Protein AF-A0AAC8UXH9-F1 (afdb_monomer)

Mean predicted aligned error: 5.91 Å

Organism: NCBI:txid637971

Secondary structure (DSSP, 8-state):
-HHHHHHHHHHHHHHHHHHHHHHHHHHTS-EEEEEEEEE-TT--B-S--EEEEEETTPBPPGGGG--TTEEESS----B--SS-EEEEEEEEESS-HHHHHHHHTT-SEEEEEEEE--TT--SS-EEGGG-SS--EEEEEEEESSSSB-EEP-----SS---S-EEEEETTEEEEEETTEEEEESSSSS-EE-TT-SSSTTS--SEEEEEEEEE-TTS-EEEEEEEESSSS--EEEEEEEETTTTEE---EE-EE-SS---EEEEEEEEETTEEEEEEEETTTTEEEEEEESSSSEEEEEEE------TTEEEEEEEEEEETTEEEEEEEEEETT-EE---EEEEEETTEE-S--EE-B-SS--EEEEEEE--

Nearest PDB structures (foldseek):
  5msx-assembly1_A  TM=6.923E-01  e=1.376E-06  Bacteroides thetaiotaomicron VPI-5482
  2oxb-assembly1_A  TM=6.989E-01  e=2.269E-04  Arabidopsis thaliana
  8beu-assembly2_D  TM=4.521E-01  e=3.456E-04  Rhodotorula dairenensis
  7yl6-assembly1_A  TM=2.211E-01  e=1.590E-03  Lactococcus lactis subsp. lactis
  7yl4-assembly2_B  TM=3.158E-01  e=5.128E-02  Lactococcus lactis subsp. lactis

InterPro domains:
  IPR023296 Glycosyl hydrolase, five-bladed beta-propeller domain superfamily [G3DSA:2.115.10.20] (152-347)
  IPR023296 Glycosyl hydrolase, five-bladed beta-propeller domain superfamily [SSF75005] (158-340)

Radius of gyration: 26.36 Å; Cα contacts (8 Å, |Δi|>4): 908; chains: 1; bounding box: 85×60×68 Å

Sequence (373 aa):
MKDDLKFRRKMMLVVGVLILMGAGTWLLWPQSTISLTQVDQLGTQIQPVKTVEGRVGSRLERQQLTEAGYQLTAAPNLKFRTAPQAIVVRYRPTLTSQQLQHKLKNYRYIGASFQVLNTGLGRHEQNYNRLANEMDRMRLLLSNDGIHWDRLAVNYPNIAVRDPNIIKIGDRWWIIYTAGLMWTTDFQKWHQVINAGLNPNGQFQKVWAPEIYRAADGTYHVVSANSTDGMTFQLYSYGFSPQTGVITDPQPVNVAGDFPNLIDPHIVYRQGIYELWAKDEQRHQLVRAVSADGMTFTGTQPVALPIRSGEVPEGPTELDHGKQHLLYFDLYDQHETFYGVQAVVLKDDQASSKRVSLQADFLVRHFSVFAMR

pLDDT: mean 92.98, std 7.61, range [54.38, 98.75]

Structure (mmCIF, N/CA/C/O backbone):
data_AF-A0AAC8UXH9-F1
#
_entry.id   AF-A0AAC8UXH9-F1
#
loop_
_atom_site.group_PDB
_atom_site.id
_atom_site.type_symbol
_atom_site.label_atom_id
_atom_site.label_alt_id
_atom_site.label_comp_id
_atom_site.label_asym_id
_atom_site.label_entity_id
_atom_site.label_seq_id
_atom_site.pdbx_PDB_ins_code
_atom_site.Cartn_x
_atom_site.Cartn_y
_atom_site.Cartn_z
_atom_site.occupancy
_atom_site.B_iso_or_equiv
_atom_site.auth_seq_id
_atom_site.auth_comp_id
_atom_site.auth_asym_id
_atom_site.auth_atom_id
_atom_site.pdbx_PDB_model_num
ATOM 1 N N . MET A 1 1 ? 58.579 -37.121 -41.281 1.00 56.28 1 MET A N 1
ATOM 2 C CA . MET A 1 1 ? 58.040 -37.082 -39.896 1.00 56.28 1 MET A CA 1
ATOM 3 C C . MET A 1 1 ? 58.460 -35.830 -39.106 1.00 56.28 1 MET A C 1
ATOM 5 O O . MET A 1 1 ? 57.600 -35.226 -38.482 1.00 56.28 1 MET A O 1
ATOM 9 N N . LYS A 1 2 ? 59.732 -35.383 -39.140 1.00 54.38 2 LYS A N 1
ATOM 10 C CA . LYS A 1 2 ? 60.183 -34.152 -38.439 1.00 54.38 2 LYS A CA 1
ATOM 11 C C . LYS A 1 2 ? 59.584 -32.841 -38.984 1.00 54.38 2 LYS A C 1
ATOM 13 O O . LYS A 1 2 ? 59.325 -31.935 -38.194 1.00 54.38 2 LYS A O 1
ATOM 18 N N . ASP A 1 3 ? 59.334 -32.746 -40.289 1.00 61.28 3 ASP A N 1
ATOM 19 C CA . ASP A 1 3 ? 58.815 -31.511 -40.901 1.00 61.28 3 ASP A CA 1
ATOM 20 C C . ASP A 1 3 ? 57.310 -31.299 -40.675 1.00 61.28 3 ASP A C 1
ATOM 22 O O . ASP A 1 3 ? 56.884 -30.170 -40.437 1.00 61.28 3 ASP A O 1
ATOM 26 N N . ASP A 1 4 ? 56.527 -32.381 -40.596 1.00 66.81 4 ASP A N 1
ATOM 27 C CA . ASP A 1 4 ? 55.106 -32.338 -40.205 1.00 66.81 4 ASP A CA 1
ATOM 28 C C . ASP A 1 4 ? 54.946 -31.848 -38.749 1.00 66.81 4 ASP A C 1
ATOM 30 O O . ASP A 1 4 ? 54.118 -30.990 -38.440 1.00 66.81 4 ASP A O 1
ATOM 34 N N . LEU A 1 5 ? 55.837 -32.277 -37.844 1.00 67.44 5 LEU A N 1
ATOM 35 C CA . LEU A 1 5 ? 55.835 -31.825 -36.448 1.00 67.44 5 LEU A CA 1
ATOM 36 C C . LEU A 1 5 ? 56.174 -30.325 -36.307 1.00 67.44 5 LEU A C 1
ATOM 38 O O . LEU A 1 5 ? 55.600 -29.632 -35.463 1.00 67.44 5 LEU A O 1
ATOM 42 N N . LYS A 1 6 ? 57.085 -29.801 -37.140 1.00 72.38 6 LYS A N 1
ATOM 43 C CA . LYS A 1 6 ? 57.423 -28.365 -37.183 1.00 72.38 6 LYS A CA 1
ATOM 44 C C . LYS A 1 6 ? 56.276 -27.526 -37.747 1.00 72.38 6 LYS A C 1
ATOM 46 O O . LYS A 1 6 ? 56.009 -26.449 -37.215 1.00 72.38 6 LYS A O 1
ATOM 51 N N . PHE A 1 7 ? 55.598 -28.014 -38.785 1.00 77.38 7 PHE A N 1
ATOM 52 C CA . PHE A 1 7 ? 54.439 -27.344 -39.372 1.00 77.38 7 PHE A CA 1
ATOM 53 C C . PHE A 1 7 ? 53.274 -27.259 -38.375 1.00 77.38 7 PHE A C 1
ATOM 55 O O . PHE A 1 7 ? 52.771 -26.167 -38.113 1.00 77.38 7 PHE A O 1
ATOM 62 N N . ARG A 1 8 ? 52.930 -28.369 -37.707 1.00 74.88 8 ARG A N 1
ATOM 63 C CA . ARG A 1 8 ? 51.886 -28.398 -36.666 1.00 74.88 8 ARG A CA 1
ATOM 64 C C . ARG A 1 8 ? 52.204 -27.493 -35.474 1.00 74.88 8 ARG A C 1
ATOM 66 O O . ARG A 1 8 ? 51.310 -26.809 -34.986 1.00 74.88 8 ARG A O 1
ATOM 73 N N . ARG A 1 9 ? 53.468 -27.422 -35.030 1.00 76.19 9 ARG A N 1
ATOM 74 C CA . ARG A 1 9 ? 53.891 -26.486 -33.968 1.00 76.19 9 ARG A CA 1
ATOM 75 C C . ARG A 1 9 ? 53.730 -25.024 -34.382 1.00 76.19 9 ARG A C 1
ATOM 77 O O . ARG A 1 9 ? 53.206 -24.247 -33.594 1.00 76.19 9 ARG A O 1
ATOM 84 N N . LYS A 1 10 ? 54.133 -24.656 -35.604 1.00 78.81 10 LYS A N 1
ATOM 85 C CA . LYS A 1 10 ? 53.927 -23.296 -36.133 1.00 78.81 10 LYS A CA 1
ATOM 86 C C . LYS A 1 10 ? 52.440 -22.960 -36.244 1.00 78.81 10 LYS A C 1
ATOM 88 O O . LYS A 1 10 ? 52.039 -21.880 -35.831 1.00 78.81 10 LYS A O 1
ATOM 93 N N . MET A 1 11 ? 51.624 -23.897 -36.726 1.00 83.38 11 MET A N 1
ATOM 94 C CA . MET A 1 11 ? 50.178 -23.716 -36.859 1.00 83.38 11 MET A CA 1
ATOM 95 C C . MET A 1 11 ? 49.482 -23.559 -35.500 1.00 83.38 11 MET A C 1
ATOM 97 O O . MET A 1 11 ? 48.672 -22.653 -35.346 1.00 83.38 11 MET A O 1
ATOM 101 N N . MET A 1 12 ? 49.847 -24.353 -34.486 1.00 80.38 12 MET A N 1
ATOM 102 C CA . MET A 1 12 ? 49.334 -24.169 -33.119 1.00 80.38 12 MET A CA 1
ATOM 103 C C . MET A 1 12 ? 49.744 -22.823 -32.513 1.00 80.38 12 MET A C 1
ATOM 105 O O . MET A 1 12 ? 48.948 -22.211 -31.811 1.00 80.38 12 MET A O 1
ATOM 109 N N . LEU A 1 13 ? 50.952 -22.336 -32.809 1.00 81.81 13 LEU A N 1
ATOM 110 C CA . LEU A 1 13 ? 51.409 -21.014 -32.372 1.00 81.81 13 LEU A CA 1
ATOM 111 C C . LEU A 1 13 ? 50.599 -19.892 -33.035 1.00 81.81 13 LEU A C 1
ATOM 113 O O . LEU A 1 13 ? 50.159 -18.977 -32.349 1.00 81.81 13 LEU A O 1
ATOM 117 N N . VAL A 1 14 ? 50.337 -19.991 -34.342 1.00 83.69 14 VAL A N 1
ATOM 118 C CA . VAL A 1 14 ? 49.492 -19.029 -35.070 1.00 83.69 14 VAL A CA 1
ATOM 119 C C . VAL A 1 14 ? 48.057 -19.042 -34.544 1.00 83.69 14 VAL A C 1
ATOM 121 O O . VAL A 1 14 ? 47.504 -17.984 -34.262 1.00 83.69 14 VAL A O 1
ATOM 124 N N . VAL A 1 15 ? 47.464 -20.223 -34.354 1.00 84.19 15 VAL A N 1
ATOM 125 C CA . VAL A 1 15 ? 46.116 -20.358 -33.782 1.00 84.19 15 VAL A CA 1
ATOM 126 C C . VAL A 1 15 ? 46.076 -19.807 -32.356 1.00 84.19 15 VAL A C 1
ATOM 128 O O . VAL A 1 15 ? 45.166 -19.054 -32.026 1.00 84.19 15 VAL A O 1
ATOM 131 N N . GLY A 1 16 ? 47.083 -20.100 -31.531 1.00 81.00 16 GLY A N 1
ATOM 132 C CA . GLY A 1 16 ? 47.202 -19.558 -30.178 1.00 81.00 16 GLY A CA 1
ATOM 133 C C . GLY A 1 16 ? 47.288 -18.031 -30.160 1.00 81.00 16 GLY A C 1
ATOM 134 O O . GLY A 1 16 ? 46.574 -17.389 -29.397 1.00 81.00 16 GLY A O 1
ATOM 135 N N . VAL A 1 17 ? 48.091 -17.434 -31.046 1.00 82.81 17 VAL A N 1
ATOM 136 C CA . VAL A 1 17 ? 48.203 -15.972 -31.187 1.00 82.81 17 VAL A CA 1
ATOM 137 C C . VAL A 1 17 ? 46.895 -15.355 -31.689 1.00 82.81 17 VAL A C 1
ATOM 139 O O . VAL A 1 17 ? 46.478 -14.328 -31.164 1.00 82.81 17 VAL A O 1
ATOM 142 N N . LEU A 1 18 ? 46.197 -15.981 -32.640 1.00 82.94 18 LEU A N 1
ATOM 143 C CA . LEU A 1 18 ? 44.887 -15.514 -33.112 1.00 82.94 18 LEU A CA 1
ATOM 144 C C . LEU A 1 18 ? 43.811 -15.597 -32.023 1.00 82.94 18 LEU A C 1
ATOM 146 O O . LEU A 1 18 ? 43.014 -14.672 -31.894 1.00 82.94 18 LEU A O 1
ATOM 150 N N . ILE A 1 19 ? 43.811 -16.657 -31.209 1.00 82.00 19 ILE A N 1
ATOM 151 C CA . ILE A 1 19 ? 42.913 -16.786 -30.053 1.00 82.00 19 ILE A CA 1
ATOM 152 C C . ILE A 1 19 ? 43.235 -15.711 -29.013 1.00 82.00 19 ILE A C 1
ATOM 154 O O . ILE A 1 19 ? 42.317 -15.068 -28.515 1.00 82.00 19 ILE A O 1
ATOM 158 N N . LEU A 1 20 ? 44.514 -15.464 -28.716 1.00 78.06 20 LEU A N 1
ATOM 159 C CA . LEU A 1 20 ? 44.932 -14.423 -27.772 1.00 78.06 20 LEU A CA 1
ATOM 160 C C . LEU A 1 20 ? 44.608 -13.013 -28.280 1.00 78.06 20 LEU A C 1
ATOM 162 O O . LEU A 1 20 ? 44.141 -12.188 -27.502 1.00 78.06 20 LEU A O 1
ATOM 166 N N . MET A 1 21 ? 44.783 -12.736 -29.575 1.00 74.06 21 MET A N 1
ATOM 167 C CA . MET A 1 21 ? 44.368 -11.466 -30.180 1.00 74.06 21 MET A CA 1
ATOM 168 C C . MET A 1 21 ? 42.844 -11.325 -30.197 1.00 74.06 21 MET A C 1
ATOM 170 O O . MET A 1 21 ? 42.332 -10.258 -29.876 1.00 74.06 21 MET A O 1
ATOM 174 N N . GLY A 1 22 ? 42.101 -12.389 -30.505 1.00 74.31 22 GLY A N 1
ATOM 175 C CA . GLY A 1 22 ? 40.639 -12.405 -30.433 1.00 74.31 22 GLY A CA 1
ATOM 176 C C . GLY A 1 22 ? 40.121 -12.181 -29.009 1.00 74.31 22 GLY A C 1
ATOM 177 O O . GLY A 1 22 ? 39.242 -11.353 -28.793 1.00 74.31 22 GLY A O 1
ATOM 178 N N . ALA A 1 23 ? 40.711 -12.849 -28.017 1.00 72.06 23 ALA A N 1
ATOM 179 C CA . ALA A 1 23 ? 40.370 -12.680 -26.608 1.00 72.06 23 ALA A CA 1
ATOM 180 C C . ALA A 1 23 ? 40.770 -11.293 -26.083 1.00 72.06 23 ALA A C 1
ATOM 182 O O . ALA A 1 23 ? 39.993 -10.663 -25.371 1.00 72.06 23 ALA A O 1
ATOM 183 N N . GLY A 1 24 ? 41.946 -10.788 -26.468 1.00 72.19 24 GLY A N 1
ATOM 184 C CA . GLY A 1 24 ? 42.434 -9.462 -26.088 1.00 72.19 24 GLY A CA 1
ATOM 185 C C . GLY A 1 24 ? 41.603 -8.330 -26.694 1.00 72.19 24 GLY A C 1
ATOM 186 O O . GLY A 1 24 ? 41.193 -7.420 -25.979 1.00 72.19 24 GLY A O 1
ATOM 187 N N . THR A 1 25 ? 41.279 -8.411 -27.987 1.00 73.19 25 THR A N 1
ATOM 188 C CA . THR A 1 25 ? 40.386 -7.446 -28.656 1.00 73.19 25 THR A CA 1
ATOM 189 C C . THR A 1 25 ? 38.970 -7.512 -28.107 1.00 73.19 25 THR A C 1
ATOM 191 O O . THR A 1 25 ? 38.347 -6.471 -27.918 1.00 73.19 25 THR A O 1
ATOM 194 N N . TRP A 1 26 ? 38.473 -8.709 -27.782 1.00 74.81 26 TRP A N 1
ATOM 195 C CA . TRP A 1 26 ? 37.195 -8.857 -27.102 1.00 74.81 26 TRP A CA 1
ATOM 196 C C . TRP A 1 26 ? 37.236 -8.221 -25.715 1.00 74.81 26 TRP A C 1
ATOM 198 O O . TRP A 1 26 ? 36.352 -7.436 -25.423 1.00 74.81 26 TRP A O 1
ATOM 208 N N . LEU A 1 27 ? 38.254 -8.468 -24.883 1.00 76.25 27 LEU A N 1
ATOM 209 C CA . LEU A 1 27 ? 38.375 -7.878 -23.542 1.00 76.25 27 LEU A CA 1
ATOM 210 C C . LEU A 1 27 ? 38.422 -6.344 -23.572 1.00 76.25 27 LEU A C 1
ATOM 212 O O . LEU A 1 27 ? 37.709 -5.718 -22.793 1.00 76.25 27 LEU A O 1
ATOM 216 N N . LEU A 1 28 ? 39.175 -5.763 -24.509 1.00 84.31 28 LEU A N 1
ATOM 217 C CA . LEU A 1 28 ? 39.327 -4.313 -24.689 1.00 84.31 28 LEU A CA 1
ATOM 218 C C . LEU A 1 28 ? 38.168 -3.653 -25.460 1.00 84.31 28 LEU A C 1
ATOM 220 O O . LEU A 1 28 ? 38.192 -2.444 -25.693 1.00 84.31 28 LEU A O 1
ATOM 224 N N . TRP A 1 29 ? 37.160 -4.424 -25.880 1.00 86.00 29 TRP A N 1
ATOM 225 C CA . TRP A 1 29 ? 36.043 -3.897 -26.659 1.00 86.00 29 TRP A CA 1
ATOM 226 C C . TRP A 1 29 ? 35.205 -2.912 -25.831 1.00 86.00 29 TRP A C 1
ATOM 228 O O . TRP A 1 29 ? 34.812 -3.274 -24.716 1.00 86.00 29 TRP A O 1
ATOM 238 N N . PRO A 1 30 ? 34.855 -1.727 -26.371 1.00 91.81 30 PRO A N 1
ATOM 239 C CA . PRO A 1 30 ? 34.103 -0.715 -25.638 1.00 91.81 30 PRO A CA 1
ATOM 240 C C . PRO A 1 30 ? 32.812 -1.259 -25.022 1.00 91.81 30 PRO A C 1
ATOM 242 O O . PRO A 1 30 ? 32.065 -2.009 -25.664 1.00 91.81 30 PRO A O 1
ATOM 245 N N . GLN A 1 31 ? 32.537 -0.845 -23.788 1.00 94.38 31 GLN A N 1
ATOM 246 C CA . GLN A 1 31 ? 31.297 -1.130 -23.074 1.00 94.38 31 GLN A CA 1
ATOM 247 C C . GLN A 1 31 ? 30.421 0.120 -23.001 1.00 94.38 31 GLN A C 1
ATOM 249 O O . GLN A 1 31 ? 30.899 1.247 -23.102 1.00 94.38 31 GLN A O 1
ATOM 254 N N . SER A 1 32 ? 29.122 -0.102 -22.860 1.00 96.56 32 SER A N 1
ATOM 255 C CA . SER A 1 32 ? 28.110 0.933 -22.694 1.00 96.56 32 SER A CA 1
ATOM 256 C C . SER A 1 32 ? 26.926 0.357 -21.921 1.00 96.56 32 SER A C 1
ATOM 258 O O . SER A 1 32 ? 26.865 -0.849 -21.659 1.00 96.56 32 SER A O 1
ATOM 260 N N . THR A 1 33 ? 25.977 1.212 -21.560 1.00 97.00 33 THR A N 1
ATOM 261 C CA . THR A 1 33 ? 24.824 0.844 -20.744 1.00 97.00 33 THR A CA 1
ATOM 262 C C . THR A 1 33 ? 23.504 1.131 -21.449 1.00 97.00 33 THR A C 1
ATOM 264 O O . THR A 1 33 ? 23.375 2.047 -22.267 1.00 97.00 33 THR A O 1
ATOM 267 N N . ILE A 1 34 ? 22.502 0.318 -21.125 1.00 97.06 34 ILE A N 1
ATOM 268 C CA . ILE A 1 34 ? 21.104 0.555 -21.468 1.00 97.06 34 ILE A CA 1
ATOM 269 C C . ILE A 1 34 ? 20.315 0.595 -20.160 1.00 97.06 34 ILE A C 1
ATOM 271 O O . ILE A 1 34 ? 20.194 -0.421 -19.477 1.00 97.06 34 ILE A O 1
ATOM 275 N N . SER A 1 35 ? 19.754 1.755 -19.836 1.00 95.50 35 SER A N 1
ATOM 276 C CA . SER A 1 35 ? 18.794 1.934 -18.749 1.00 95.50 35 SER A CA 1
ATOM 277 C C . SER A 1 35 ? 17.389 1.637 -19.262 1.00 95.50 35 SER A C 1
ATOM 279 O O . SER A 1 35 ? 16.898 2.291 -20.184 1.00 95.50 35 SER A O 1
ATOM 281 N N . LEU A 1 36 ? 16.747 0.627 -18.685 1.00 94.81 36 LEU A N 1
ATOM 282 C CA . LEU A 1 36 ? 15.432 0.134 -19.073 1.00 94.81 36 LEU A CA 1
ATOM 283 C C . LEU A 1 36 ? 14.380 0.622 -18.077 1.00 94.81 36 LEU A C 1
ATOM 285 O O . LEU A 1 36 ? 14.369 0.205 -16.917 1.00 94.81 36 LEU A O 1
ATOM 289 N N . THR A 1 37 ? 13.452 1.445 -18.555 1.00 94.56 37 THR A N 1
ATOM 290 C CA . THR A 1 37 ? 12.233 1.805 -17.825 1.00 94.56 37 THR A CA 1
ATOM 291 C C . THR A 1 37 ? 11.105 0.900 -18.303 1.00 94.56 37 THR A C 1
ATOM 293 O O . THR A 1 37 ? 10.643 1.005 -19.441 1.00 94.56 37 THR A O 1
ATOM 296 N N . GLN A 1 38 ? 10.681 -0.029 -17.451 1.00 95.00 38 GLN A N 1
ATOM 297 C CA . GLN A 1 38 ? 9.615 -0.978 -17.762 1.00 95.00 38 GLN A CA 1
ATOM 298 C C . GLN A 1 38 ? 8.268 -0.397 -17.334 1.00 95.00 38 GLN A C 1
ATOM 300 O O . GLN A 1 38 ? 8.081 -0.080 -16.158 1.00 95.00 38 GLN A O 1
ATOM 305 N N . VAL A 1 39 ? 7.341 -0.261 -18.281 1.00 97.06 39 VAL A N 1
ATOM 306 C CA . VAL A 1 39 ? 6.008 0.302 -18.034 1.00 97.06 39 VAL A CA 1
ATOM 307 C C . VAL A 1 39 ? 4.906 -0.613 -18.549 1.00 97.06 39 VAL A C 1
ATOM 309 O O . VAL A 1 39 ? 5.092 -1.306 -19.550 1.00 97.06 39 VAL A O 1
ATOM 312 N N . ASP A 1 40 ? 3.750 -0.599 -17.898 1.00 97.00 40 ASP A N 1
ATOM 313 C CA . ASP A 1 40 ? 2.548 -1.283 -18.379 1.00 97.00 40 ASP A CA 1
ATOM 314 C C . ASP A 1 40 ? 1.835 -0.505 -19.513 1.00 97.00 40 ASP A C 1
ATOM 316 O O . ASP A 1 40 ? 2.385 0.437 -20.102 1.00 97.00 40 ASP A O 1
ATOM 320 N N . GLN A 1 41 ? 0.603 -0.900 -19.858 1.00 95.44 41 GLN A N 1
ATOM 321 C CA . GLN A 1 41 ? -0.150 -0.263 -20.944 1.00 95.44 41 GLN A CA 1
ATOM 322 C C . GLN A 1 41 ? -0.659 1.136 -20.584 1.00 95.44 41 GLN A C 1
ATOM 324 O O . GLN A 1 41 ? -0.889 1.934 -21.492 1.00 95.44 41 GLN A O 1
ATOM 329 N N . LEU A 1 42 ? -0.804 1.445 -19.293 1.00 96.25 42 LEU A N 1
ATOM 330 C CA . LEU A 1 42 ? -1.183 2.769 -18.793 1.00 96.25 42 LEU A CA 1
ATOM 331 C C . LEU A 1 42 ? 0.041 3.679 -18.593 1.00 96.25 42 LEU A C 1
ATOM 333 O O . LEU A 1 42 ? -0.100 4.854 -18.256 1.00 96.25 42 LEU A O 1
ATOM 337 N N . GLY A 1 43 ? 1.244 3.165 -18.867 1.00 96.12 43 GLY A N 1
ATOM 338 C CA . GLY A 1 43 ? 2.499 3.895 -18.718 1.00 96.12 43 GLY A CA 1
ATOM 339 C C . GLY A 1 43 ? 3.034 3.893 -17.289 1.00 96.12 43 GLY A C 1
ATOM 340 O O . GLY A 1 43 ? 3.997 4.607 -17.013 1.00 96.12 43 GLY A O 1
ATOM 341 N N . THR A 1 44 ? 2.453 3.090 -16.399 1.00 96.75 44 THR A N 1
ATOM 342 C CA . THR A 1 44 ? 2.893 2.983 -15.011 1.00 96.75 44 THR A CA 1
ATOM 343 C C . THR A 1 44 ? 4.155 2.151 -14.933 1.00 96.75 44 THR A C 1
ATOM 345 O O . THR A 1 44 ? 4.227 1.056 -15.491 1.00 96.75 44 THR A O 1
ATOM 348 N N . GLN A 1 45 ? 5.160 2.655 -14.223 1.00 95.50 45 GLN A N 1
ATOM 349 C CA . GLN A 1 45 ? 6.397 1.922 -14.002 1.00 95.50 45 GLN A CA 1
ATOM 350 C C . GLN A 1 45 ? 6.156 0.715 -13.077 1.00 95.50 45 GLN A C 1
ATOM 352 O O . GLN A 1 45 ? 5.633 0.847 -11.965 1.00 95.50 45 GLN A O 1
ATOM 357 N N . ILE A 1 46 ? 6.543 -0.474 -13.541 1.00 94.44 46 ILE A N 1
ATOM 358 C CA . ILE A 1 46 ? 6.264 -1.748 -12.850 1.00 94.44 46 ILE A CA 1
ATOM 359 C C . ILE A 1 46 ? 7.457 -2.279 -12.046 1.00 94.44 46 ILE A C 1
ATOM 361 O O . ILE A 1 46 ? 7.262 -3.082 -11.136 1.00 94.44 46 ILE A O 1
ATOM 365 N N . GLN A 1 47 ? 8.668 -1.793 -12.329 1.00 91.62 47 GLN A N 1
ATOM 366 C CA . GLN A 1 47 ? 9.911 -2.139 -11.632 1.00 91.62 47 GLN A CA 1
ATOM 367 C C . GLN A 1 47 ? 10.851 -0.933 -11.531 1.00 91.62 47 GLN A C 1
ATOM 369 O O . GLN A 1 47 ? 10.726 -0.013 -12.344 1.00 91.62 47 GLN A O 1
ATOM 374 N N . PRO A 1 48 ? 11.814 -0.913 -10.589 1.00 90.06 48 PRO A N 1
ATOM 375 C CA . PRO A 1 48 ? 12.896 0.067 -10.604 1.00 90.06 48 PRO A CA 1
ATOM 376 C C . PRO A 1 48 ? 13.641 0.054 -11.945 1.00 90.06 48 PRO A C 1
ATOM 378 O O . PRO A 1 48 ? 13.691 -0.970 -12.633 1.00 90.06 48 PRO A O 1
ATOM 381 N N . VAL A 1 49 ? 14.221 1.195 -12.327 1.00 91.12 49 VAL A N 1
ATOM 382 C CA . VAL A 1 49 ? 14.986 1.298 -13.578 1.00 91.12 49 VAL A CA 1
ATOM 383 C C . VAL A 1 49 ? 16.126 0.284 -13.561 1.00 91.12 49 VAL A C 1
ATOM 385 O O . VAL A 1 49 ? 16.954 0.271 -12.652 1.00 91.12 49 VAL A O 1
ATOM 388 N N . LYS A 1 50 ? 16.171 -0.564 -14.589 1.00 90.94 50 LYS A N 1
ATOM 389 C CA . LYS A 1 50 ? 17.181 -1.612 -14.721 1.00 90.94 50 LYS A CA 1
ATOM 390 C C . LYS A 1 50 ? 18.288 -1.149 -15.656 1.00 90.94 50 LYS A C 1
ATOM 392 O O . LYS A 1 50 ? 18.054 -1.008 -16.853 1.00 90.94 50 LYS A O 1
ATOM 397 N N . THR A 1 51 ? 19.494 -0.968 -15.135 1.00 93.44 51 THR A N 1
ATOM 398 C CA . THR A 1 51 ? 20.680 -0.682 -15.953 1.00 93.44 51 THR A CA 1
ATOM 399 C C . THR A 1 51 ? 21.354 -1.988 -16.344 1.00 93.44 51 THR A C 1
ATOM 401 O O . THR A 1 51 ? 21.719 -2.786 -15.484 1.00 93.44 51 THR A O 1
ATOM 404 N N . VAL A 1 52 ? 21.504 -2.220 -17.645 1.00 95.12 52 VAL A N 1
ATOM 405 C CA . VAL A 1 52 ? 22.225 -3.374 -18.189 1.00 95.12 52 VAL A CA 1
ATOM 406 C C . VAL A 1 52 ? 23.492 -2.876 -18.860 1.00 95.12 52 VAL A C 1
ATOM 408 O O . VAL A 1 52 ? 23.438 -1.938 -19.654 1.00 95.12 52 VAL A O 1
ATOM 411 N N . GLU A 1 53 ? 24.618 -3.512 -18.567 1.00 95.56 53 GLU A N 1
ATOM 412 C CA . GLU A 1 53 ? 25.900 -3.232 -19.211 1.00 95.56 53 GLU A CA 1
ATOM 413 C C . GLU A 1 53 ? 26.170 -4.243 -20.325 1.00 95.56 53 GLU A C 1
ATOM 415 O O . GLU A 1 53 ? 25.812 -5.419 -20.230 1.00 95.56 53 GLU A O 1
ATOM 420 N N . GLY A 1 54 ? 26.808 -3.793 -21.401 1.00 94.62 54 GLY A N 1
ATOM 421 C CA . GLY A 1 54 ? 27.129 -4.658 -22.525 1.00 94.62 54 GLY A CA 1
ATOM 422 C C . GLY A 1 54 ? 28.138 -4.043 -23.479 1.00 94.62 54 GLY A C 1
ATOM 423 O O . GLY A 1 54 ? 28.446 -2.853 -23.434 1.00 94.62 54 GLY A O 1
ATOM 424 N N . ARG A 1 55 ? 28.690 -4.883 -24.356 1.00 94.44 55 ARG A N 1
ATOM 425 C CA . ARG A 1 55 ? 29.686 -4.463 -25.347 1.00 94.44 55 ARG A CA 1
ATOM 426 C C . ARG A 1 55 ? 29.016 -3.758 -26.517 1.00 94.44 55 ARG A C 1
ATOM 428 O O . ARG A 1 55 ? 28.037 -4.258 -27.066 1.00 94.44 55 ARG A O 1
ATOM 435 N N . VAL A 1 56 ? 29.586 -2.644 -26.961 1.00 95.00 56 VAL A N 1
ATOM 436 C CA . VAL A 1 56 ? 29.080 -1.883 -28.109 1.00 95.00 56 VAL A CA 1
ATOM 437 C C . VAL A 1 56 ? 28.928 -2.791 -29.337 1.00 95.00 56 VAL A C 1
ATOM 439 O O . VAL A 1 56 ? 29.861 -3.486 -29.738 1.00 95.00 56 VAL A O 1
ATOM 442 N N . GLY A 1 57 ? 27.737 -2.777 -29.937 1.00 93.31 57 GLY A N 1
ATOM 443 C CA . GLY A 1 57 ? 27.350 -3.595 -31.086 1.00 93.31 57 GLY A CA 1
ATOM 444 C C . GLY A 1 57 ? 26.653 -4.915 -30.733 1.00 93.31 57 GLY A C 1
ATOM 445 O O . GLY A 1 57 ? 25.946 -5.457 -31.592 1.00 93.31 57 GLY A O 1
ATOM 446 N N . SER A 1 58 ? 26.781 -5.415 -29.495 1.00 94.56 58 SER A N 1
ATOM 447 C CA . SER A 1 58 ? 26.065 -6.618 -29.057 1.00 94.56 58 SER A CA 1
ATOM 448 C C . SER A 1 58 ? 24.569 -6.337 -28.879 1.00 94.56 58 SER A C 1
ATOM 450 O O . SER A 1 58 ? 24.143 -5.193 -28.702 1.00 94.56 58 SER A O 1
ATOM 452 N N . ARG A 1 59 ? 23.743 -7.385 -28.986 1.00 95.75 59 ARG A N 1
ATOM 453 C CA . ARG A 1 59 ? 22.296 -7.295 -28.748 1.00 95.75 59 ARG A CA 1
ATOM 454 C C . ARG A 1 59 ? 22.006 -7.447 -27.260 1.00 95.75 59 ARG A C 1
ATOM 456 O O . ARG A 1 59 ? 22.656 -8.246 -26.593 1.00 95.75 59 ARG A O 1
ATOM 463 N N . LEU A 1 60 ? 20.996 -6.733 -26.775 1.00 95.25 60 LEU A N 1
ATOM 464 C CA . LEU A 1 60 ? 20.439 -6.991 -25.454 1.00 95.25 60 LEU A CA 1
ATOM 465 C C . LEU A 1 60 ? 19.751 -8.362 -25.458 1.00 95.25 60 LEU A C 1
ATOM 467 O O . LEU A 1 60 ? 18.928 -8.653 -26.329 1.00 95.25 60 LEU A O 1
ATOM 471 N N . GLU A 1 61 ? 20.082 -9.204 -24.485 1.00 92.94 61 GLU A N 1
ATOM 472 C CA . GLU A 1 61 ? 19.471 -10.523 -24.350 1.00 92.94 61 GLU A CA 1
ATOM 473 C C . GLU A 1 61 ? 17.990 -10.413 -23.981 1.00 92.94 61 GLU A C 1
ATOM 475 O O . GLU A 1 61 ? 17.595 -9.622 -23.124 1.00 92.94 61 GLU A O 1
ATOM 480 N N . ARG A 1 62 ? 17.149 -11.262 -24.583 1.00 90.25 62 ARG A N 1
ATOM 481 C CA . ARG A 1 62 ? 15.696 -11.239 -24.349 1.00 90.25 62 ARG A CA 1
ATOM 482 C C . ARG A 1 62 ? 15.322 -11.519 -22.890 1.00 90.25 62 ARG A C 1
ATOM 484 O O . ARG A 1 62 ? 14.323 -10.991 -22.417 1.00 90.25 62 ARG A O 1
ATOM 491 N N . GLN A 1 63 ? 16.131 -12.301 -22.177 1.00 91.31 63 GLN A N 1
ATOM 492 C CA . GLN A 1 63 ? 15.970 -12.572 -20.743 1.00 91.31 63 GLN A CA 1
ATOM 493 C C . GLN A 1 63 ? 16.075 -11.294 -19.898 1.00 91.31 63 GLN A C 1
ATOM 495 O O . GLN A 1 63 ? 15.458 -11.189 -18.847 1.00 91.31 63 GLN A O 1
ATOM 500 N N . GLN A 1 64 ? 16.783 -10.264 -20.374 1.00 92.25 64 GLN A N 1
ATOM 501 C CA . GLN A 1 64 ? 16.850 -8.981 -19.673 1.00 92.25 64 GLN A CA 1
ATOM 502 C C . GLN A 1 64 ? 15.529 -8.195 -19.739 1.00 92.25 64 GLN A C 1
ATOM 504 O O . GLN A 1 64 ? 15.356 -7.256 -18.961 1.00 92.25 64 GLN A O 1
ATOM 509 N N . LEU A 1 65 ? 14.619 -8.597 -20.636 1.00 93.25 65 LEU A N 1
ATOM 510 C CA . LEU A 1 65 ? 13.308 -8.000 -20.900 1.00 93.25 65 LEU A CA 1
ATOM 511 C C . LEU A 1 65 ? 12.140 -8.862 -20.387 1.00 93.25 65 LEU A C 1
ATOM 513 O O . LEU A 1 65 ? 10.993 -8.611 -20.752 1.00 93.25 65 LEU A O 1
ATOM 517 N N . THR A 1 66 ? 12.399 -9.920 -19.616 1.00 93.00 66 THR A N 1
ATOM 518 C CA . THR A 1 66 ? 11.325 -10.715 -19.005 1.00 93.00 66 THR A CA 1
ATOM 519 C C . THR A 1 66 ? 10.878 -10.083 -17.699 1.00 93.00 66 THR A C 1
ATOM 521 O O . THR A 1 66 ? 11.722 -9.715 -16.886 1.00 93.00 66 THR A O 1
ATOM 524 N N . GLU A 1 67 ? 9.566 -10.026 -17.487 1.00 94.00 67 GLU A N 1
ATOM 525 C CA . GLU A 1 67 ? 8.951 -9.540 -16.255 1.00 94.00 67 GLU A CA 1
ATOM 526 C C . GLU A 1 67 ? 7.784 -10.463 -15.876 1.00 94.00 67 GLU A C 1
ATOM 528 O O . GLU A 1 67 ? 6.965 -10.827 -16.726 1.00 94.00 67 GLU A O 1
ATOM 533 N N . ALA A 1 68 ? 7.733 -10.897 -14.615 1.00 94.38 68 ALA A N 1
ATOM 534 C CA . ALA A 1 68 ? 6.796 -11.924 -14.165 1.00 94.38 68 ALA A CA 1
ATOM 535 C C . ALA A 1 68 ? 5.335 -11.463 -14.301 1.00 94.38 68 ALA A C 1
ATOM 537 O O . ALA A 1 68 ? 4.959 -10.395 -13.832 1.00 94.38 68 ALA A O 1
ATOM 538 N N . GLY A 1 69 ? 4.493 -12.276 -14.949 1.00 95.75 69 GLY A N 1
ATOM 539 C CA . GLY A 1 69 ? 3.078 -11.947 -15.174 1.00 95.75 69 GLY A CA 1
ATOM 540 C C . GLY A 1 69 ? 2.822 -10.907 -16.275 1.00 95.75 69 GLY A C 1
ATOM 541 O O . GLY A 1 69 ? 1.666 -10.571 -16.537 1.00 95.75 69 GLY A O 1
ATOM 542 N N . TYR A 1 70 ? 3.867 -10.454 -16.972 1.00 97.19 70 TYR A N 1
ATOM 543 C CA . TYR A 1 70 ? 3.769 -9.523 -18.089 1.00 97.19 70 TYR A CA 1
ATOM 544 C C . TYR A 1 70 ? 4.327 -10.118 -19.383 1.00 97.19 70 TYR A C 1
ATOM 546 O O . TYR A 1 70 ? 5.176 -11.007 -19.397 1.00 97.19 70 TYR A O 1
ATOM 554 N N . GLN A 1 71 ? 3.849 -9.593 -20.506 1.00 96.25 71 GLN A N 1
ATOM 555 C CA . GLN A 1 71 ? 4.365 -9.880 -21.840 1.00 96.25 71 GLN A CA 1
ATOM 556 C C . GLN A 1 71 ? 4.675 -8.568 -22.563 1.00 96.25 71 GLN A C 1
ATOM 558 O O . GLN A 1 71 ? 3.962 -7.577 -22.406 1.00 96.25 71 GLN A O 1
ATOM 563 N N . LEU A 1 72 ? 5.735 -8.565 -23.370 1.00 95.69 72 LEU A N 1
ATOM 564 C CA . LEU A 1 72 ? 6.113 -7.412 -24.185 1.00 95.69 72 LEU A CA 1
ATOM 565 C C . LEU A 1 72 ? 5.011 -7.088 -25.199 1.00 95.69 72 LEU A C 1
ATOM 567 O O . LEU A 1 72 ? 4.537 -7.977 -25.906 1.00 95.69 72 LEU A O 1
ATOM 571 N N . THR A 1 73 ? 4.650 -5.811 -25.314 1.00 91.81 73 THR A N 1
ATOM 572 C CA . THR A 1 73 ? 3.705 -5.347 -26.344 1.00 91.81 73 THR A CA 1
ATOM 573 C C . THR A 1 73 ? 4.344 -5.382 -27.735 1.00 91.81 73 THR A C 1
ATOM 575 O O . THR A 1 73 ? 3.686 -5.707 -28.719 1.00 91.81 73 THR A O 1
ATOM 578 N N . ALA A 1 74 ? 5.645 -5.103 -27.812 1.00 87.69 74 ALA A N 1
ATOM 579 C CA . ALA A 1 74 ? 6.479 -5.300 -28.992 1.00 87.69 74 ALA A CA 1
ATOM 580 C C . ALA A 1 74 ? 7.873 -5.738 -28.532 1.00 87.69 74 ALA A C 1
ATOM 582 O O . ALA A 1 74 ? 8.351 -5.250 -27.511 1.00 87.69 74 ALA A O 1
ATOM 583 N N . ALA A 1 75 ? 8.525 -6.652 -29.254 1.00 80.38 75 ALA A N 1
ATOM 584 C CA . ALA A 1 75 ? 9.879 -7.097 -28.925 1.00 80.38 75 ALA A CA 1
ATOM 585 C C . ALA A 1 75 ? 10.911 -6.130 -29.537 1.00 80.38 75 ALA A C 1
ATOM 587 O O . ALA A 1 75 ? 11.109 -6.162 -30.756 1.00 80.38 75 ALA A O 1
ATOM 588 N N . PRO A 1 76 ? 11.567 -5.259 -28.746 1.00 86.19 76 PRO A N 1
ATOM 589 C CA . PRO A 1 76 ? 12.501 -4.300 -29.307 1.00 86.19 76 PRO A CA 1
ATOM 590 C C . PRO A 1 76 ? 13.820 -4.999 -29.666 1.00 86.19 76 PRO A C 1
ATOM 592 O O . PRO A 1 76 ? 14.370 -5.774 -28.884 1.00 86.19 76 PRO A O 1
ATOM 595 N N . ASN A 1 77 ? 14.358 -4.712 -30.852 1.00 89.00 77 ASN A N 1
ATOM 596 C CA . ASN A 1 77 ? 15.687 -5.176 -31.252 1.00 89.00 77 ASN A CA 1
ATOM 597 C C . ASN A 1 77 ? 16.746 -4.177 -30.764 1.00 89.00 77 ASN A C 1
ATOM 599 O O . ASN A 1 77 ? 17.164 -3.284 -31.505 1.00 89.00 77 ASN A O 1
ATOM 603 N N . LEU A 1 78 ? 17.126 -4.290 -29.490 1.00 94.25 78 LEU A N 1
ATOM 604 C CA . LEU A 1 78 ? 18.051 -3.365 -28.832 1.00 94.25 78 LEU A CA 1
ATOM 605 C C . LEU A 1 78 ? 19.502 -3.837 -28.974 1.00 94.25 78 LEU A C 1
ATOM 607 O O . LEU A 1 78 ? 19.810 -5.015 -28.791 1.00 94.25 78 LEU A O 1
ATOM 611 N N . LYS A 1 79 ? 20.399 -2.895 -29.275 1.00 96.06 79 LYS A N 1
ATOM 612 C CA . LYS A 1 79 ? 21.851 -3.099 -29.319 1.00 96.06 79 LYS A CA 1
ATOM 613 C C . LYS A 1 79 ? 22.548 -2.012 -28.524 1.00 96.06 79 LYS A C 1
ATOM 615 O O . LYS A 1 79 ? 22.125 -0.864 -28.624 1.00 96.06 79 LYS A O 1
ATOM 620 N N . PHE A 1 80 ? 23.634 -2.365 -27.846 1.00 96.56 80 PHE A N 1
ATOM 621 C CA . PHE A 1 80 ? 24.478 -1.404 -27.141 1.00 96.56 80 PHE A CA 1
ATOM 622 C C . PHE A 1 80 ? 25.164 -0.472 -28.141 1.00 96.56 80 PHE A C 1
ATOM 624 O O . PHE A 1 80 ? 25.800 -0.926 -29.097 1.00 96.56 80 PHE A O 1
ATOM 631 N N . ARG A 1 81 ? 25.023 0.836 -27.936 1.00 95.31 81 ARG A N 1
ATOM 632 C CA . ARG A 1 81 ? 25.684 1.882 -28.731 1.00 95.31 81 ARG A CA 1
ATOM 633 C C . ARG A 1 81 ? 26.863 2.469 -27.968 1.00 95.31 81 ARG A C 1
ATOM 635 O O . ARG A 1 81 ? 26.993 2.244 -26.775 1.00 95.31 81 ARG A O 1
ATOM 642 N N . THR A 1 82 ? 27.712 3.230 -28.654 1.00 93.94 82 THR A N 1
ATOM 643 C CA . THR A 1 82 ? 28.855 3.921 -28.033 1.00 93.94 82 THR A CA 1
ATOM 644 C C . THR A 1 82 ? 28.434 4.873 -26.914 1.00 93.94 82 THR A C 1
ATOM 646 O O . THR A 1 82 ? 29.125 4.959 -25.908 1.00 93.94 82 THR A O 1
ATOM 649 N N . ALA A 1 83 ? 27.293 5.549 -27.064 1.00 95.56 83 ALA A N 1
ATOM 650 C CA . ALA A 1 83 ? 26.687 6.349 -26.006 1.00 95.56 83 ALA A CA 1
ATOM 651 C C . ALA A 1 83 ? 25.709 5.505 -25.162 1.00 95.56 83 ALA A C 1
ATOM 653 O O . ALA A 1 83 ? 24.996 4.674 -25.745 1.00 95.56 83 ALA A O 1
ATOM 654 N N . PRO A 1 84 ? 25.623 5.743 -23.837 1.00 96.75 84 PRO A N 1
ATOM 655 C CA . PRO A 1 84 ? 24.574 5.188 -22.987 1.00 96.75 84 PRO A CA 1
ATOM 656 C C . PRO A 1 84 ? 23.174 5.496 -23.520 1.00 96.75 84 PRO A C 1
ATOM 658 O O . PRO A 1 84 ? 22.938 6.541 -24.132 1.00 96.75 84 PRO A O 1
ATOM 661 N N . GLN A 1 85 ? 22.232 4.588 -23.285 1.00 96.88 85 GLN A N 1
ATOM 662 C CA . GLN A 1 85 ? 20.867 4.703 -23.797 1.00 96.88 85 GLN A CA 1
ATOM 663 C C . GLN A 1 85 ? 19.843 4.591 -22.672 1.00 96.88 85 GLN A C 1
ATOM 665 O O . GLN A 1 85 ? 19.960 3.724 -21.815 1.00 96.88 85 GLN A O 1
ATOM 670 N N . ALA A 1 86 ? 18.788 5.403 -22.729 1.00 96.38 86 ALA A N 1
ATOM 671 C CA . ALA A 1 86 ? 17.590 5.238 -21.912 1.00 96.38 86 ALA A CA 1
ATOM 672 C C . ALA A 1 86 ? 16.442 4.753 -22.803 1.00 96.38 86 ALA A C 1
ATOM 674 O O . ALA A 1 86 ? 16.132 5.382 -23.816 1.00 96.38 86 ALA A O 1
ATOM 675 N N . ILE A 1 87 ? 15.839 3.615 -22.462 1.00 95.75 87 ILE A N 1
ATOM 676 C CA . ILE A 1 87 ? 14.818 2.951 -23.274 1.00 95.75 87 ILE A CA 1
ATOM 677 C C . ILE A 1 87 ? 13.598 2.638 -22.414 1.00 95.75 87 ILE A C 1
ATOM 679 O O . ILE A 1 87 ? 13.699 1.973 -21.384 1.00 95.75 87 ILE A O 1
ATOM 683 N N . VAL A 1 88 ? 12.424 3.055 -22.887 1.00 95.75 88 VAL A N 1
ATOM 684 C CA . VAL A 1 88 ? 11.139 2.662 -22.302 1.00 95.75 88 VAL A CA 1
ATOM 685 C C . VAL A 1 88 ? 10.639 1.401 -22.997 1.00 95.75 88 VAL A C 1
ATOM 687 O O . 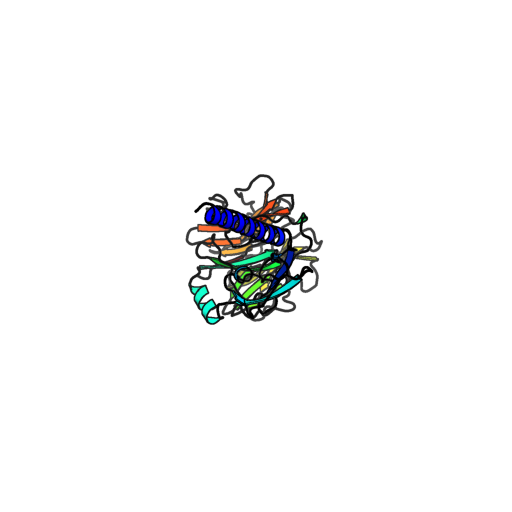VAL A 1 88 ? 10.488 1.372 -24.219 1.00 95.75 88 VAL A O 1
ATOM 690 N N . VAL A 1 89 ? 10.361 0.358 -22.219 1.00 96.19 89 VAL A N 1
ATOM 691 C CA . VAL A 1 89 ? 9.833 -0.917 -22.712 1.00 96.19 89 VAL A CA 1
ATOM 692 C C . VAL A 1 89 ? 8.415 -1.094 -22.192 1.00 96.19 89 VAL A C 1
ATOM 694 O O . VAL A 1 89 ? 8.175 -0.999 -20.990 1.00 96.19 89 VAL A O 1
ATOM 697 N N . ARG A 1 90 ? 7.476 -1.344 -23.108 1.00 96.88 90 ARG A N 1
ATOM 698 C CA . ARG A 1 90 ? 6.047 -1.455 -22.799 1.00 96.88 90 ARG A CA 1
ATOM 699 C C . ARG A 1 90 ? 5.612 -2.907 -22.676 1.00 96.88 90 ARG A C 1
ATOM 701 O O . ARG A 1 90 ? 5.888 -3.728 -23.557 1.00 96.88 90 ARG A O 1
ATOM 708 N N . TYR A 1 91 ? 4.862 -3.173 -21.621 1.00 97.31 91 TYR A N 1
ATOM 709 C CA . TYR A 1 91 ? 4.322 -4.472 -21.274 1.00 97.31 91 TYR A CA 1
ATOM 710 C C . TYR A 1 91 ? 2.799 -4.424 -21.214 1.00 97.31 91 TYR A C 1
ATOM 712 O O . TYR A 1 91 ? 2.191 -3.368 -21.053 1.00 97.31 91 TYR A O 1
ATOM 720 N N . ARG A 1 92 ? 2.186 -5.598 -21.313 1.00 96.25 92 ARG A N 1
ATOM 721 C CA . ARG A 1 92 ? 0.788 -5.834 -20.960 1.00 96.25 92 ARG A CA 1
ATOM 722 C C . ARG A 1 92 ? 0.703 -7.020 -20.000 1.00 96.25 92 ARG A C 1
ATOM 724 O O . ARG A 1 92 ? 1.511 -7.945 -20.146 1.00 96.25 92 ARG A O 1
ATOM 731 N N . PRO A 1 93 ? -0.246 -7.033 -19.053 1.00 97.12 93 PRO A N 1
ATOM 732 C CA . PRO A 1 93 ? -0.516 -8.218 -18.249 1.00 97.12 93 PRO A CA 1
ATOM 733 C C . PRO A 1 93 ? -0.774 -9.445 -19.134 1.00 97.12 93 PRO A C 1
ATOM 735 O O . PRO A 1 93 ? -1.310 -9.341 -20.244 1.00 97.12 93 PRO A O 1
ATOM 738 N N . THR A 1 94 ? -0.364 -10.624 -18.673 1.00 96.88 94 THR A N 1
ATOM 739 C CA . THR A 1 94 ? -0.627 -11.879 -19.397 1.00 96.88 94 THR A CA 1
ATOM 740 C C . THR A 1 94 ? -2.076 -12.333 -19.261 1.00 96.88 94 THR A C 1
ATOM 742 O O . THR A 1 94 ? -2.609 -12.941 -20.188 1.00 96.88 94 THR A O 1
ATOM 745 N N . LEU A 1 95 ? -2.715 -12.028 -18.129 1.00 96.06 95 LEU A N 1
ATOM 746 C CA . LEU A 1 95 ? -4.097 -12.400 -17.846 1.00 96.06 95 LEU A CA 1
ATOM 747 C C . LEU A 1 95 ? -5.073 -11.346 -18.372 1.00 96.06 95 LEU A C 1
ATOM 749 O O . LEU A 1 95 ? -4.922 -10.151 -18.124 1.00 96.06 95 LEU A O 1
ATOM 753 N N . THR A 1 96 ? -6.120 -11.813 -19.046 1.00 94.38 96 THR A N 1
ATOM 754 C CA . THR A 1 96 ? -7.320 -11.012 -19.325 1.00 94.38 96 THR A CA 1
ATOM 755 C C . THR A 1 96 ? -8.117 -10.760 -18.043 1.00 94.38 96 THR A C 1
ATOM 757 O O . THR A 1 96 ? -7.983 -11.503 -17.069 1.00 94.38 96 THR A O 1
ATOM 760 N N . SER A 1 97 ? -9.017 -9.771 -18.050 1.00 93.25 97 SER A N 1
ATOM 761 C CA . SER A 1 97 ? -9.914 -9.489 -16.918 1.00 93.25 97 SER A CA 1
ATOM 762 C C . SER A 1 97 ? -10.686 -10.728 -16.452 1.00 93.25 97 SER A C 1
ATOM 764 O O . SER A 1 97 ? -10.760 -10.996 -15.258 1.00 93.25 97 SER A O 1
ATOM 766 N N . GLN A 1 98 ? -11.206 -11.543 -17.377 1.00 94.25 98 GLN A N 1
ATOM 767 C CA . GLN A 1 98 ? -11.943 -12.765 -17.031 1.00 94.25 98 GLN A CA 1
ATOM 768 C C . GLN A 1 98 ? -11.046 -13.818 -16.363 1.00 94.25 98 GLN A C 1
ATOM 770 O O . GLN A 1 98 ? -11.429 -14.412 -15.354 1.00 94.25 98 GLN A O 1
ATOM 775 N N . GLN A 1 99 ? -9.843 -14.040 -16.901 1.00 96.56 99 GLN A N 1
ATOM 776 C CA . GLN A 1 99 ? -8.873 -14.967 -16.312 1.00 96.56 99 GLN A CA 1
ATOM 777 C C . GLN A 1 99 ? -8.393 -14.482 -14.946 1.00 96.56 99 GLN A C 1
ATOM 779 O O . GLN A 1 99 ? -8.211 -15.294 -14.043 1.00 96.56 99 GLN A O 1
ATOM 784 N N . LEU A 1 100 ? -8.229 -13.170 -14.772 1.00 95.56 100 LEU A N 1
ATOM 785 C CA . LEU A 1 100 ? -7.885 -12.575 -13.492 1.00 95.56 100 LEU A CA 1
ATOM 786 C C . LEU A 1 100 ? -8.992 -12.803 -12.457 1.00 95.56 100 LEU A C 1
ATOM 788 O O . LEU A 1 100 ? -8.706 -13.308 -11.377 1.00 95.56 100 LEU A O 1
ATOM 792 N N . GLN A 1 101 ? -10.255 -12.530 -12.795 1.00 93.31 101 GLN A N 1
ATOM 793 C CA . GLN A 1 101 ? -11.381 -12.807 -11.893 1.00 93.31 101 GLN A CA 1
ATOM 794 C C . GLN A 1 101 ? -11.464 -14.293 -11.516 1.00 93.31 101 GLN A C 1
ATOM 796 O O . GLN A 1 101 ? -11.801 -14.630 -10.383 1.00 93.31 101 GLN A O 1
ATOM 801 N N . HIS A 1 102 ? -11.123 -15.200 -12.437 1.00 95.00 102 HIS A N 1
ATOM 802 C CA . HIS A 1 102 ? -10.994 -16.620 -12.115 1.00 95.00 102 HIS A CA 1
ATOM 803 C C . HIS A 1 102 ? -9.791 -16.901 -11.200 1.00 95.00 102 HIS A C 1
ATOM 805 O O . HIS A 1 102 ? -9.934 -17.644 -10.237 1.00 95.00 102 HIS A O 1
ATOM 811 N N . LYS A 1 103 ? -8.629 -16.278 -11.435 1.00 94.94 103 LYS A N 1
ATOM 812 C CA . LYS A 1 103 ? -7.444 -16.420 -10.576 1.00 94.94 103 LYS A CA 1
ATOM 813 C C . LYS A 1 103 ? -7.721 -15.967 -9.142 1.00 94.94 103 LYS A C 1
ATOM 815 O O . LYS A 1 103 ? -7.335 -16.674 -8.219 1.00 94.94 103 LYS A O 1
ATOM 820 N N . LEU A 1 104 ? -8.415 -14.844 -8.943 1.00 95.62 104 LEU A N 1
ATOM 821 C CA . LEU A 1 104 ? -8.748 -14.325 -7.607 1.00 95.62 104 LEU A CA 1
ATOM 822 C C . LEU A 1 104 ? -9.572 -15.321 -6.779 1.00 95.62 104 LEU A C 1
ATOM 824 O O . LEU A 1 104 ? -9.440 -15.367 -5.562 1.00 95.62 104 LEU A O 1
ATOM 828 N N . LYS A 1 105 ? -10.347 -16.198 -7.432 1.00 94.44 105 LYS A N 1
ATOM 829 C CA . LYS A 1 105 ? -11.072 -17.296 -6.775 1.00 94.44 105 LYS A CA 1
ATOM 830 C C . LYS A 1 105 ? -10.156 -18.383 -6.195 1.00 94.44 105 LYS A C 1
ATOM 832 O O . LYS A 1 105 ? -10.666 -19.283 -5.542 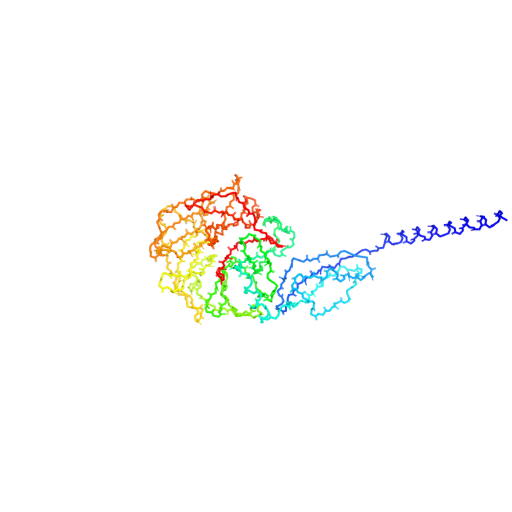1.00 94.44 105 LYS A O 1
ATOM 837 N N . ASN A 1 106 ? -8.850 -18.353 -6.419 1.00 96.00 106 ASN A N 1
ATOM 838 C CA . ASN A 1 106 ? -7.916 -19.331 -5.850 1.00 96.00 106 ASN A CA 1
ATOM 839 C C . ASN A 1 106 ? -7.096 -18.758 -4.688 1.00 96.00 106 ASN A C 1
ATOM 841 O O . ASN A 1 106 ? -6.208 -19.436 -4.175 1.00 96.00 106 ASN A O 1
ATOM 845 N N . TYR A 1 107 ? -7.388 -17.519 -4.291 1.00 96.94 107 TYR A N 1
ATOM 846 C CA . TYR A 1 107 ? -6.721 -16.833 -3.197 1.00 96.94 107 TYR A CA 1
ATOM 847 C C . TYR A 1 107 ? -7.723 -16.488 -2.096 1.00 96.94 107 TYR A C 1
ATOM 849 O O . TYR A 1 107 ? -8.909 -16.271 -2.361 1.00 96.94 107 TYR A O 1
ATOM 857 N N . ARG A 1 108 ? -7.247 -16.458 -0.852 1.00 96.81 108 ARG A N 1
ATOM 858 C CA . ARG A 1 108 ? -8.046 -16.058 0.316 1.00 96.81 108 ARG A CA 1
ATOM 859 C C . ARG A 1 108 ? -7.956 -14.564 0.573 1.00 96.81 108 ARG A C 1
ATOM 861 O O . ARG A 1 108 ? -8.939 -13.967 0.995 1.00 96.81 108 ARG A O 1
ATOM 868 N N . TYR A 1 109 ? -6.811 -13.964 0.267 1.00 97.94 109 TYR A N 1
ATOM 869 C CA . TYR A 1 109 ? -6.513 -12.579 0.599 1.00 97.94 109 TYR A CA 1
ATOM 870 C C . TYR A 1 109 ? -6.000 -11.816 -0.612 1.00 97.94 109 TYR A C 1
ATOM 872 O O . TYR A 1 109 ? -5.257 -12.353 -1.441 1.00 97.94 109 TYR A O 1
ATOM 880 N N . ILE A 1 110 ? -6.392 -10.551 -0.687 1.00 98.50 110 ILE A N 1
ATOM 881 C CA . ILE A 1 110 ? -5.770 -9.551 -1.545 1.00 98.50 110 ILE A CA 1
ATOM 882 C C . ILE A 1 110 ? -5.301 -8.406 -0.661 1.00 98.50 110 ILE A C 1
ATOM 884 O O . ILE A 1 110 ? -6.036 -7.969 0.217 1.00 98.50 110 ILE A O 1
ATOM 888 N N . GLY A 1 111 ? -4.079 -7.946 -0.880 1.00 98.38 111 GLY A N 1
ATOM 889 C CA . GLY A 1 111 ? -3.519 -6.804 -0.183 1.00 98.38 111 GLY A CA 1
ATOM 890 C C . GLY A 1 111 ? -3.188 -5.665 -1.131 1.00 98.38 111 GLY A C 1
ATOM 891 O O . GLY A 1 111 ? -2.957 -5.887 -2.325 1.00 98.38 111 GLY A O 1
ATOM 892 N N . ALA A 1 112 ? -3.155 -4.456 -0.586 1.00 98.50 112 ALA A N 1
ATOM 893 C CA . ALA A 1 112 ? -2.670 -3.261 -1.249 1.00 98.50 112 ALA A CA 1
ATOM 894 C C . ALA A 1 112 ? -1.509 -2.669 -0.451 1.00 98.50 112 ALA A C 1
ATOM 896 O O . ALA A 1 112 ? -1.508 -2.653 0.773 1.00 98.50 112 ALA A O 1
ATOM 897 N N . SER A 1 113 ? -0.497 -2.224 -1.178 1.00 97.94 113 SER A N 1
ATOM 898 C CA . SER A 1 113 ? 0.693 -1.557 -0.657 1.00 97.94 113 SER A CA 1
ATOM 899 C C . SER A 1 113 ? 1.240 -0.650 -1.754 1.00 97.94 113 SER A C 1
ATOM 901 O O . SER A 1 113 ? 0.697 -0.599 -2.865 1.00 97.94 113 SER A O 1
ATOM 903 N N . PHE A 1 114 ? 2.318 0.067 -1.483 1.00 95.31 114 PHE A N 1
ATOM 904 C CA . PHE A 1 114 ? 3.093 0.741 -2.506 1.00 95.31 114 PHE A CA 1
ATOM 905 C C . PHE A 1 114 ? 4.527 0.218 -2.539 1.00 95.31 114 PHE A C 1
ATOM 907 O O . PHE A 1 114 ? 5.086 -0.258 -1.555 1.00 95.31 114 PHE A O 1
ATOM 914 N N . GLN A 1 115 ? 5.126 0.302 -3.719 1.00 93.31 115 GLN A N 1
ATOM 915 C CA . GLN A 1 115 ? 6.540 0.066 -3.935 1.00 93.31 115 GLN A CA 1
ATOM 916 C C . GLN A 1 115 ? 7.201 1.394 -4.275 1.00 93.31 115 GLN A C 1
ATOM 918 O O . GLN A 1 115 ? 6.777 2.082 -5.206 1.00 93.31 115 GLN A O 1
ATOM 923 N N . VAL A 1 116 ? 8.279 1.703 -3.566 1.00 90.50 116 VAL A N 1
ATOM 924 C CA . VAL A 1 116 ? 9.152 2.834 -3.872 1.00 90.50 116 VAL A CA 1
ATOM 925 C C . VAL A 1 116 ? 10.091 2.421 -5.011 1.00 90.50 116 VAL A C 1
ATOM 927 O O . VAL A 1 116 ? 10.907 1.514 -4.845 1.00 90.50 116 VAL A O 1
ATOM 930 N N . LEU A 1 117 ? 9.968 3.034 -6.193 1.00 88.31 117 LEU A N 1
ATOM 931 C CA . LEU A 1 117 ? 10.707 2.622 -7.407 1.00 88.31 117 LEU A CA 1
ATOM 932 C C . LEU A 1 117 ? 12.003 3.396 -7.684 1.00 88.31 117 LEU A C 1
ATOM 934 O O . LEU A 1 117 ? 12.521 3.374 -8.806 1.00 88.31 117 LEU A O 1
ATOM 938 N N . ASN A 1 118 ? 12.527 4.077 -6.676 1.00 80.00 118 ASN A N 1
ATOM 939 C CA . ASN A 1 118 ? 13.626 5.018 -6.837 1.00 80.00 118 ASN A CA 1
ATOM 940 C C . ASN A 1 118 ? 14.978 4.330 -7.032 1.00 80.00 118 ASN A C 1
ATOM 942 O O . ASN A 1 118 ? 15.224 3.216 -6.567 1.00 80.00 118 ASN A O 1
ATOM 946 N N . THR A 1 119 ? 15.893 5.030 -7.697 1.00 63.56 119 THR A N 1
ATOM 947 C CA . THR A 1 119 ? 17.290 4.604 -7.813 1.00 63.56 119 THR A CA 1
ATOM 948 C C . THR A 1 119 ? 17.974 4.580 -6.449 1.00 63.56 119 THR A C 1
ATOM 950 O O . THR A 1 119 ? 17.872 5.542 -5.695 1.00 63.56 119 THR A O 1
ATOM 953 N N . GLY A 1 120 ? 18.726 3.512 -6.166 1.00 59.50 120 GLY A N 1
ATOM 954 C CA . GLY A 1 120 ? 19.583 3.412 -4.976 1.00 59.50 120 GLY A CA 1
ATOM 955 C C . GLY A 1 120 ? 18.940 2.753 -3.754 1.00 59.50 120 GLY A C 1
ATOM 956 O O . GLY A 1 120 ? 19.617 2.578 -2.744 1.00 59.50 120 GLY A O 1
ATOM 957 N N . LEU A 1 121 ? 17.674 2.344 -3.848 1.00 70.06 121 LEU A N 1
ATOM 958 C CA . LEU A 1 121 ? 16.994 1.607 -2.789 1.00 70.06 121 LEU A CA 1
ATOM 959 C C . LEU A 1 121 ? 17.087 0.091 -2.985 1.00 70.06 121 LEU A C 1
ATOM 961 O O . LEU A 1 121 ? 16.937 -0.428 -4.093 1.00 70.06 121 LEU A O 1
ATOM 965 N N . GLY A 1 122 ? 17.343 -0.621 -1.887 1.00 68.88 122 GLY A N 1
ATOM 966 C CA . GLY A 1 122 ? 17.355 -2.076 -1.858 1.00 68.88 122 GLY A CA 1
ATOM 967 C C . GLY A 1 122 ? 15.943 -2.663 -1.870 1.00 68.88 122 GLY A C 1
ATOM 968 O O . G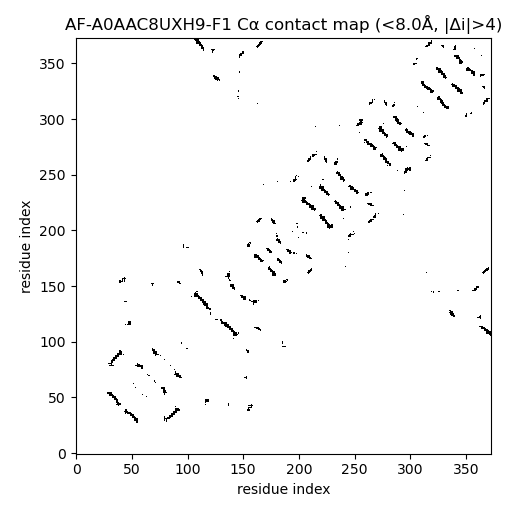LY A 1 122 ? 14.946 -1.994 -1.601 1.00 68.88 122 GLY A O 1
ATOM 969 N N . ARG A 1 123 ? 15.860 -3.963 -2.165 1.00 76.94 123 ARG A N 1
ATOM 970 C CA . ARG A 1 123 ? 14.610 -4.741 -2.075 1.00 76.94 123 ARG A CA 1
ATOM 971 C C . ARG A 1 123 ? 14.335 -5.315 -0.676 1.00 76.94 123 ARG A C 1
ATOM 973 O O . ARG A 1 123 ? 13.304 -5.941 -0.482 1.00 76.94 123 ARG A O 1
ATOM 980 N N . HIS A 1 124 ? 15.285 -5.166 0.247 1.00 83.62 124 HIS A N 1
ATOM 981 C CA . HIS A 1 124 ? 15.236 -5.726 1.605 1.00 83.62 124 HIS A CA 1
ATOM 982 C C . HIS A 1 124 ? 15.292 -4.647 2.689 1.00 83.62 124 HIS A C 1
ATOM 984 O O . HIS A 1 124 ? 14.743 -4.838 3.764 1.00 83.62 124 HIS A O 1
ATOM 990 N N . GLU A 1 125 ? 15.937 -3.521 2.390 1.00 87.69 125 GLU A N 1
ATOM 991 C CA . GLU A 1 125 ? 15.987 -2.348 3.251 1.00 87.69 125 GLU A CA 1
ATOM 992 C C . GLU A 1 125 ? 16.008 -1.087 2.385 1.00 87.69 125 GLU A C 1
ATOM 994 O O . GLU A 1 125 ? 16.566 -1.083 1.277 1.00 87.69 125 GLU A O 1
ATOM 999 N N . GLN A 1 126 ? 15.377 -0.025 2.876 1.00 88.19 126 GLN A N 1
ATOM 1000 C CA . GLN A 1 126 ? 15.265 1.247 2.172 1.00 88.19 126 GLN A CA 1
ATOM 1001 C C . GLN A 1 126 ? 15.531 2.398 3.128 1.00 88.19 126 GLN A C 1
ATOM 1003 O O . GLN A 1 126 ? 14.708 2.684 3.986 1.00 88.19 126 GLN A O 1
ATOM 1008 N N . ASN A 1 127 ? 16.669 3.073 2.965 1.00 88.69 127 ASN A N 1
ATOM 1009 C CA . ASN A 1 127 ? 16.979 4.261 3.749 1.00 88.69 127 ASN A CA 1
ATOM 1010 C C . ASN A 1 127 ? 16.491 5.518 3.020 1.00 88.69 127 ASN A C 1
ATOM 1012 O O . ASN A 1 127 ? 17.014 5.866 1.957 1.00 88.69 127 ASN A O 1
ATOM 1016 N N . TYR A 1 128 ? 15.498 6.191 3.597 1.00 84.56 128 TYR A N 1
ATOM 1017 C CA . TYR A 1 128 ? 14.851 7.350 2.985 1.00 84.56 128 TYR A CA 1
ATOM 1018 C C . TYR A 1 128 ? 15.768 8.575 2.895 1.00 84.56 128 TYR A C 1
ATOM 1020 O O . TYR A 1 128 ? 15.658 9.344 1.947 1.00 84.56 128 TYR A O 1
ATOM 1028 N N . ASN A 1 129 ? 16.780 8.699 3.759 1.00 84.94 129 ASN A N 1
ATOM 1029 C CA . ASN A 1 129 ? 17.790 9.760 3.637 1.00 84.94 129 ASN A CA 1
ATOM 1030 C C . ASN A 1 129 ? 18.675 9.614 2.382 1.00 84.94 129 ASN A C 1
ATOM 1032 O O . ASN A 1 129 ? 19.427 10.525 2.040 1.00 84.94 129 ASN A O 1
ATOM 1036 N N . ARG A 1 130 ? 18.605 8.474 1.681 1.00 82.56 130 ARG A N 1
ATOM 1037 C CA . ARG A 1 130 ? 19.291 8.235 0.398 1.00 82.56 130 ARG A CA 1
ATOM 1038 C C . ARG A 1 130 ? 18.381 8.439 -0.815 1.00 82.56 130 ARG A C 1
ATOM 1040 O O . ARG A 1 130 ? 18.806 8.181 -1.942 1.00 82.56 130 ARG A O 1
ATOM 1047 N N . LEU A 1 131 ? 17.138 8.867 -0.604 1.00 77.50 131 LEU A N 1
ATOM 1048 C CA . LEU A 1 131 ? 16.190 9.126 -1.678 1.00 77.50 131 LEU A CA 1
ATOM 1049 C C . LEU A 1 131 ? 16.497 10.438 -2.391 1.00 77.50 131 LEU A C 1
ATOM 1051 O O . LEU A 1 131 ? 16.613 11.490 -1.773 1.00 77.50 131 LEU A O 1
ATOM 1055 N N . ALA A 1 132 ? 16.568 10.379 -3.719 1.00 71.81 132 ALA A N 1
ATOM 1056 C CA . ALA A 1 132 ? 16.655 11.576 -4.555 1.00 71.81 132 ALA A CA 1
ATOM 1057 C C . ALA A 1 132 ? 15.272 12.180 -4.878 1.00 71.81 132 ALA A C 1
ATOM 1059 O O . ALA A 1 132 ? 15.154 13.373 -5.135 1.00 71.81 132 ALA A O 1
ATOM 1060 N N . ASN A 1 133 ? 14.234 11.347 -4.922 1.00 74.94 133 ASN A N 1
ATOM 1061 C CA . ASN A 1 133 ? 12.830 11.695 -5.157 1.00 74.94 133 ASN A CA 1
ATOM 1062 C C . ASN A 1 133 ? 11.949 10.558 -4.615 1.00 74.94 133 ASN A C 1
ATOM 1064 O O . ASN A 1 133 ? 12.499 9.552 -4.190 1.00 74.94 133 ASN A O 1
ATOM 1068 N N . GLU A 1 134 ? 10.620 10.689 -4.631 1.00 74.31 134 GLU A N 1
ATOM 1069 C CA . GLU A 1 134 ? 9.670 9.634 -4.238 1.00 74.31 134 GLU A CA 1
ATOM 1070 C C . GLU A 1 134 ? 8.831 9.184 -5.443 1.00 74.31 134 GLU A C 1
ATOM 1072 O O . GLU A 1 134 ? 8.141 9.983 -6.081 1.00 74.31 134 GLU A O 1
ATOM 1077 N N . MET A 1 135 ? 8.900 7.894 -5.783 1.00 87.94 135 MET A N 1
ATOM 1078 C CA . MET A 1 135 ? 8.072 7.266 -6.815 1.00 87.94 135 MET A CA 1
ATOM 1079 C C . MET A 1 135 ? 7.292 6.097 -6.229 1.00 87.94 135 MET A C 1
ATOM 1081 O O . MET A 1 135 ? 7.563 4.932 -6.531 1.00 87.94 135 MET A O 1
ATOM 1085 N N . ASP A 1 136 ? 6.287 6.431 -5.429 1.00 93.00 136 ASP A N 1
ATOM 1086 C CA . ASP A 1 136 ? 5.393 5.444 -4.838 1.00 93.00 136 ASP A CA 1
ATOM 1087 C C . ASP A 1 136 ? 4.432 4.922 -5.899 1.00 93.00 136 ASP A C 1
ATOM 1089 O O . ASP A 1 136 ? 3.719 5.681 -6.569 1.00 93.00 136 ASP A O 1
ATOM 1093 N N . ARG A 1 137 ? 4.452 3.611 -6.122 1.00 95.19 137 ARG A N 1
ATOM 1094 C CA . ARG A 1 137 ? 3.556 2.951 -7.068 1.00 95.19 137 ARG A CA 1
ATOM 1095 C C . ARG A 1 137 ? 2.791 1.854 -6.374 1.00 95.19 137 ARG A C 1
ATOM 1097 O O . ARG A 1 137 ? 3.395 0.937 -5.828 1.00 95.19 137 ARG A O 1
ATOM 1104 N N . MET A 1 138 ? 1.467 1.922 -6.474 1.00 97.50 138 MET A N 1
ATOM 1105 C CA . MET A 1 138 ? 0.581 0.898 -5.936 1.00 97.50 138 MET A CA 1
ATOM 1106 C C . MET A 1 138 ? 1.008 -0.491 -6.404 1.00 97.50 138 MET A C 1
ATOM 1108 O O . MET A 1 138 ? 1.358 -0.694 -7.572 1.00 97.50 138 MET A O 1
ATOM 1112 N N . ARG A 1 139 ? 0.931 -1.451 -5.493 1.00 97.62 139 ARG A N 1
ATOM 1113 C CA . ARG A 1 139 ? 1.062 -2.876 -5.746 1.00 97.62 139 ARG A CA 1
ATOM 1114 C C . ARG A 1 139 ? -0.103 -3.593 -5.100 1.00 97.62 139 ARG A C 1
ATOM 1116 O O . ARG A 1 139 ? -0.467 -3.315 -3.964 1.00 97.62 139 ARG A O 1
ATOM 1123 N N . LEU A 1 140 ? -0.671 -4.517 -5.860 1.00 98.44 140 LEU A N 1
ATOM 1124 C CA . LEU A 1 140 ? -1.639 -5.472 -5.361 1.00 98.44 140 LEU A CA 1
ATOM 1125 C C . LEU A 1 140 ? -0.934 -6.804 -5.158 1.00 98.44 140 LEU A C 1
ATOM 1127 O O . LEU A 1 140 ? -0.087 -7.202 -5.962 1.00 98.44 140 LEU A O 1
ATOM 1131 N N . LEU A 1 141 ? -1.284 -7.477 -4.077 1.00 98.38 141 LEU A N 1
ATOM 1132 C CA . LEU A 1 141 ? -0.631 -8.682 -3.591 1.00 98.38 141 LEU A CA 1
ATOM 1133 C C . LEU A 1 141 ? -1.702 -9.748 -3.349 1.00 98.38 141 LEU A C 1
ATOM 1135 O O . LEU A 1 141 ? -2.790 -9.423 -2.888 1.00 98.38 141 LEU A O 1
ATOM 1139 N N . LEU A 1 142 ? -1.426 -11.012 -3.659 1.00 98.25 142 LEU A N 1
ATOM 1140 C CA . LEU A 1 142 ? -2.346 -12.129 -3.423 1.00 98.25 142 LEU A CA 1
ATOM 1141 C C . LEU A 1 142 ? -1.724 -13.148 -2.472 1.00 98.25 142 LEU A C 1
ATOM 1143 O O . LEU A 1 142 ? -0.556 -13.494 -2.629 1.00 98.25 142 LEU A O 1
ATOM 1147 N N . SER A 1 143 ? -2.510 -13.663 -1.525 1.00 97.75 143 SER A N 1
ATOM 1148 C CA . SER A 1 143 ? -2.044 -14.680 -0.576 1.00 97.75 143 SER A CA 1
ATOM 1149 C C . SER A 1 143 ? -3.137 -15.672 -0.170 1.00 97.75 143 SER A C 1
ATOM 1151 O O . SER A 1 143 ? -4.338 -15.409 -0.281 1.00 97.75 143 SER A O 1
ATOM 1153 N N . ASN A 1 144 ? -2.700 -16.844 0.289 1.00 96.31 144 ASN A N 1
ATOM 1154 C CA . ASN A 1 144 ? -3.536 -17.867 0.919 1.00 96.31 144 ASN A CA 1
ATOM 1155 C C . ASN A 1 144 ? -3.232 -18.058 2.413 1.00 96.31 144 ASN A C 1
ATOM 1157 O O . ASN A 1 144 ? -4.075 -18.597 3.131 1.00 96.31 144 ASN A O 1
ATOM 1161 N N . ASP A 1 145 ? -2.065 -17.615 2.883 1.00 95.38 145 ASP A N 1
ATOM 1162 C CA . ASP A 1 145 ? -1.594 -17.803 4.261 1.00 95.38 145 ASP A CA 1
ATOM 1163 C C . ASP A 1 145 ? -1.374 -16.487 5.024 1.00 95.38 145 ASP A C 1
ATOM 1165 O O . ASP A 1 145 ? -1.135 -16.513 6.225 1.00 95.38 145 ASP A O 1
ATOM 1169 N N . GLY A 1 146 ? -1.470 -15.342 4.344 1.00 95.50 146 GLY A N 1
ATOM 1170 C CA . GLY A 1 146 ? -1.255 -14.025 4.936 1.00 95.50 146 GLY A CA 1
ATOM 1171 C C . GLY A 1 146 ? 0.219 -13.650 5.137 1.00 95.50 146 GLY A C 1
ATOM 1172 O O . GLY A 1 146 ? 0.486 -12.556 5.629 1.00 95.50 146 GLY A O 1
ATOM 1173 N N . ILE A 1 147 ? 1.184 -14.492 4.751 1.00 96.00 147 ILE A N 1
ATOM 1174 C CA . ILE A 1 147 ? 2.628 -14.257 4.956 1.00 96.00 147 ILE A CA 1
ATOM 1175 C C . ILE A 1 147 ? 3.397 -14.242 3.631 1.00 96.00 147 ILE A C 1
ATOM 1177 O O . ILE A 1 147 ? 4.254 -13.377 3.431 1.00 96.00 147 ILE A O 1
ATOM 1181 N N . HIS A 1 148 ? 3.089 -15.167 2.721 1.00 97.44 148 HIS A N 1
ATOM 1182 C CA . HIS A 1 148 ? 3.666 -15.213 1.380 1.00 97.44 148 HIS A CA 1
ATOM 1183 C C . HIS A 1 148 ? 2.714 -14.536 0.400 1.00 97.44 148 HIS A C 1
ATOM 1185 O O . HIS A 1 148 ? 1.541 -14.906 0.299 1.00 97.44 148 HIS A O 1
ATOM 1191 N N . TRP A 1 149 ? 3.223 -13.543 -0.321 1.00 97.75 149 TRP A N 1
ATOM 1192 C CA . TRP A 1 149 ? 2.429 -12.661 -1.158 1.00 97.75 149 TRP A CA 1
ATOM 1193 C C . TRP A 1 149 ? 2.975 -12.603 -2.583 1.00 97.75 149 TRP A C 1
ATOM 1195 O O . TRP A 1 149 ? 4.088 -12.146 -2.840 1.00 97.75 149 TRP A O 1
ATOM 1205 N N . ASP A 1 150 ? 2.141 -13.014 -3.534 1.00 97.31 150 ASP A N 1
ATOM 1206 C CA . ASP A 1 150 ? 2.431 -12.890 -4.956 1.00 97.31 150 ASP A CA 1
ATOM 1207 C C . ASP A 1 150 ? 2.012 -11.505 -5.446 1.00 97.31 150 ASP A C 1
ATOM 1209 O O . ASP A 1 150 ? 0.832 -11.144 -5.372 1.00 97.31 150 ASP A O 1
ATOM 1213 N N . ARG A 1 151 ? 2.938 -10.741 -6.031 1.00 96.88 151 ARG A N 1
ATOM 1214 C CA . ARG A 1 151 ? 2.577 -9.496 -6.715 1.00 96.88 151 ARG A CA 1
ATOM 1215 C C . ARG A 1 151 ? 1.659 -9.790 -7.899 1.00 96.88 151 ARG A C 1
ATOM 1217 O O . ARG A 1 151 ? 1.945 -10.610 -8.775 1.00 96.88 151 ARG A O 1
ATOM 1224 N N . LEU A 1 152 ? 0.542 -9.077 -7.947 1.00 97.25 152 LEU A N 1
ATOM 1225 C CA . LEU A 1 152 ? -0.434 -9.188 -9.011 1.00 97.25 152 LEU A CA 1
ATOM 1226 C C . LEU A 1 152 ? 0.000 -8.345 -10.216 1.00 97.25 152 LEU A C 1
ATOM 1228 O O . LEU A 1 152 ? 0.123 -7.125 -10.131 1.00 97.25 152 LEU A O 1
ATOM 1232 N N . ALA A 1 153 ? 0.228 -8.991 -11.358 1.00 97.00 153 ALA A N 1
ATOM 1233 C CA . ALA A 1 153 ? 0.521 -8.305 -12.614 1.00 97.00 153 ALA A CA 1
ATOM 1234 C C . ALA A 1 153 ? -0.775 -7.798 -13.265 1.00 97.00 153 ALA A C 1
ATOM 1236 O O . ALA A 1 153 ? -1.578 -8.589 -13.764 1.00 97.00 153 ALA A O 1
ATOM 1237 N N . VAL A 1 154 ? -0.969 -6.481 -13.249 1.00 97.38 154 VAL A N 1
ATOM 1238 C CA . VAL A 1 154 ? -2.145 -5.762 -13.758 1.00 97.38 154 VAL A CA 1
ATOM 1239 C C . VAL A 1 154 ? -1.703 -4.451 -14.400 1.00 97.38 154 VAL A C 1
ATOM 1241 O O . VAL A 1 154 ? -0.564 -4.030 -14.230 1.00 97.38 154 VAL A O 1
ATOM 1244 N N . ASN A 1 155 ? -2.586 -3.796 -15.147 1.00 97.31 155 ASN A N 1
ATOM 1245 C CA . ASN A 1 155 ? -2.334 -2.413 -15.526 1.00 97.31 155 ASN A CA 1
ATOM 1246 C C . ASN A 1 155 ? -2.601 -1.546 -14.293 1.00 97.31 155 ASN A C 1
ATOM 1248 O O . ASN A 1 155 ? -3.740 -1.455 -13.848 1.00 97.31 155 ASN A O 1
ATOM 1252 N N . TYR A 1 156 ? -1.562 -0.957 -13.717 1.00 97.69 156 TYR A N 1
ATOM 1253 C CA . TYR A 1 156 ? -1.642 -0.099 -12.542 1.00 97.69 156 TYR A CA 1
ATOM 1254 C C . TYR A 1 156 ? -2.000 1.340 -12.942 1.00 97.69 156 TYR A C 1
ATOM 1256 O O . TYR A 1 156 ? -1.656 1.776 -14.042 1.00 97.69 156 TYR A O 1
ATOM 1264 N N . PRO A 1 157 ? -2.663 2.115 -12.070 1.00 96.81 157 PRO A N 1
ATOM 1265 C CA . PRO A 1 157 ? -2.920 3.527 -12.319 1.00 96.81 157 PRO A CA 1
ATOM 1266 C C . PRO A 1 157 ? -1.593 4.303 -12.314 1.00 96.81 157 PRO A C 1
ATOM 1268 O O . PRO A 1 157 ? -0.768 4.130 -11.415 1.00 96.81 157 PRO A O 1
ATOM 1271 N N . ASN A 1 158 ? -1.382 5.174 -13.306 1.00 95.94 158 ASN A N 1
ATOM 1272 C CA . ASN A 1 158 ? -0.128 5.923 -13.447 1.00 95.94 158 ASN A CA 1
ATOM 1273 C C . ASN A 1 158 ? -0.120 7.197 -12.595 1.00 95.94 158 ASN A C 1
ATOM 1275 O O . ASN A 1 158 ? -0.029 8.312 -13.106 1.00 95.94 158 ASN A O 1
ATOM 1279 N N . ILE A 1 159 ? -0.261 7.014 -11.288 1.00 94.50 159 ILE A N 1
ATOM 1280 C CA . ILE A 1 159 ? -0.216 8.070 -10.279 1.00 94.50 159 ILE A CA 1
ATOM 1281 C C . ILE A 1 159 ? 0.585 7.604 -9.067 1.00 94.50 159 ILE A C 1
ATOM 1283 O O . ILE A 1 159 ? 0.818 6.407 -8.883 1.00 94.50 159 ILE A O 1
ATOM 1287 N N . ALA A 1 160 ? 1.014 8.562 -8.248 1.00 94.31 160 ALA A N 1
ATOM 1288 C CA . ALA A 1 160 ? 1.544 8.250 -6.933 1.00 94.31 160 ALA A CA 1
ATOM 1289 C C . ALA A 1 160 ? 0.414 7.718 -6.042 1.00 94.31 160 ALA A C 1
ATOM 1291 O O . ALA A 1 160 ? -0.664 8.311 -5.981 1.00 94.31 160 ALA A O 1
ATOM 1292 N N . VAL A 1 161 ? 0.663 6.591 -5.383 1.00 96.00 161 VAL A N 1
ATOM 1293 C CA . VAL A 1 161 ? -0.263 5.976 -4.429 1.00 96.00 161 VAL A CA 1
ATOM 1294 C C . VAL A 1 161 ? 0.547 5.622 -3.198 1.00 96.00 161 VAL A C 1
ATOM 1296 O O . VAL A 1 161 ? 1.463 4.811 -3.293 1.00 96.00 161 VAL A O 1
ATOM 1299 N N . ARG A 1 162 ? 0.199 6.251 -2.080 1.00 95.69 162 ARG A N 1
ATOM 1300 C CA . ARG A 1 162 ? 0.865 6.170 -0.781 1.00 95.69 162 ARG A CA 1
ATOM 1301 C C . ARG A 1 162 ? -0.183 5.761 0.253 1.00 95.69 162 ARG A C 1
ATOM 1303 O O . ARG A 1 162 ? -1.301 6.268 0.186 1.00 95.69 162 ARG A O 1
ATOM 1310 N N . ASP A 1 163 ? 0.180 4.848 1.145 1.00 97.38 163 ASP A N 1
ATOM 1311 C CA . ASP A 1 163 ? -0.681 4.319 2.214 1.00 97.38 163 ASP A CA 1
ATOM 1312 C C . ASP A 1 163 ? -2.049 3.806 1.702 1.00 97.38 163 ASP A C 1
ATOM 1314 O O . ASP A 1 163 ? -3.096 4.337 2.074 1.00 97.38 163 ASP A O 1
ATOM 1318 N N . PRO A 1 164 ? -2.081 2.852 0.746 1.00 98.25 164 PRO A N 1
ATOM 1319 C CA . PRO A 1 164 ? -3.338 2.418 0.156 1.00 98.25 164 PRO A CA 1
ATOM 1320 C C . PRO A 1 164 ? -4.100 1.435 1.047 1.00 98.25 164 PRO A C 1
ATOM 1322 O O . PRO A 1 164 ? -3.565 0.400 1.442 1.00 98.25 164 PRO A O 1
ATOM 1325 N N . ASN A 1 165 ? -5.398 1.677 1.200 1.00 98.56 165 ASN A N 1
ATOM 1326 C CA . ASN A 1 165 ? -6.364 0.727 1.734 1.00 98.56 165 ASN A CA 1
ATOM 1327 C C . ASN A 1 165 ? -7.210 0.104 0.615 1.00 98.56 165 ASN A C 1
ATOM 1329 O O . ASN A 1 165 ? -7.606 0.797 -0.326 1.00 98.56 165 ASN A O 1
ATOM 1333 N N . ILE A 1 166 ? -7.471 -1.208 0.696 1.00 98.62 166 ILE A N 1
ATOM 1334 C CA . ILE A 1 166 ? -8.281 -1.951 -0.282 1.00 98.62 166 ILE A CA 1
ATOM 1335 C C . ILE A 1 166 ? -9.519 -2.574 0.353 1.00 98.62 166 ILE A C 1
ATOM 1337 O O . ILE A 1 166 ? -9.440 -3.307 1.334 1.00 98.62 166 ILE A O 1
ATOM 1341 N N . ILE A 1 167 ? -10.671 -2.384 -0.291 1.00 98.12 167 ILE A N 1
ATOM 1342 C CA . ILE A 1 167 ? -11.918 -3.048 0.093 1.00 98.12 167 ILE A CA 1
ATOM 1343 C C . ILE A 1 167 ? -12.749 -3.413 -1.137 1.00 98.12 167 ILE A C 1
ATOM 1345 O O . ILE A 1 167 ? -12.778 -2.690 -2.137 1.00 98.12 167 ILE A O 1
ATOM 1349 N N . LYS A 1 168 ? -13.460 -4.544 -1.080 1.00 97.56 168 LYS A N 1
ATOM 1350 C CA . LYS A 1 168 ? -14.468 -4.894 -2.087 1.00 97.56 168 LYS A CA 1
ATOM 1351 C C . LYS A 1 168 ? -15.863 -4.518 -1.598 1.00 97.56 168 LYS A C 1
ATOM 1353 O O . LYS A 1 168 ? -16.303 -5.004 -0.559 1.00 97.56 168 LYS A O 1
ATOM 1358 N N . ILE A 1 169 ? -16.585 -3.714 -2.378 1.00 97.56 169 ILE A N 1
ATOM 1359 C CA . ILE A 1 169 ? -17.975 -3.332 -2.097 1.00 97.56 169 ILE A CA 1
ATOM 1360 C C . ILE A 1 169 ? -18.801 -3.557 -3.362 1.00 97.56 169 ILE A C 1
ATOM 1362 O O . ILE A 1 169 ? -18.610 -2.882 -4.374 1.00 97.56 169 ILE A O 1
ATOM 1366 N N . GLY A 1 170 ? -19.710 -4.534 -3.315 1.00 95.31 170 GLY A N 1
ATOM 1367 C CA . GLY A 1 170 ? -20.436 -4.984 -4.501 1.00 95.31 170 GLY A CA 1
ATOM 1368 C C . GLY A 1 170 ? -19.487 -5.546 -5.566 1.00 95.31 170 GLY A C 1
ATOM 1369 O O . GLY A 1 170 ? -18.682 -6.442 -5.298 1.00 95.31 170 GLY A O 1
ATOM 1370 N N . ASP A 1 171 ? -19.580 -5.025 -6.787 1.00 94.94 171 ASP A N 1
ATOM 1371 C CA . ASP A 1 171 ? -18.727 -5.393 -7.921 1.00 94.94 171 ASP A CA 1
ATOM 1372 C C . ASP A 1 171 ? -17.412 -4.593 -7.989 1.00 94.94 171 ASP A C 1
ATOM 1374 O O . ASP A 1 171 ? -16.507 -4.973 -8.738 1.00 94.94 171 ASP A O 1
ATOM 1378 N N . ARG A 1 172 ? -17.272 -3.531 -7.184 1.00 97.69 172 ARG A N 1
ATOM 1379 C CA . ARG A 1 172 ? -16.119 -2.625 -7.196 1.00 97.69 172 ARG A CA 1
ATOM 1380 C C . ARG A 1 172 ? -15.074 -3.004 -6.156 1.00 97.69 172 ARG A C 1
ATOM 1382 O O . ARG A 1 172 ? -15.379 -3.292 -4.999 1.00 97.69 172 ARG A O 1
ATOM 1389 N N . TRP A 1 173 ? -13.822 -2.933 -6.581 1.00 98.44 173 TRP A N 1
ATOM 1390 C CA . TRP A 1 173 ? -12.656 -2.832 -5.719 1.00 98.44 173 TRP A CA 1
ATOM 1391 C C . TRP A 1 173 ? -12.331 -1.361 -5.534 1.00 98.44 173 TRP A C 1
ATOM 1393 O O . TRP A 1 173 ? -12.013 -0.682 -6.510 1.00 98.44 173 TRP A O 1
ATOM 1403 N N . TRP A 1 174 ? -12.440 -0.883 -4.305 1.00 98.69 174 TRP A N 1
ATOM 1404 C CA . TRP A 1 174 ? -12.091 0.473 -3.917 1.00 98.69 174 TRP A CA 1
ATOM 1405 C C . TRP A 1 174 ? -10.664 0.502 -3.393 1.00 98.69 174 TRP A C 1
ATOM 1407 O O . TRP A 1 174 ? -10.268 -0.387 -2.641 1.00 98.69 174 TRP A O 1
ATOM 1417 N N . ILE A 1 175 ? -9.921 1.524 -3.810 1.00 98.69 175 ILE A N 1
ATOM 1418 C CA . ILE A 1 175 ? -8.615 1.877 -3.267 1.00 98.69 175 ILE A CA 1
ATOM 1419 C C . ILE A 1 175 ? -8.693 3.321 -2.797 1.00 98.69 175 ILE A C 1
ATOM 1421 O O . ILE A 1 175 ? -8.847 4.229 -3.620 1.00 98.69 175 ILE A O 1
ATOM 1425 N N . ILE A 1 176 ? -8.574 3.529 -1.495 1.00 98.69 176 ILE A N 1
ATOM 1426 C CA . ILE A 1 176 ? -8.367 4.851 -0.907 1.00 98.69 176 ILE A CA 1
ATOM 1427 C C . ILE A 1 176 ? -6.895 4.972 -0.506 1.00 98.69 176 ILE A C 1
ATOM 1429 O O . ILE A 1 176 ? -6.252 3.966 -0.223 1.00 98.69 176 ILE A O 1
ATOM 1433 N N . TYR A 1 177 ? -6.321 6.163 -0.601 1.00 98.06 177 TYR A N 1
ATOM 1434 C CA . TYR A 1 177 ? -4.899 6.410 -0.365 1.00 98.06 177 TYR A CA 1
ATOM 1435 C C . TYR A 1 177 ? -4.696 7.874 0.030 1.00 98.06 177 TYR A C 1
ATOM 1437 O O . TYR A 1 177 ? -5.573 8.703 -0.212 1.00 98.06 177 TYR A O 1
ATOM 1445 N N . THR A 1 178 ? -3.533 8.223 0.584 1.00 95.94 178 THR A N 1
ATOM 1446 C CA . THR A 1 178 ? -3.244 9.551 1.169 1.00 95.94 178 THR A CA 1
ATOM 1447 C C . THR A 1 178 ? -3.642 10.746 0.282 1.00 95.94 178 THR A C 1
ATOM 1449 O O . THR A 1 178 ? -4.062 11.786 0.782 1.00 95.94 178 THR A O 1
ATOM 1452 N N . ALA A 1 179 ? -3.581 10.605 -1.044 1.00 92.88 179 ALA A N 1
ATOM 1453 C CA . ALA A 1 179 ? -3.908 11.677 -1.986 1.00 92.88 179 ALA A CA 1
ATOM 1454 C C . ALA A 1 179 ? -5.248 11.506 -2.732 1.00 92.88 179 ALA A C 1
ATOM 1456 O O . ALA A 1 179 ? -5.563 12.337 -3.587 1.00 92.88 179 ALA A O 1
ATOM 1457 N N . GLY A 1 180 ? -6.036 10.454 -2.482 1.00 95.50 180 GLY A N 1
ATOM 1458 C CA . GLY A 1 180 ? -7.294 10.286 -3.206 1.00 95.50 180 GLY A CA 1
ATOM 1459 C C . GLY A 1 180 ? -8.012 8.951 -3.051 1.00 95.50 180 GLY A C 1
ATOM 1460 O O . GLY A 1 180 ? -7.774 8.162 -2.144 1.00 95.50 180 GLY A O 1
ATOM 1461 N N . LEU A 1 181 ? -8.939 8.725 -3.978 1.00 98.06 181 LEU A N 1
ATOM 1462 C CA . LEU A 1 181 ? -9.824 7.569 -4.021 1.00 98.06 181 LEU A CA 1
ATOM 1463 C C . LEU A 1 181 ? -9.989 7.123 -5.473 1.00 98.06 181 LEU A C 1
ATOM 1465 O O . LEU A 1 181 ? -10.166 7.939 -6.380 1.00 98.06 181 LEU A O 1
ATOM 1469 N N . MET A 1 182 ? -9.963 5.817 -5.702 1.00 98.25 182 MET A N 1
ATOM 1470 C CA . MET A 1 182 ? -10.253 5.232 -7.003 1.00 98.25 182 MET A CA 1
ATOM 1471 C C . MET A 1 182 ? -10.947 3.884 -6.864 1.00 98.25 182 MET A C 1
ATOM 1473 O O . MET A 1 182 ? -10.963 3.275 -5.796 1.00 98.25 182 MET A O 1
ATOM 1477 N N . TRP A 1 183 ? -11.487 3.387 -7.971 1.00 98.56 183 TRP A N 1
ATOM 1478 C CA . TRP A 1 183 ? -12.027 2.038 -8.027 1.00 98.56 183 TRP A CA 1
ATOM 1479 C C . TRP A 1 183 ? -11.774 1.350 -9.364 1.00 98.56 183 TRP A C 1
ATOM 1481 O O . TRP A 1 183 ? -11.469 1.977 -10.382 1.00 98.56 183 TRP A O 1
ATOM 1491 N N . THR A 1 184 ? -11.926 0.031 -9.352 1.00 98.12 184 THR A N 1
ATOM 1492 C CA . THR A 1 184 ? -11.905 -0.820 -10.542 1.00 98.12 184 THR A CA 1
ATOM 1493 C C . THR A 1 184 ? -12.875 -1.990 -10.388 1.00 98.12 184 THR A C 1
ATOM 1495 O O . THR A 1 184 ? -13.176 -2.424 -9.278 1.00 98.12 184 THR A O 1
ATOM 1498 N N . THR A 1 185 ? -13.364 -2.529 -11.501 1.00 97.00 185 THR A N 1
ATOM 1499 C CA . THR A 1 185 ? -14.106 -3.804 -11.542 1.00 97.00 185 THR A CA 1
ATOM 1500 C C . THR A 1 185 ? -13.280 -4.925 -12.177 1.00 97.00 185 THR A C 1
ATOM 1502 O O . THR A 1 185 ? -13.650 -6.097 -12.096 1.00 97.00 185 THR A O 1
ATOM 1505 N N . ASP A 1 186 ? -12.142 -4.596 -12.796 1.00 95.50 186 ASP A N 1
ATOM 1506 C CA . ASP A 1 186 ? -11.402 -5.513 -13.664 1.00 95.50 186 ASP A CA 1
ATOM 1507 C C . ASP A 1 186 ? -9.878 -5.496 -13.479 1.00 95.50 186 ASP A C 1
ATOM 1509 O O . ASP A 1 186 ? -9.199 -6.338 -14.068 1.00 95.50 186 ASP A O 1
ATOM 1513 N N . PHE A 1 187 ? -9.352 -4.580 -12.658 1.00 96.06 187 PHE A N 1
ATOM 1514 C CA . PHE A 1 187 ? -7.924 -4.300 -12.469 1.00 96.06 187 PHE A CA 1
ATOM 1515 C C . PHE A 1 187 ? -7.164 -3.996 -13.770 1.00 96.06 187 PHE A C 1
ATOM 1517 O O . PHE A 1 187 ? -5.947 -4.130 -13.839 1.00 96.06 187 PHE A O 1
ATOM 1524 N N . GLN A 1 188 ? -7.863 -3.604 -14.828 1.00 92.31 188 GLN A N 1
ATOM 1525 C CA . GLN A 1 188 ? -7.264 -3.152 -16.083 1.00 92.31 188 GLN A CA 1
ATOM 1526 C C . GLN A 1 188 ? -7.530 -1.666 -16.304 1.00 92.31 188 GLN A C 1
ATOM 1528 O O . GLN A 1 188 ? -6.699 -0.964 -16.879 1.00 92.31 188 GLN A O 1
ATOM 1533 N N . LYS A 1 189 ? -8.690 -1.191 -15.845 1.00 95.31 189 LYS A N 1
ATOM 1534 C CA . LYS A 1 189 ? -9.118 0.202 -15.905 1.00 95.31 189 LYS A CA 1
ATOM 1535 C C . LYS A 1 189 ? -9.379 0.719 -14.501 1.00 95.31 189 LYS A C 1
ATOM 1537 O O . LYS A 1 189 ? -9.958 0.023 -13.670 1.00 95.31 189 LYS A O 1
ATOM 1542 N N . TRP A 1 190 ? -8.974 1.958 -14.266 1.00 97.75 190 TRP A N 1
ATOM 1543 C CA . TRP A 1 190 ? -9.088 2.621 -12.973 1.00 97.75 190 TRP A CA 1
ATOM 1544 C C . TRP A 1 190 ? -9.900 3.895 -13.123 1.00 97.75 190 TRP A C 1
ATOM 1546 O O . TRP A 1 190 ? -9.679 4.679 -14.046 1.00 97.75 190 TRP A O 1
ATOM 1556 N N . HIS A 1 191 ? -10.833 4.090 -12.203 1.00 97.44 191 HIS A N 1
ATOM 1557 C CA . HIS A 1 191 ? -11.716 5.241 -12.156 1.00 97.44 191 HIS A CA 1
ATOM 1558 C C . HIS A 1 191 ? -11.375 6.054 -10.913 1.00 97.44 191 HIS A C 1
ATOM 1560 O O . HIS A 1 191 ? -11.710 5.653 -9.800 1.00 97.44 191 HIS A O 1
ATOM 1566 N N . GLN A 1 192 ? -10.678 7.174 -11.097 1.00 96.50 192 GLN A N 1
ATOM 1567 C CA . GLN A 1 192 ? -10.424 8.118 -10.010 1.00 96.50 192 GLN A CA 1
ATOM 1568 C C . GLN A 1 192 ? -11.707 8.862 -9.650 1.00 96.50 192 GLN A C 1
ATOM 1570 O O . GLN A 1 192 ? -12.461 9.280 -10.532 1.00 96.50 192 GLN A O 1
ATOM 1575 N N . VAL A 1 193 ? -11.933 9.048 -8.354 1.00 95.69 193 VAL A N 1
ATOM 1576 C CA . VAL A 1 193 ? -12.984 9.924 -7.846 1.00 95.69 193 VAL A CA 1
ATOM 1577 C C . VAL A 1 193 ? -12.386 11.311 -7.668 1.00 95.69 193 VAL A C 1
ATOM 1579 O O . VAL A 1 193 ? -11.531 11.535 -6.813 1.00 95.69 193 VAL A O 1
ATOM 1582 N N . ILE A 1 194 ? -12.823 12.247 -8.504 1.00 89.19 194 ILE A N 1
ATOM 1583 C CA . ILE A 1 194 ? -12.391 13.641 -8.419 1.00 89.19 194 ILE A CA 1
ATOM 1584 C C . ILE A 1 194 ? -13.106 14.300 -7.242 1.00 89.19 194 ILE A C 1
ATOM 1586 O O . ILE A 1 194 ? -14.321 14.167 -7.115 1.00 89.19 194 ILE A O 1
ATOM 1590 N N . ASN A 1 195 ? -12.353 15.019 -6.406 1.00 84.50 195 ASN A N 1
ATOM 1591 C CA . ASN A 1 195 ? -12.859 15.703 -5.212 1.00 84.50 195 ASN A CA 1
ATOM 1592 C C . ASN A 1 195 ? -13.613 14.760 -4.262 1.00 84.50 195 ASN A C 1
ATOM 1594 O O . ASN A 1 195 ? -14.733 15.050 -3.855 1.00 84.50 195 ASN A O 1
ATOM 1598 N N . ALA A 1 196 ? -12.989 13.634 -3.901 1.00 86.31 196 ALA A N 1
ATOM 1599 C CA . ALA A 1 196 ? -13.614 12.616 -3.054 1.00 86.31 196 ALA A CA 1
ATOM 1600 C C . ALA A 1 196 ? -14.116 13.145 -1.696 1.00 86.31 196 ALA A C 1
ATOM 1602 O O . ALA A 1 196 ? -15.034 12.554 -1.146 1.00 86.31 196 ALA A O 1
ATOM 1603 N N . GLY A 1 197 ? -13.561 14.256 -1.188 1.00 88.19 197 GLY A N 1
ATOM 1604 C CA . GLY A 1 197 ? -14.018 14.901 0.050 1.00 88.19 197 GLY A CA 1
ATOM 1605 C C . GLY A 1 197 ? -13.150 14.626 1.281 1.00 88.19 197 GLY A C 1
ATOM 1606 O O . GLY A 1 197 ? -13.607 14.833 2.393 1.00 88.19 197 GLY A O 1
ATOM 1607 N N . LEU A 1 198 ? -11.893 14.192 1.117 1.00 89.56 198 LEU A N 1
ATOM 1608 C CA . LEU A 1 198 ? -10.976 13.956 2.249 1.00 89.56 198 LEU A CA 1
ATOM 1609 C C . LEU A 1 198 ? -10.572 15.244 3.000 1.00 89.56 198 LEU A C 1
ATOM 1611 O O . LEU A 1 198 ? -10.302 15.206 4.199 1.00 89.56 198 LEU A O 1
ATOM 1615 N N . ASN A 1 199 ? -10.558 16.389 2.306 1.00 92.94 199 ASN A N 1
ATOM 1616 C CA . ASN A 1 199 ? -10.261 17.713 2.870 1.00 92.94 199 ASN A CA 1
ATOM 1617 C C . ASN A 1 199 ? -11.161 18.790 2.223 1.00 92.94 199 ASN A C 1
ATOM 1619 O O . ASN A 1 199 ? -10.678 19.609 1.437 1.00 92.94 199 ASN A O 1
ATOM 1623 N N . PRO A 1 200 ? -12.486 18.744 2.461 1.00 84.88 200 PRO A N 1
ATOM 1624 C CA . PRO A 1 200 ? -13.481 19.441 1.642 1.00 84.88 200 PRO A CA 1
ATOM 1625 C C . PRO A 1 200 ? -13.379 20.971 1.715 1.00 84.88 200 PRO A C 1
ATOM 1627 O O . PRO A 1 200 ? -13.688 21.641 0.734 1.00 84.88 200 PRO A O 1
ATOM 1630 N N . ASN A 1 201 ? -12.890 21.521 2.831 1.00 88.25 201 ASN A N 1
ATOM 1631 C CA . ASN A 1 201 ? -12.755 22.965 3.044 1.00 88.25 201 ASN A CA 1
ATOM 1632 C C . ASN A 1 201 ? -11.287 23.415 3.121 1.00 88.25 201 ASN A C 1
ATOM 1634 O O . ASN A 1 201 ? -11.014 24.545 3.523 1.00 88.25 201 ASN A O 1
ATOM 1638 N N . GLY A 1 202 ? -10.334 22.537 2.782 1.00 92.12 202 GLY A N 1
ATOM 1639 C CA . GLY A 1 202 ? -8.907 22.819 2.951 1.00 92.12 202 GLY A CA 1
ATOM 1640 C C . GLY A 1 202 ? -8.504 23.061 4.411 1.00 92.12 202 GLY A C 1
ATOM 1641 O O . GLY A 1 202 ? -7.507 23.730 4.662 1.00 92.12 202 GLY A O 1
ATOM 1642 N N . GLN A 1 203 ? -9.289 22.561 5.372 1.00 94.69 203 GLN A N 1
ATOM 1643 C CA . GLN A 1 203 ? -9.095 22.820 6.800 1.00 94.69 203 GLN A CA 1
ATOM 1644 C C . GLN A 1 203 ? -7.881 22.091 7.389 1.00 94.69 203 GLN A C 1
ATOM 1646 O O . GLN A 1 203 ? -7.367 22.487 8.434 1.00 94.69 203 GLN A O 1
ATOM 1651 N N . PHE A 1 204 ? -7.429 21.022 6.733 1.00 96.81 204 PHE A N 1
ATOM 1652 C CA . PHE A 1 204 ? -6.249 20.267 7.136 1.00 96.81 204 PHE A CA 1
ATOM 1653 C C . PHE A 1 204 ? -5.065 20.614 6.238 1.00 96.81 204 PHE A C 1
ATOM 1655 O O . PHE A 1 204 ? -5.193 20.644 5.013 1.00 96.81 204 PHE A O 1
ATOM 1662 N N . GLN A 1 205 ? -3.894 20.815 6.840 1.00 97.12 205 GLN A N 1
ATOM 1663 C CA . GLN A 1 205 ? -2.636 20.893 6.100 1.00 97.12 205 GLN A CA 1
ATOM 1664 C C . GLN A 1 205 ? -2.234 19.523 5.549 1.00 97.12 205 GLN A C 1
ATOM 1666 O O . GLN A 1 205 ? -1.644 19.442 4.473 1.00 97.12 205 GLN A O 1
ATOM 1671 N N . LYS A 1 206 ? -2.548 18.448 6.285 1.00 97.19 206 LYS A N 1
ATOM 1672 C CA . LYS A 1 206 ? -2.244 17.065 5.902 1.00 97.19 206 LYS A CA 1
ATOM 1673 C C . LYS A 1 206 ? -3.398 16.131 6.263 1.00 97.19 206 LYS A C 1
ATOM 1675 O O . LYS A 1 206 ? -3.991 16.270 7.329 1.00 97.19 206 LYS A O 1
ATOM 1680 N N . VAL A 1 207 ? -3.669 15.178 5.378 1.00 97.44 207 VAL A N 1
ATOM 1681 C CA . VAL A 1 207 ? -4.579 14.039 5.571 1.00 97.44 207 VAL A CA 1
ATOM 1682 C C . VAL A 1 207 ? -3.800 12.803 5.153 1.00 97.44 207 VAL A C 1
ATOM 1684 O O . VAL A 1 207 ? -3.338 12.758 4.015 1.00 97.44 207 VAL A O 1
ATOM 1687 N N . TRP A 1 208 ? -3.605 11.851 6.059 1.00 97.75 208 TRP A N 1
ATOM 1688 C CA . TRP A 1 208 ? -2.722 10.698 5.885 1.00 97.75 208 TRP A CA 1
ATOM 1689 C C . TRP A 1 208 ? -3.433 9.380 6.173 1.00 97.75 208 TRP A C 1
ATOM 1691 O O . TRP A 1 208 ? -4.339 9.329 7.010 1.00 97.75 208 TRP A O 1
ATOM 1701 N N . ALA A 1 209 ? -2.986 8.340 5.459 1.00 97.88 209 ALA A N 1
ATOM 1702 C CA . ALA A 1 209 ? -3.393 6.947 5.623 1.00 97.88 209 ALA A CA 1
ATOM 1703 C C . ALA A 1 209 ? -4.914 6.758 5.799 1.00 97.88 209 ALA A C 1
ATOM 1705 O O . ALA A 1 209 ? -5.359 6.211 6.808 1.00 97.88 209 ALA A O 1
ATOM 1706 N N . PRO A 1 210 ? -5.744 7.267 4.866 1.00 98.44 210 PRO A N 1
ATOM 1707 C CA . PRO A 1 210 ? -7.174 7.038 4.934 1.00 98.44 210 PRO A CA 1
ATOM 1708 C C . PRO A 1 210 ? -7.496 5.558 4.696 1.00 98.44 210 PRO A C 1
ATOM 1710 O O . PRO A 1 210 ? -6.973 4.950 3.765 1.00 98.44 210 PRO A O 1
ATOM 1713 N N . GLU A 1 211 ? -8.427 5.006 5.468 1.00 98.56 211 GLU A N 1
ATOM 1714 C CA . GLU A 1 211 ? -8.891 3.626 5.339 1.00 98.56 211 GLU A CA 1
ATOM 1715 C C . GLU A 1 211 ? -10.413 3.535 5.306 1.00 98.56 211 GLU A C 1
ATOM 1717 O O . GLU A 1 211 ? -11.089 4.155 6.124 1.00 98.56 211 GLU A O 1
ATOM 1722 N N . ILE A 1 212 ? -10.966 2.727 4.393 1.00 98.62 212 ILE A N 1
ATOM 1723 C CA . ILE A 1 212 ? -12.401 2.429 4.380 1.00 98.62 212 ILE A CA 1
ATOM 1724 C C . ILE A 1 212 ? -12.671 1.243 5.309 1.00 98.62 212 ILE A C 1
ATOM 1726 O O . ILE A 1 212 ? -12.110 0.163 5.126 1.00 98.62 212 ILE A O 1
ATOM 1730 N N . TYR A 1 213 ? -13.621 1.401 6.228 1.00 97.62 213 TYR A N 1
ATOM 1731 C CA . TYR A 1 213 ? -14.118 0.322 7.078 1.00 97.62 213 TYR A CA 1
ATOM 1732 C C . TYR A 1 213 ? -15.640 0.193 6.991 1.00 97.62 213 TYR A C 1
ATOM 1734 O O . TYR A 1 213 ? -16.360 1.114 6.596 1.00 97.62 213 TYR A O 1
ATOM 1742 N N . ARG A 1 214 ? -16.146 -0.994 7.334 1.00 96.75 214 ARG A N 1
ATOM 1743 C CA . ARG A 1 214 ? -17.585 -1.267 7.416 1.00 96.75 214 ARG A CA 1
ATOM 1744 C C . ARG A 1 214 ? -18.050 -1.103 8.860 1.00 96.75 214 ARG A C 1
ATOM 1746 O O . ARG A 1 214 ? -17.514 -1.760 9.749 1.00 96.75 214 ARG A O 1
ATOM 1753 N N . ALA A 1 215 ? -19.049 -0.257 9.077 1.00 96.69 215 ALA A N 1
ATOM 1754 C CA . ALA A 1 215 ? -19.648 -0.016 10.382 1.00 96.69 215 ALA A CA 1
ATOM 1755 C C . ALA A 1 215 ? -20.678 -1.093 10.764 1.00 96.69 215 ALA A C 1
ATOM 1757 O O . ALA A 1 215 ? -21.082 -1.927 9.945 1.00 96.69 215 ALA A O 1
ATOM 1758 N N . ALA A 1 216 ? -21.115 -1.060 12.024 1.00 96.56 216 ALA A N 1
ATOM 1759 C CA . ALA A 1 216 ? -22.049 -2.017 12.618 1.00 96.56 216 ALA A CA 1
ATOM 1760 C C . ALA A 1 216 ? -23.397 -2.107 11.887 1.00 96.56 216 ALA A C 1
ATOM 1762 O O . ALA A 1 216 ? -23.957 -3.192 11.735 1.00 96.56 216 ALA A O 1
ATOM 1763 N N . ASP A 1 217 ? -23.902 -0.975 11.400 1.00 95.88 217 ASP A N 1
ATOM 1764 C CA . ASP A 1 217 ? -25.153 -0.877 10.640 1.00 95.88 217 ASP A CA 1
ATOM 1765 C C . ASP A 1 217 ? -25.004 -1.311 9.167 1.00 95.88 217 ASP A C 1
ATOM 1767 O O . ASP A 1 217 ? -25.965 -1.309 8.397 1.00 95.88 217 ASP A O 1
ATOM 1771 N N . GLY A 1 218 ? -23.795 -1.710 8.765 1.00 95.25 218 GLY A N 1
ATOM 1772 C CA . GLY A 1 218 ? -23.460 -2.120 7.411 1.00 95.25 218 GLY A CA 1
ATOM 1773 C C . GLY A 1 218 ? -23.135 -0.972 6.459 1.00 95.25 218 GLY A C 1
ATOM 1774 O O . GLY A 1 218 ? -22.818 -1.266 5.302 1.00 95.25 218 GLY A O 1
ATOM 1775 N N . THR A 1 219 ? -23.180 0.284 6.915 1.00 97.31 219 THR A N 1
ATOM 1776 C CA . THR A 1 219 ? -22.671 1.438 6.164 1.00 97.31 219 THR A CA 1
ATOM 1777 C C . THR A 1 219 ? -21.144 1.419 6.112 1.00 97.31 219 THR A C 1
ATOM 1779 O O . THR A 1 219 ? -20.484 0.642 6.807 1.00 97.31 219 THR A O 1
ATOM 1782 N N . TYR A 1 220 ? -20.569 2.243 5.240 1.00 98.44 220 TYR A N 1
ATOM 1783 C CA . TYR A 1 220 ? -19.125 2.358 5.091 1.00 98.44 220 TYR A CA 1
ATOM 1784 C C . TYR A 1 220 ? -18.675 3.738 5.530 1.00 98.44 220 TYR A C 1
ATOM 1786 O O . TYR A 1 220 ? -19.360 4.731 5.285 1.00 98.44 220 TYR A O 1
ATOM 1794 N N . HIS A 1 221 ? -17.516 3.777 6.165 1.00 98.56 221 HIS A N 1
ATOM 1795 C CA . HIS A 1 221 ? -16.898 4.989 6.676 1.00 98.56 221 HIS A CA 1
ATOM 1796 C C . HIS A 1 221 ? -15.434 5.014 6.261 1.00 98.56 221 HIS A C 1
ATOM 1798 O O . HIS A 1 221 ? -14.867 3.977 5.916 1.00 98.56 221 HIS A O 1
ATOM 1804 N N . VAL A 1 222 ? -14.836 6.198 6.275 1.00 98.69 222 VAL A N 1
ATOM 1805 C CA . VAL A 1 222 ? -13.390 6.386 6.165 1.00 98.69 222 VAL A CA 1
ATOM 1806 C C . VAL A 1 222 ? -12.872 6.827 7.521 1.00 98.69 222 VAL A C 1
ATOM 1808 O O . VAL A 1 222 ? -13.487 7.686 8.141 1.00 98.69 222 VAL A O 1
ATOM 1811 N N . VAL A 1 223 ? -11.745 6.283 7.965 1.00 98.75 223 VAL A N 1
ATOM 1812 C CA . VAL A 1 223 ? -10.942 6.867 9.045 1.00 98.75 223 VAL A CA 1
ATOM 1813 C C . VAL A 1 223 ? -9.645 7.411 8.458 1.00 98.75 223 VAL A C 1
ATOM 1815 O O . VAL A 1 223 ? -9.095 6.800 7.550 1.00 98.75 223 VAL A O 1
ATOM 1818 N N . SER A 1 224 ? -9.158 8.557 8.930 1.00 98.62 224 SER A N 1
ATOM 1819 C CA . SER A 1 224 ? -7.849 9.091 8.532 1.00 98.62 224 SER A CA 1
ATOM 1820 C C . SER A 1 224 ? -7.187 9.877 9.656 1.00 98.62 224 SER A C 1
ATOM 1822 O O . SER A 1 224 ? -7.851 10.343 10.587 1.00 98.62 224 SER A O 1
ATOM 1824 N N . ALA A 1 225 ? -5.870 10.041 9.552 1.00 98.56 225 ALA A N 1
ATOM 1825 C CA . ALA A 1 225 ? -5.105 10.927 10.414 1.00 98.56 225 ALA A CA 1
ATOM 1826 C C . ALA A 1 225 ? -4.990 12.306 9.767 1.00 98.56 225 ALA A C 1
ATOM 1828 O O . ALA A 1 225 ? -4.424 12.450 8.682 1.00 98.56 225 ALA A O 1
ATOM 1829 N N . ASN A 1 226 ? -5.490 13.338 10.441 1.00 98.31 226 ASN A N 1
ATOM 1830 C CA . ASN A 1 226 ? -5.517 14.691 9.902 1.00 98.31 226 ASN A CA 1
ATOM 1831 C C . ASN A 1 226 ? -4.779 15.664 10.806 1.00 98.31 226 ASN A C 1
ATOM 1833 O O . ASN A 1 226 ? -4.897 15.612 12.030 1.00 98.31 226 ASN A O 1
ATOM 1837 N N . SER A 1 227 ? -4.082 16.607 10.185 1.00 98.00 227 SER A N 1
ATOM 1838 C CA . SER A 1 227 ? -3.311 17.631 10.874 1.00 98.00 227 SER A CA 1
ATOM 1839 C C . SER A 1 227 ? -3.677 19.024 10.375 1.00 98.00 227 SER A C 1
ATOM 1841 O O . SER A 1 227 ? -3.719 19.283 9.169 1.00 98.00 227 SER A O 1
ATOM 1843 N N . THR A 1 228 ? -3.928 19.936 11.311 1.00 96.94 228 THR A N 1
ATOM 1844 C CA . THR A 1 228 ? -4.193 21.360 11.048 1.00 96.94 228 THR A CA 1
ATOM 1845 C C . THR A 1 228 ? -2.918 22.207 11.056 1.00 96.94 228 THR A C 1
ATOM 1847 O O . THR A 1 228 ? -2.894 23.277 10.451 1.00 96.94 228 THR A O 1
ATOM 1850 N N . ASP A 1 229 ? -1.848 21.731 11.697 1.00 96.44 229 ASP A N 1
ATOM 1851 C CA . ASP A 1 229 ? -0.551 22.410 11.836 1.00 96.44 229 ASP A CA 1
ATOM 1852 C C . ASP A 1 229 ? 0.572 21.762 10.997 1.00 96.44 229 ASP A C 1
ATOM 1854 O O . ASP A 1 229 ? 1.677 22.293 10.919 1.00 96.44 229 ASP A O 1
ATOM 1858 N N . GLY A 1 230 ? 0.288 20.623 10.362 1.00 95.88 230 GLY A N 1
ATOM 1859 C CA . GLY A 1 230 ? 1.233 19.833 9.579 1.00 95.88 230 GLY A CA 1
ATOM 1860 C C . GLY A 1 230 ? 2.170 18.941 10.408 1.00 95.88 230 GLY A C 1
ATOM 1861 O O . GLY A 1 230 ? 3.012 18.264 9.806 1.00 95.88 230 GLY A O 1
ATOM 1862 N N . MET A 1 231 ? 2.044 18.927 11.738 1.00 95.44 231 MET A N 1
ATOM 1863 C CA . MET A 1 231 ? 2.942 18.230 12.673 1.00 95.44 231 MET A CA 1
ATOM 1864 C C . MET A 1 231 ? 2.193 17.277 13.609 1.00 95.44 231 MET A C 1
ATOM 1866 O O . MET A 1 231 ? 2.629 16.148 13.816 1.00 95.44 231 MET A O 1
ATOM 1870 N N . THR A 1 232 ? 1.071 17.734 14.155 1.00 97.12 232 THR A N 1
ATOM 1871 C CA . THR A 1 232 ? 0.254 17.024 15.134 1.00 97.12 232 THR A CA 1
ATOM 1872 C C . THR A 1 232 ? -0.985 16.473 14.447 1.00 97.12 232 THR A C 1
ATOM 1874 O O . THR A 1 232 ? -1.719 17.219 13.792 1.00 97.12 232 THR A O 1
ATOM 1877 N N . PHE A 1 233 ? -1.227 15.175 14.593 1.00 98.44 233 PHE A N 1
ATOM 1878 C CA . PHE A 1 233 ? -2.327 14.473 13.948 1.00 98.44 233 PHE A CA 1
ATOM 1879 C C . PHE A 1 233 ? -3.375 14.003 14.947 1.00 98.44 233 PHE A C 1
ATOM 1881 O O . PHE A 1 233 ? -3.073 13.550 16.051 1.00 98.44 233 PHE A O 1
ATOM 1888 N N . GLN A 1 234 ? -4.626 14.102 14.519 1.00 97.94 234 GLN A N 1
ATOM 1889 C CA . GLN A 1 234 ? -5.793 13.581 15.212 1.00 97.94 234 GLN A CA 1
ATOM 1890 C C . GLN A 1 234 ? -6.614 12.737 14.244 1.00 97.94 234 GLN A C 1
ATOM 1892 O O . GLN A 1 234 ? -6.580 12.957 13.030 1.00 97.94 234 GLN A O 1
ATOM 1897 N N . LEU A 1 235 ? -7.352 11.770 14.778 1.00 98.62 235 LEU A N 1
ATOM 1898 C CA . LEU A 1 23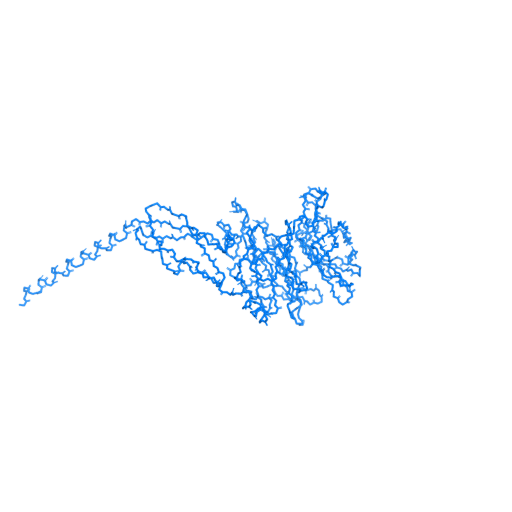5 ? -8.149 10.863 13.963 1.00 98.62 235 LEU A CA 1
ATOM 1899 C C . LEU A 1 235 ? -9.519 11.469 13.657 1.00 98.62 235 LEU A C 1
ATOM 1901 O O . LEU A 1 235 ? -10.157 12.074 14.520 1.00 98.62 235 LEU A O 1
ATOM 1905 N N . TYR A 1 236 ? -9.983 11.280 12.427 1.00 98.38 236 TYR A N 1
ATOM 1906 C CA . TYR A 1 236 ? -11.313 11.694 11.989 1.00 98.38 236 TYR A CA 1
ATOM 1907 C C . TYR A 1 236 ? -12.008 10.552 11.264 1.00 98.38 236 TYR A C 1
ATOM 1909 O O . TYR A 1 236 ? -11.365 9.779 10.555 1.00 98.38 236 TYR A O 1
ATOM 1917 N N . SER A 1 237 ? -13.326 10.481 11.431 1.00 98.00 237 SER A N 1
ATOM 1918 C CA . SER A 1 237 ? -14.210 9.571 10.715 1.00 98.00 237 SER A CA 1
ATOM 1919 C C . SER A 1 237 ? -15.105 10.344 9.753 1.00 98.00 237 SER A C 1
ATOM 1921 O O . SER A 1 237 ? -15.476 11.493 10.001 1.00 98.00 237 SER A O 1
ATOM 1923 N N . TYR A 1 238 ? -15.442 9.709 8.641 1.00 98.00 238 TYR A N 1
ATOM 1924 C CA . TYR A 1 238 ? -16.244 10.265 7.567 1.00 98.00 238 TYR A CA 1
ATOM 1925 C C . TYR A 1 238 ? -17.225 9.201 7.090 1.00 98.00 238 TYR A C 1
ATOM 1927 O O . TYR A 1 238 ? -16.841 8.047 6.916 1.00 98.00 238 TYR A O 1
ATOM 1935 N N . GLY A 1 239 ? -18.457 9.576 6.758 1.00 97.88 239 GLY A N 1
ATOM 1936 C CA . GLY A 1 239 ? -19.346 8.690 6.014 1.00 97.88 239 GLY A CA 1
ATOM 1937 C C . GLY A 1 239 ? -18.840 8.486 4.585 1.00 97.88 239 GLY A C 1
ATOM 1938 O O . GLY A 1 239 ? -18.359 9.426 3.950 1.00 97.88 239 GLY A O 1
ATOM 1939 N N . PHE A 1 240 ? -18.981 7.271 4.052 1.00 98.38 240 PHE A N 1
ATOM 1940 C CA . PHE A 1 240 ? -18.598 6.927 2.684 1.00 98.38 240 PHE A CA 1
ATOM 1941 C C . PHE A 1 240 ? -19.763 6.311 1.907 1.00 98.38 240 PHE A C 1
ATOM 1943 O O . PHE A 1 240 ? -20.319 5.280 2.290 1.00 98.38 240 PHE A O 1
ATOM 1950 N N . SER A 1 241 ? -20.111 6.914 0.765 1.00 96.94 241 SER A N 1
ATOM 1951 C CA . SER A 1 241 ? -21.087 6.347 -0.167 1.00 96.94 241 SER A CA 1
ATOM 1952 C C . SER A 1 241 ? -20.383 5.587 -1.297 1.00 96.94 241 SER A C 1
ATOM 1954 O O . SER A 1 241 ? -19.895 6.208 -2.243 1.00 96.94 241 SER A O 1
ATOM 1956 N N . PRO A 1 242 ? -20.379 4.241 -1.297 1.00 96.62 242 PRO A N 1
ATOM 1957 C CA . PRO A 1 242 ? -19.763 3.456 -2.369 1.00 96.62 242 PRO A CA 1
ATOM 1958 C C . PRO A 1 242 ? -20.538 3.524 -3.697 1.00 96.62 242 PRO A C 1
ATOM 1960 O O . PRO A 1 242 ? -20.045 3.084 -4.734 1.00 96.62 242 PRO A O 1
ATOM 1963 N N . GLN A 1 243 ? -21.762 4.056 -3.714 1.00 94.38 243 GLN A N 1
ATOM 1964 C CA . GLN A 1 243 ? -22.514 4.249 -4.955 1.00 94.38 243 GLN A CA 1
ATOM 1965 C C . GLN A 1 243 ? -21.916 5.400 -5.772 1.00 94.38 243 GLN A C 1
ATOM 1967 O O . GLN A 1 243 ? -21.691 5.251 -6.978 1.00 94.38 243 GLN A O 1
ATOM 1972 N N . THR A 1 244 ? -21.624 6.517 -5.102 1.00 92.50 244 THR A N 1
ATOM 1973 C CA . THR A 1 244 ? -21.181 7.772 -5.724 1.00 92.50 244 THR A CA 1
ATOM 1974 C C . THR A 1 244 ? -19.684 8.040 -5.564 1.00 92.50 244 THR A C 1
ATOM 1976 O O . THR A 1 244 ? -19.120 8.780 -6.364 1.00 92.50 244 THR A O 1
ATOM 1979 N N . GLY A 1 245 ? -19.030 7.433 -4.571 1.00 95.00 245 GLY A N 1
ATOM 1980 C CA . GLY A 1 245 ? -17.659 7.747 -4.167 1.00 95.00 245 GLY A CA 1
ATOM 1981 C C . GLY A 1 245 ? -17.544 8.979 -3.260 1.00 95.00 245 GLY A C 1
ATOM 1982 O O . GLY A 1 245 ? -16.431 9.421 -3.001 1.00 95.00 245 GLY A O 1
ATOM 1983 N N . VAL A 1 246 ? -18.667 9.548 -2.804 1.00 94.56 246 VAL A N 1
ATOM 1984 C CA . VAL A 1 246 ? -18.684 10.746 -1.949 1.00 94.56 246 VAL A CA 1
ATOM 1985 C C . VAL A 1 246 ? -18.282 10.392 -0.518 1.00 94.56 246 VAL A C 1
ATOM 1987 O O . VAL A 1 246 ? -18.820 9.442 0.058 1.00 94.56 246 VAL A O 1
ATOM 1990 N N . ILE A 1 247 ? -1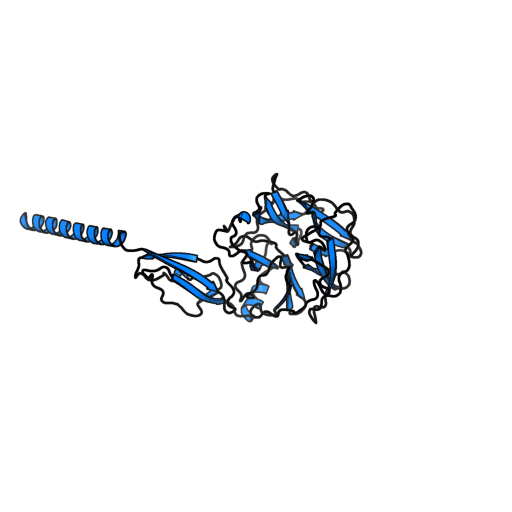7.381 11.194 0.046 1.00 96.62 247 ILE A N 1
ATOM 1991 C CA . ILE A 1 247 ? -17.015 11.212 1.464 1.00 96.62 247 ILE A CA 1
ATOM 1992 C C . ILE A 1 247 ? -17.667 12.448 2.104 1.00 96.62 247 ILE A C 1
ATOM 1994 O O . ILE A 1 247 ? -17.643 13.532 1.519 1.00 96.62 247 ILE A O 1
ATOM 1998 N N . THR A 1 248 ? -18.317 12.276 3.258 1.00 95.62 248 THR A N 1
ATOM 1999 C CA . THR A 1 248 ? -19.007 13.370 3.972 1.00 95.62 248 THR A CA 1
ATOM 2000 C C . THR A 1 248 ? -18.025 14.288 4.697 1.00 95.62 248 THR A C 1
ATOM 2002 O O . THR A 1 248 ? -16.823 14.062 4.672 1.00 95.62 248 THR A O 1
ATOM 2005 N N . ASP A 1 249 ? -18.525 15.302 5.405 1.00 95.31 249 ASP A N 1
ATOM 2006 C CA . ASP A 1 249 ? -17.676 16.107 6.283 1.00 95.31 249 ASP A CA 1
ATOM 2007 C C . ASP A 1 249 ? -17.071 15.268 7.430 1.00 95.31 249 ASP A C 1
ATOM 2009 O O . ASP A 1 249 ? -17.744 14.368 7.951 1.00 95.31 249 ASP A O 1
ATOM 2013 N N . PRO A 1 250 ? -15.823 15.567 7.841 1.00 96.69 250 PRO A N 1
ATOM 2014 C CA . PRO A 1 250 ? -15.129 14.851 8.907 1.00 96.69 250 PRO A CA 1
ATOM 2015 C C . PRO A 1 250 ? -15.756 15.089 10.281 1.00 96.69 250 PRO A C 1
ATOM 2017 O O . PRO A 1 250 ? -16.124 16.213 10.624 1.00 96.69 250 PRO A O 1
ATOM 2020 N N . GLN A 1 251 ? -15.765 14.048 11.107 1.00 97.00 251 GLN A N 1
ATOM 2021 C CA . GLN A 1 251 ? -16.094 14.091 12.530 1.00 97.00 251 GLN A CA 1
ATOM 2022 C C . GLN A 1 251 ? -14.881 13.637 13.353 1.00 97.00 251 GLN A C 1
ATOM 2024 O O . GLN A 1 251 ? -14.303 12.599 13.027 1.00 97.00 251 GLN A O 1
ATOM 2029 N N . PRO A 1 252 ? -14.465 14.372 14.400 1.00 97.19 252 PRO A N 1
ATOM 2030 C CA . PRO A 1 252 ? -13.359 13.942 15.251 1.00 97.19 252 PRO A CA 1
ATOM 2031 C C . PRO A 1 252 ? -13.649 12.587 15.903 1.00 97.19 252 PRO A C 1
ATOM 2033 O O . PRO A 1 252 ? -14.727 12.382 16.462 1.00 97.19 252 PRO A O 1
ATOM 2036 N N . VAL A 1 253 ? -12.673 11.683 15.869 1.00 98.31 253 VAL A N 1
ATOM 2037 C CA . VAL A 1 253 ? -12.697 10.435 16.636 1.00 98.31 253 VAL A CA 1
ATOM 2038 C C . VAL A 1 253 ? -12.059 10.708 17.993 1.00 98.31 253 VAL A C 1
ATOM 2040 O O . VAL A 1 253 ? -10.920 11.162 18.077 1.00 98.31 253 VAL A O 1
ATOM 2043 N N . ASN A 1 254 ? -12.794 10.442 19.068 1.00 97.81 254 ASN A N 1
ATOM 2044 C CA . ASN A 1 254 ? -12.324 10.670 20.426 1.00 97.81 254 ASN A CA 1
ATOM 2045 C C . ASN A 1 254 ? -11.592 9.428 20.943 1.00 97.81 254 ASN A C 1
ATOM 2047 O O . ASN A 1 254 ? -12.228 8.417 21.237 1.00 97.81 254 ASN A O 1
ATOM 2051 N N . VAL A 1 255 ? -10.269 9.503 21.082 1.00 98.00 255 VAL A N 1
ATOM 2052 C CA . VAL A 1 255 ? -9.458 8.441 21.691 1.00 98.00 255 VAL A CA 1
ATOM 2053 C C . VAL A 1 255 ? -9.116 8.843 23.120 1.00 98.00 255 VAL A C 1
ATOM 2055 O O . VAL A 1 255 ? -8.315 9.745 23.351 1.00 98.00 255 VAL A O 1
ATOM 2058 N N . ALA A 1 256 ? -9.733 8.181 24.098 1.00 95.88 256 ALA A N 1
ATOM 2059 C CA . ALA A 1 256 ? -9.541 8.507 25.502 1.00 95.88 256 ALA A CA 1
ATOM 2060 C C . ALA A 1 256 ? -8.103 8.212 25.961 1.00 95.88 256 ALA A C 1
ATOM 2062 O O . ALA A 1 256 ? -7.559 7.132 25.707 1.00 95.88 256 ALA A O 1
ATOM 2063 N N . GLY A 1 257 ? -7.522 9.162 26.697 1.00 93.00 257 GLY A N 1
ATOM 2064 C CA . GLY A 1 257 ? -6.151 9.112 27.202 1.00 93.00 257 GLY A CA 1
ATOM 2065 C C . GLY A 1 257 ? -5.305 10.281 26.695 1.00 93.00 257 GLY A C 1
ATOM 2066 O O . GLY A 1 257 ? -5.823 11.223 26.103 1.00 93.00 257 GLY A O 1
ATOM 2067 N N . ASP A 1 258 ? -4.000 10.222 26.951 1.00 94.06 258 ASP A N 1
ATOM 2068 C CA . ASP A 1 258 ? -3.028 11.222 26.497 1.00 94.06 258 ASP A CA 1
ATOM 2069 C C . ASP A 1 258 ? -2.346 10.761 25.198 1.00 94.06 258 ASP A C 1
ATOM 2071 O O . ASP A 1 258 ? -1.217 10.263 25.206 1.00 94.06 258 ASP A O 1
ATOM 2075 N N . PHE A 1 259 ? -3.069 10.890 24.083 1.00 94.75 259 PHE A N 1
ATOM 2076 C CA . PHE A 1 259 ? -2.613 10.519 22.737 1.00 94.75 259 PHE A CA 1
ATOM 2077 C C . PHE A 1 259 ? -2.747 11.708 21.774 1.00 94.75 259 PHE A C 1
ATOM 2079 O O . PHE A 1 259 ? -3.613 11.717 20.897 1.00 94.75 259 PHE A O 1
ATOM 2086 N N . PRO A 1 260 ? -1.921 12.756 21.939 1.00 94.31 260 PRO A N 1
ATOM 2087 C CA . PRO A 1 260 ? -2.077 13.998 21.189 1.00 94.31 260 PRO A CA 1
ATOM 2088 C C . PRO A 1 260 ? -1.583 13.900 19.740 1.00 94.31 260 PRO A C 1
ATOM 2090 O O . PRO A 1 260 ? -1.799 14.841 18.983 1.00 94.31 260 PRO A O 1
ATOM 2093 N N . ASN A 1 261 ? -0.932 12.804 19.335 1.00 97.81 261 ASN A N 1
ATOM 2094 C CA . ASN A 1 261 ? -0.436 12.628 17.973 1.00 97.81 261 ASN A CA 1
ATOM 2095 C C . ASN A 1 261 ? -0.627 11.183 17.485 1.00 97.81 261 ASN A C 1
ATOM 2097 O O . ASN A 1 261 ? 0.213 10.322 17.748 1.00 97.81 261 ASN A O 1
ATOM 2101 N N . LEU A 1 262 ? -1.746 10.920 16.806 1.00 98.38 262 LEU A N 1
ATOM 2102 C CA . LEU A 1 262 ? -2.097 9.598 16.279 1.00 98.38 262 LEU A CA 1
ATOM 2103 C C . LEU A 1 262 ? -2.101 9.596 14.750 1.00 98.38 262 LEU A C 1
ATOM 2105 O O . LEU A 1 262 ? -2.775 10.424 14.134 1.00 98.38 262 LEU A O 1
ATOM 2109 N N . ILE A 1 263 ? -1.395 8.635 14.154 1.00 98.50 263 ILE A N 1
ATOM 2110 C CA . ILE A 1 263 ? -1.348 8.414 12.702 1.00 98.50 263 ILE A CA 1
ATOM 2111 C C . ILE A 1 263 ? -1.637 6.957 12.330 1.00 98.50 263 ILE A C 1
ATOM 2113 O O . ILE A 1 263 ? -1.756 6.101 13.206 1.00 98.50 263 ILE A O 1
ATOM 2117 N N . ASP A 1 264 ? -1.764 6.696 11.029 1.00 98.44 264 ASP A N 1
ATOM 2118 C CA . ASP A 1 264 ? -1.995 5.370 10.443 1.00 98.44 264 ASP A CA 1
ATOM 2119 C C . ASP A 1 264 ? -3.138 4.579 11.108 1.00 98.44 264 ASP A C 1
ATOM 2121 O O . ASP A 1 264 ? -2.907 3.504 11.670 1.00 98.44 264 ASP A O 1
ATOM 2125 N N . PRO A 1 265 ? -4.370 5.118 11.125 1.00 98.56 265 PRO A N 1
ATOM 2126 C CA . PRO A 1 265 ? -5.483 4.451 11.776 1.00 98.56 265 PRO A CA 1
ATOM 2127 C C . PRO A 1 265 ? -5.952 3.229 10.984 1.00 98.56 265 PRO A C 1
ATOM 2129 O O . PRO A 1 265 ? -6.089 3.281 9.768 1.00 98.56 265 PRO A O 1
ATOM 2132 N N . HIS A 1 266 ? -6.324 2.176 11.703 1.00 98.44 266 HIS A N 1
ATOM 2133 C CA . HIS A 1 266 ? -7.027 1.014 11.177 1.00 98.44 266 HIS A CA 1
ATOM 2134 C C . HIS A 1 266 ? -8.200 0.684 12.096 1.00 98.44 266 HIS A C 1
ATOM 2136 O O . HIS A 1 266 ? -8.009 0.483 13.297 1.00 98.44 266 HIS A O 1
ATOM 2142 N N . ILE A 1 267 ? -9.416 0.637 11.549 1.00 98.12 267 ILE A N 1
ATOM 2143 C CA . ILE A 1 267 ? -10.625 0.287 12.304 1.00 98.12 267 ILE A CA 1
ATOM 2144 C C . ILE A 1 267 ? -11.255 -0.971 11.722 1.00 98.12 267 ILE A C 1
ATOM 2146 O O . ILE A 1 267 ? -11.548 -1.047 10.528 1.00 98.12 267 ILE A O 1
ATOM 2150 N N . VAL A 1 268 ? -11.566 -1.924 12.597 1.00 95.56 268 VAL A N 1
ATOM 2151 C CA . VAL A 1 268 ? -12.357 -3.108 12.262 1.00 95.56 268 VAL A CA 1
ATOM 2152 C C . VAL A 1 268 ? -13.528 -3.247 13.233 1.00 95.56 268 VAL A C 1
ATOM 2154 O O . VAL A 1 268 ? -13.393 -3.016 14.431 1.00 95.56 268 VAL A O 1
ATOM 2157 N N . TYR A 1 269 ? -14.704 -3.611 12.721 1.00 95.38 269 TYR A N 1
ATOM 2158 C CA . TYR A 1 269 ? -15.871 -3.926 13.544 1.00 95.38 269 TYR A CA 1
ATOM 2159 C C . TYR A 1 269 ? -16.076 -5.438 13.615 1.00 95.38 269 TYR A C 1
ATOM 2161 O O . TYR A 1 269 ? -16.317 -6.083 12.589 1.00 95.38 269 TYR A O 1
ATOM 2169 N N . ARG A 1 270 ? -16.016 -6.012 14.821 1.00 89.81 270 ARG A N 1
ATOM 2170 C CA . ARG A 1 270 ? -16.218 -7.447 15.059 1.00 89.81 270 ARG A CA 1
ATOM 2171 C C . ARG A 1 270 ? -16.935 -7.687 16.377 1.00 89.81 270 ARG A C 1
ATOM 2173 O O . ARG A 1 270 ? -16.680 -7.034 17.377 1.00 89.81 270 ARG A O 1
ATOM 2180 N N . GLN A 1 271 ? -17.840 -8.665 16.374 1.00 88.88 271 GLN A N 1
ATOM 2181 C CA . GLN A 1 271 ? -18.506 -9.167 17.585 1.00 88.88 271 GLN A CA 1
ATOM 2182 C C . GLN A 1 271 ? -19.156 -8.076 18.463 1.00 88.88 271 GLN A C 1
ATOM 2184 O O . GLN A 1 271 ? -19.198 -8.199 19.683 1.00 88.88 271 GLN A O 1
ATOM 2189 N N . GLY A 1 272 ? -19.694 -7.016 17.852 1.00 93.75 272 GLY A N 1
ATOM 2190 C CA . GLY A 1 272 ? -20.348 -5.931 18.589 1.00 93.75 272 GLY A CA 1
ATOM 2191 C C . GLY A 1 272 ? -19.431 -4.776 18.996 1.00 93.75 272 GLY A C 1
ATOM 2192 O O . GLY A 1 272 ? -19.932 -3.807 19.557 1.00 93.75 272 GLY A O 1
ATOM 2193 N N . ILE A 1 273 ? -18.128 -4.856 18.715 1.00 96.31 273 ILE A N 1
ATOM 2194 C CA . ILE A 1 273 ? -17.116 -3.897 19.165 1.00 96.31 273 ILE A CA 1
ATOM 2195 C C . ILE A 1 273 ? -16.305 -3.402 17.961 1.00 96.31 273 ILE A C 1
ATOM 2197 O O . ILE A 1 273 ? -15.993 -4.157 17.040 1.00 96.31 273 ILE A O 1
ATOM 2201 N N . TYR A 1 274 ? -15.975 -2.114 17.966 1.00 98.00 274 TYR A N 1
ATOM 2202 C CA . TYR A 1 274 ? -14.976 -1.528 17.082 1.00 98.00 274 TYR A CA 1
ATOM 2203 C C . TYR A 1 274 ? -13.609 -1.615 17.744 1.00 98.00 274 TYR A C 1
ATOM 2205 O O . TYR A 1 274 ? -13.448 -1.202 18.893 1.00 98.00 274 TYR A O 1
ATOM 2213 N N . GLU A 1 275 ? -12.626 -2.094 17.003 1.00 96.94 275 GLU A N 1
ATOM 2214 C CA . GLU A 1 275 ? -11.226 -2.098 17.398 1.00 96.94 275 GLU A CA 1
ATOM 2215 C C . GLU A 1 275 ? -10.478 -1.084 16.540 1.00 96.94 275 GLU A C 1
ATOM 2217 O O . GLU A 1 275 ? -10.546 -1.140 15.312 1.00 96.94 275 GLU A O 1
ATOM 2222 N N . LEU A 1 276 ? -9.798 -0.147 17.198 1.00 98.19 276 LEU A N 1
ATOM 2223 C CA . LEU A 1 276 ? -8.909 0.826 16.576 1.00 98.19 276 LEU A CA 1
ATOM 2224 C C . LEU A 1 276 ? -7.471 0.410 16.844 1.00 98.19 276 LEU A C 1
ATOM 2226 O O . LEU A 1 276 ? -7.090 0.218 17.999 1.00 98.19 276 LEU A O 1
ATOM 2230 N N . TRP A 1 277 ? -6.674 0.388 15.788 1.00 98.19 277 TRP A N 1
ATOM 2231 C CA . TRP A 1 277 ? -5.223 0.389 15.841 1.00 98.19 277 TRP A CA 1
ATOM 2232 C C . TRP A 1 277 ? -4.711 1.708 15.273 1.00 98.19 277 TRP A C 1
ATOM 2234 O O . TRP A 1 277 ? -5.270 2.227 14.312 1.00 98.19 277 TRP A O 1
ATOM 2244 N N . ALA A 1 278 ? -3.661 2.259 15.864 1.00 98.44 278 ALA A N 1
ATOM 2245 C CA . ALA A 1 278 ? -3.001 3.456 15.355 1.00 98.44 278 ALA A CA 1
ATOM 2246 C C . ALA A 1 278 ? -1.541 3.478 15.809 1.00 98.44 278 ALA A C 1
ATOM 2248 O O . ALA A 1 278 ? -1.153 2.755 16.732 1.00 98.44 278 ALA A O 1
ATOM 2249 N N . LYS A 1 279 ? -0.738 4.340 15.197 1.00 98.25 279 LYS A N 1
ATOM 2250 C CA . LYS A 1 279 ? 0.582 4.708 15.704 1.00 98.25 279 LYS A CA 1
ATOM 2251 C C . LYS A 1 279 ? 0.469 5.950 16.579 1.00 98.25 279 LYS A C 1
ATOM 2253 O O . LYS A 1 279 ? -0.020 6.984 16.134 1.00 98.25 279 LYS A O 1
ATOM 2258 N N . ASP A 1 280 ? 0.957 5.847 17.809 1.00 98.00 280 ASP A N 1
ATOM 2259 C CA . ASP A 1 280 ? 1.275 7.000 18.647 1.00 98.00 280 ASP A CA 1
ATOM 2260 C C . ASP A 1 280 ? 2.624 7.555 18.193 1.00 98.00 280 ASP A C 1
ATOM 2262 O O . ASP A 1 280 ? 3.681 7.003 18.511 1.00 98.00 280 ASP A O 1
ATOM 2266 N N . GLU A 1 281 ? 2.576 8.633 17.416 1.00 96.50 281 GLU A N 1
ATOM 2267 C CA . GLU A 1 281 ? 3.759 9.251 16.821 1.00 96.50 281 GLU A CA 1
ATOM 2268 C C . GLU A 1 281 ? 4.616 9.969 17.869 1.00 96.50 281 GLU A C 1
ATOM 2270 O O . GLU A 1 281 ? 5.822 10.092 17.693 1.00 96.50 281 GLU A O 1
ATOM 2275 N N . GLN A 1 282 ? 4.041 10.390 19.000 1.00 95.50 282 GLN A N 1
ATOM 2276 C CA . GLN A 1 282 ? 4.823 10.996 20.079 1.00 95.50 282 GLN A CA 1
ATOM 2277 C C . GLN A 1 282 ? 5.701 9.960 20.788 1.00 95.50 282 GLN A C 1
ATOM 2279 O O . GLN A 1 282 ? 6.795 10.282 21.255 1.00 95.50 282 GLN A O 1
ATOM 2284 N N . ARG A 1 283 ? 5.205 8.726 20.919 1.00 95.56 283 ARG A N 1
ATOM 2285 C CA . ARG A 1 283 ? 5.889 7.646 21.650 1.00 95.56 283 ARG A CA 1
ATOM 2286 C C . ARG A 1 283 ? 6.505 6.585 20.742 1.00 95.56 283 ARG A C 1
ATOM 2288 O O . ARG A 1 283 ? 7.181 5.696 21.252 1.00 95.56 283 ARG A O 1
ATOM 2295 N N . HIS A 1 284 ? 6.300 6.687 19.430 1.00 95.75 284 HIS A N 1
ATOM 2296 C CA . HIS A 1 284 ? 6.812 5.773 18.410 1.00 95.75 284 HIS A CA 1
ATOM 2297 C C . HIS A 1 284 ? 6.432 4.304 18.667 1.00 95.75 284 HIS A C 1
ATOM 2299 O O . HIS A 1 284 ? 7.269 3.402 18.631 1.00 95.75 284 HIS A O 1
ATOM 2305 N N . GLN A 1 285 ? 5.152 4.061 18.950 1.00 96.56 285 GLN A N 1
ATOM 2306 C CA . GLN A 1 285 ? 4.615 2.726 19.229 1.00 96.56 285 GLN A CA 1
ATOM 2307 C C . GLN A 1 285 ? 3.205 2.566 18.662 1.00 96.56 285 GLN A C 1
ATOM 2309 O O . GLN A 1 285 ? 2.495 3.549 18.458 1.00 96.56 285 GLN A O 1
ATOM 2314 N N . LEU A 1 286 ? 2.767 1.321 18.466 1.00 97.94 286 LEU A N 1
ATOM 2315 C CA . LEU A 1 286 ? 1.366 1.052 18.154 1.00 97.94 286 LEU A CA 1
ATOM 2316 C C . LEU A 1 286 ? 0.517 1.087 19.420 1.00 97.94 286 LEU A C 1
ATOM 2318 O O . LEU A 1 286 ? 0.945 0.641 20.488 1.00 97.94 286 LEU A O 1
ATOM 2322 N N . VAL A 1 287 ? -0.710 1.563 19.271 1.00 97.69 287 VAL A N 1
ATOM 2323 C CA . VAL A 1 287 ? -1.741 1.547 20.303 1.00 97.69 287 VAL A CA 1
ATOM 2324 C C . VAL A 1 287 ? -2.987 0.848 19.785 1.00 97.69 287 VAL A C 1
ATOM 2326 O O . VAL A 1 287 ? -3.277 0.876 18.587 1.00 97.69 287 VAL A O 1
ATOM 2329 N N . ARG A 1 288 ? -3.729 0.238 20.706 1.00 96.94 288 ARG A N 1
ATOM 2330 C CA . ARG A 1 288 ? -5.046 -0.338 20.454 1.00 96.94 288 ARG A CA 1
ATOM 2331 C C . ARG A 1 288 ? -6.070 0.278 21.389 1.00 96.94 288 ARG A C 1
ATOM 2333 O O . ARG A 1 288 ? -5.775 0.455 22.568 1.00 96.94 288 ARG A O 1
ATOM 2340 N N . ALA A 1 289 ? -7.272 0.538 20.892 1.00 97.75 289 ALA A N 1
ATOM 2341 C CA . ALA A 1 289 ? -8.418 0.954 21.692 1.00 97.75 289 ALA A CA 1
ATOM 2342 C C . ALA A 1 289 ? -9.708 0.281 21.207 1.00 97.75 289 ALA A C 1
ATOM 2344 O O . ALA A 1 289 ? -9.772 -0.224 20.086 1.00 97.75 289 ALA A O 1
ATOM 2345 N N . VAL A 1 290 ? -10.748 0.299 22.041 1.00 97.69 290 VAL A N 1
ATOM 2346 C CA . VAL A 1 290 ? -12.054 -0.293 21.713 1.00 97.69 290 VAL A CA 1
ATOM 2347 C C . VAL A 1 290 ? -13.188 0.711 21.849 1.00 97.69 290 VAL A C 1
ATOM 2349 O O . VAL A 1 290 ? -13.140 1.612 22.688 1.00 97.69 290 VAL A O 1
ATOM 2352 N N . SER A 1 291 ? -14.231 0.545 21.043 1.00 98.31 291 SER A N 1
ATOM 2353 C CA . SER A 1 291 ? -15.421 1.391 21.065 1.00 98.31 291 SER A CA 1
ATOM 2354 C C . SER A 1 291 ? -16.696 0.583 20.821 1.00 98.31 291 SER A C 1
ATOM 2356 O O . SER A 1 291 ? -16.695 -0.393 20.074 1.00 98.31 291 SER A O 1
ATOM 2358 N N . ALA A 1 292 ? -17.802 1.004 21.435 1.00 97.31 292 ALA A N 1
ATOM 2359 C CA . ALA A 1 292 ? -19.131 0.470 21.141 1.00 97.31 292 ALA A CA 1
ATOM 2360 C C . ALA A 1 292 ? -19.828 1.216 19.985 1.00 97.31 292 ALA A C 1
ATOM 2362 O O . ALA A 1 292 ? -20.664 0.630 19.300 1.00 97.31 292 ALA A O 1
ATOM 2363 N N . ASP A 1 293 ? -19.494 2.492 19.762 1.00 95.94 293 ASP A N 1
ATOM 2364 C CA . ASP A 1 293 ? -20.157 3.375 18.790 1.00 95.94 293 ASP A CA 1
ATOM 2365 C C . ASP A 1 293 ? -19.297 3.692 17.553 1.00 95.94 293 ASP A C 1
ATOM 2367 O O . ASP A 1 293 ? -19.820 4.181 16.554 1.00 95.94 293 ASP A O 1
ATOM 2371 N N . GLY A 1 294 ? -17.999 3.382 17.598 1.00 96.75 294 GLY A N 1
ATOM 2372 C CA . GLY A 1 294 ? -17.041 3.655 16.527 1.00 96.75 294 GLY A CA 1
ATOM 2373 C C . GLY A 1 294 ? -16.530 5.098 16.496 1.00 96.75 294 GLY A C 1
ATOM 2374 O O . GLY A 1 294 ? -15.801 5.448 15.572 1.00 96.75 294 GLY A O 1
ATOM 2375 N N . MET A 1 295 ? -16.884 5.922 17.488 1.00 97.56 295 MET A N 1
ATOM 2376 C CA . MET A 1 295 ? -16.497 7.336 17.590 1.00 97.56 295 MET A CA 1
ATOM 2377 C C . MET A 1 295 ? -15.751 7.653 18.885 1.00 97.56 295 MET A C 1
ATOM 2379 O O . MET A 1 295 ? -14.828 8.465 18.870 1.00 97.56 295 MET A O 1
ATOM 2383 N N . THR A 1 296 ? -16.125 7.017 19.996 1.00 98.06 296 THR A N 1
ATOM 2384 C CA . THR A 1 296 ? -15.458 7.169 21.292 1.00 98.06 296 THR A CA 1
ATOM 2385 C C . THR A 1 296 ? -14.728 5.884 21.645 1.00 98.06 296 THR A C 1
ATOM 2387 O O . THR A 1 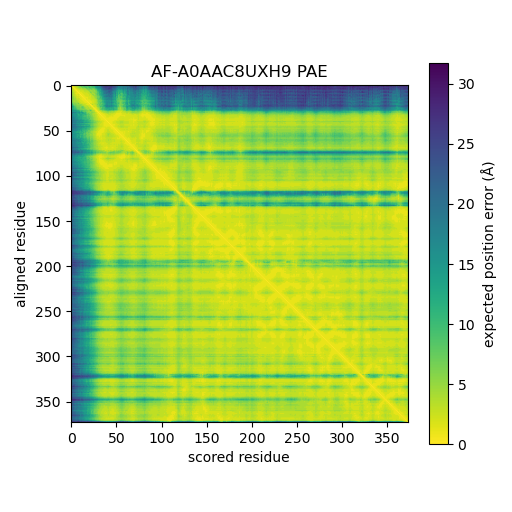296 ? -15.347 4.882 22.007 1.00 98.06 296 THR A O 1
ATOM 2390 N N . PHE A 1 297 ? -13.405 5.915 21.545 1.00 98.50 297 PHE A N 1
ATOM 2391 C CA . PHE A 1 297 ? -12.521 4.804 21.857 1.00 98.50 297 PHE A CA 1
ATOM 2392 C C . PHE A 1 297 ? -11.960 4.938 23.270 1.00 98.50 297 PHE A C 1
ATOM 2394 O O . PHE A 1 297 ? -11.537 6.010 23.700 1.00 98.50 297 PHE A O 1
ATOM 2401 N N . THR A 1 298 ? -11.962 3.832 24.005 1.00 97.94 298 THR A N 1
ATOM 2402 C CA . THR A 1 298 ? -11.513 3.745 25.397 1.00 97.94 298 THR A CA 1
ATOM 2403 C C . THR A 1 298 ? -10.596 2.544 25.590 1.00 97.94 298 THR A C 1
ATOM 2405 O O . THR A 1 298 ? -10.421 1.726 24.685 1.00 97.94 298 THR A O 1
ATOM 2408 N N . GLY A 1 299 ? -9.989 2.442 26.776 1.00 95.56 299 GLY A N 1
ATOM 2409 C CA . GLY A 1 299 ? -9.080 1.338 27.085 1.00 95.56 299 GLY A CA 1
ATOM 2410 C C . GLY A 1 299 ? -7.822 1.353 26.220 1.00 95.56 299 GLY A C 1
ATOM 2411 O O . GLY A 1 299 ? -7.246 0.297 25.983 1.00 95.56 299 GLY A O 1
ATOM 2412 N N . THR A 1 300 ? -7.420 2.533 25.739 1.00 96.56 300 THR A N 1
ATOM 2413 C CA . THR A 1 300 ? -6.276 2.703 24.847 1.00 96.56 300 THR A CA 1
ATOM 2414 C C . THR A 1 300 ? -4.995 2.238 25.528 1.00 96.56 300 THR A C 1
ATOM 2416 O O . THR A 1 300 ? -4.629 2.750 26.589 1.00 96.56 300 THR A O 1
ATOM 2419 N N . GLN A 1 301 ? -4.314 1.264 24.932 1.00 94.62 301 GLN A N 1
ATOM 2420 C CA . GLN A 1 301 ? -3.103 0.664 25.485 1.00 94.62 301 GLN A CA 1
ATOM 2421 C C . GLN A 1 301 ? -2.028 0.484 24.410 1.00 94.62 301 GLN A C 1
ATOM 2423 O O . GLN A 1 301 ? -2.358 0.211 23.254 1.00 94.62 301 GLN A O 1
ATOM 2428 N N . PRO A 1 302 ? -0.741 0.619 24.777 1.00 95.25 302 PRO A N 1
ATOM 2429 C CA . PRO A 1 302 ? 0.356 0.300 23.878 1.00 95.25 302 PRO A CA 1
ATOM 2430 C C . PRO A 1 302 ? 0.401 -1.200 23.580 1.00 95.25 302 PRO A C 1
ATOM 2432 O O . PRO A 1 302 ? 0.116 -2.037 24.439 1.00 95.25 302 PRO A O 1
ATOM 2435 N N . VAL A 1 303 ? 0.815 -1.536 22.364 1.00 95.12 303 VAL A N 1
ATOM 2436 C CA . VAL A 1 303 ? 0.915 -2.915 21.886 1.00 95.12 303 VAL A CA 1
ATOM 2437 C C . VAL A 1 303 ? 2.366 -3.364 21.992 1.00 95.12 303 VAL A C 1
ATOM 2439 O O . VAL A 1 303 ? 3.245 -2.861 21.291 1.00 95.12 303 VAL A O 1
ATOM 2442 N N . ALA A 1 304 ? 2.634 -4.334 22.864 1.00 95.31 304 ALA A N 1
ATOM 2443 C CA . ALA A 1 304 ? 3.968 -4.905 22.995 1.00 95.31 304 ALA A CA 1
ATOM 2444 C C . ALA A 1 304 ? 4.302 -5.768 21.766 1.00 95.31 304 ALA A C 1
ATOM 2446 O O . ALA A 1 304 ? 3.714 -6.832 21.562 1.00 95.31 304 ALA A O 1
ATOM 2447 N N . LEU A 1 305 ? 5.268 -5.322 20.960 1.00 97.19 305 LEU A N 1
ATOM 2448 C CA . LEU A 1 305 ? 5.745 -6.038 19.778 1.00 97.19 305 LEU A CA 1
ATOM 2449 C C . LEU A 1 305 ? 7.151 -6.618 19.998 1.00 97.19 305 LEU A C 1
ATOM 2451 O O . LEU A 1 305 ? 7.977 -6.001 20.674 1.00 97.19 305 LEU A O 1
ATOM 2455 N N . PRO A 1 306 ? 7.478 -7.774 19.390 1.00 96.31 306 PRO A N 1
ATOM 2456 C CA . PRO A 1 306 ? 8.814 -8.361 19.435 1.00 96.31 306 PRO A CA 1
ATOM 2457 C C . PRO A 1 306 ? 9.770 -7.606 18.493 1.00 96.31 306 PRO A C 1
ATOM 2459 O O . PRO A 1 306 ? 10.174 -8.124 17.444 1.00 96.31 306 PRO A O 1
ATOM 2462 N N . ILE A 1 307 ? 10.111 -6.367 18.860 1.00 95.56 307 ILE A N 1
ATOM 2463 C CA . ILE A 1 307 ? 11.030 -5.495 18.122 1.00 95.56 307 ILE A CA 1
ATOM 2464 C C . ILE A 1 307 ? 12.310 -5.174 18.890 1.00 95.56 307 ILE A C 1
ATOM 2466 O O . ILE A 1 307 ? 12.386 -5.341 20.106 1.00 95.56 307 ILE A O 1
ATOM 2470 N N . ARG A 1 308 ? 13.368 -4.812 18.161 1.00 94.69 308 ARG A N 1
ATOM 2471 C CA . ARG A 1 308 ? 14.662 -4.447 18.738 1.00 94.69 308 ARG A CA 1
ATOM 2472 C C . ARG A 1 308 ? 14.602 -3.009 19.239 1.00 94.69 308 ARG A C 1
ATOM 2474 O O . ARG A 1 308 ? 13.831 -2.194 18.744 1.00 94.69 308 ARG A O 1
ATOM 2481 N N . SER A 1 309 ? 15.470 -2.694 20.195 1.00 93.25 309 SER A N 1
ATOM 2482 C CA . SER A 1 309 ? 15.663 -1.310 20.632 1.00 93.25 309 SER A CA 1
ATOM 2483 C C . SER A 1 309 ? 16.056 -0.423 19.446 1.00 93.25 309 SER A C 1
ATOM 2485 O O . SER A 1 309 ? 16.941 -0.799 18.675 1.00 93.25 309 SER A O 1
ATOM 2487 N N . GLY A 1 310 ? 15.402 0.732 19.315 1.00 93.00 310 GLY A N 1
ATOM 2488 C CA . GLY A 1 310 ? 15.620 1.695 18.230 1.00 93.00 310 GLY A CA 1
ATOM 2489 C C . GLY A 1 310 ? 14.795 1.448 16.962 1.00 93.00 310 GLY A C 1
ATOM 2490 O O . GLY A 1 310 ? 14.820 2.296 16.074 1.00 93.00 310 GLY A O 1
ATOM 2491 N N . GLU A 1 311 ? 14.0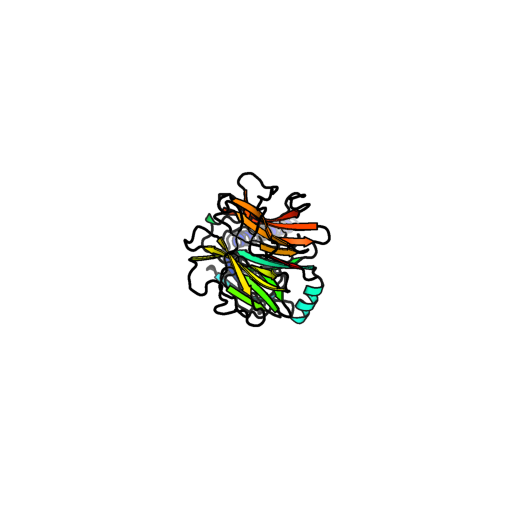61 0.335 16.877 1.00 96.50 311 GLU A N 1
ATOM 2492 C CA . GLU A 1 311 ? 13.081 0.110 15.811 1.00 96.50 311 GLU A CA 1
ATOM 2493 C C . GLU A 1 311 ? 11.712 0.692 16.197 1.00 96.50 311 GLU A C 1
ATOM 2495 O O . GLU A 1 311 ? 11.331 0.687 17.370 1.00 96.50 311 GLU A O 1
ATOM 2500 N N . VAL A 1 312 ? 10.965 1.156 15.198 1.00 97.19 312 VAL A N 1
ATOM 2501 C CA . VAL A 1 312 ? 9.660 1.805 15.334 1.00 97.19 312 VAL A CA 1
ATOM 2502 C C . VAL A 1 312 ? 8.647 1.124 14.405 1.00 97.19 312 VAL A C 1
ATOM 2504 O O . VAL A 1 312 ? 8.937 0.948 13.218 1.00 97.19 312 VAL A O 1
ATOM 2507 N N . PRO A 1 313 ? 7.476 0.710 14.921 1.00 97.69 313 PRO A N 1
ATOM 2508 C CA . PRO A 1 313 ? 6.390 0.163 14.118 1.00 97.69 313 PRO A CA 1
ATOM 2509 C C . PRO A 1 313 ? 5.448 1.267 13.598 1.00 97.69 313 PRO A C 1
ATOM 2511 O O . PRO A 1 313 ? 5.211 2.263 14.283 1.00 97.69 313 PRO A O 1
ATOM 2514 N N . GLU A 1 314 ? 4.857 1.067 12.420 1.00 97.31 314 GLU A N 1
ATOM 2515 C CA . GLU A 1 314 ? 3.823 1.949 11.850 1.00 97.31 314 GLU A CA 1
ATOM 2516 C C . GLU A 1 314 ? 2.860 1.208 10.912 1.00 97.31 314 GLU A C 1
ATOM 2518 O O . GLU A 1 314 ? 3.033 0.011 10.683 1.00 97.31 314 GLU A O 1
ATOM 2523 N N . GLY A 1 315 ? 1.841 1.890 10.377 1.00 97.38 315 GLY A N 1
ATOM 2524 C CA . GLY A 1 315 ? 0.905 1.290 9.417 1.00 97.38 315 GLY A CA 1
ATOM 2525 C C . GLY A 1 315 ? 0.237 -0.008 9.894 1.00 97.38 315 GLY A C 1
ATOM 2526 O O . GLY A 1 315 ? 0.375 -1.019 9.196 1.00 97.38 315 GLY A O 1
ATOM 2527 N N . PRO A 1 316 ? -0.409 -0.043 11.080 1.00 98.00 316 PRO A N 1
ATOM 2528 C CA . PRO A 1 316 ? -1.054 -1.250 11.570 1.00 98.00 316 PRO A CA 1
ATOM 2529 C C . PRO A 1 316 ? -2.182 -1.702 10.643 1.00 98.00 316 PRO A C 1
ATOM 2531 O O . PRO A 1 316 ? -2.962 -0.900 10.145 1.00 98.00 316 PRO A O 1
ATOM 2534 N N . THR A 1 317 ? -2.322 -3.008 10.459 1.00 97.44 317 THR A N 1
ATOM 2535 C CA . THR A 1 317 ? -3.498 -3.603 9.813 1.00 97.44 317 THR A CA 1
ATOM 2536 C C . THR A 1 317 ? -3.727 -4.990 10.372 1.00 97.44 317 THR A C 1
ATOM 2538 O O . THR A 1 317 ? -2.778 -5.754 10.549 1.00 97.44 317 THR A O 1
ATOM 2541 N N . GLU A 1 318 ? -4.980 -5.345 10.622 1.00 94.75 318 GLU A N 1
ATOM 2542 C CA . GLU A 1 318 ? -5.321 -6.651 11.164 1.00 94.75 318 GLU A CA 1
ATOM 2543 C C . GLU A 1 318 ? -5.958 -7.581 10.123 1.00 94.75 318 GLU A C 1
ATOM 2545 O O . GLU A 1 318 ? -6.666 -7.154 9.211 1.00 94.75 318 GLU A O 1
ATOM 2550 N N . LEU A 1 319 ? -5.719 -8.887 10.271 1.00 93.94 319 LEU A N 1
ATOM 2551 C CA . LEU A 1 319 ? -6.361 -9.932 9.484 1.00 93.94 319 LEU A CA 1
ATOM 2552 C C . LEU A 1 319 ? -6.789 -11.125 10.333 1.00 93.94 319 LEU A C 1
ATOM 2554 O O . LEU A 1 319 ? -5.966 -11.785 10.970 1.00 93.94 319 LEU A O 1
ATOM 2558 N N . ASP A 1 320 ? -8.055 -11.507 10.188 1.00 89.94 320 ASP A N 1
ATOM 2559 C CA . ASP A 1 320 ? -8.559 -12.794 10.660 1.00 89.94 320 ASP A CA 1
ATOM 2560 C C . ASP A 1 320 ? -8.093 -13.930 9.729 1.00 89.94 320 ASP A C 1
ATOM 2562 O O . ASP A 1 320 ? -8.598 -14.141 8.618 1.00 89.94 320 ASP A O 1
ATOM 2566 N N . HIS A 1 321 ? -7.115 -14.708 10.190 1.00 83.62 321 HIS A N 1
ATOM 2567 C CA . HIS A 1 321 ? -6.568 -15.873 9.504 1.00 83.62 321 HIS A CA 1
ATOM 2568 C C . HIS A 1 321 ? -7.039 -17.184 10.153 1.00 83.62 321 HIS A C 1
ATOM 2570 O O . HIS A 1 321 ? -6.330 -17.857 10.907 1.00 83.62 321 HIS A O 1
ATOM 2576 N N . GLY A 1 322 ? -8.269 -17.597 9.837 1.00 80.62 322 GLY A N 1
ATOM 2577 C CA . GLY A 1 322 ? -8.839 -18.830 10.384 1.00 80.62 322 GLY A CA 1
ATOM 2578 C C . GLY A 1 322 ? -9.092 -18.718 11.891 1.00 80.62 322 GLY A C 1
ATOM 2579 O O . GLY A 1 322 ? -10.058 -18.085 12.289 1.00 80.62 322 GLY A O 1
ATOM 2580 N N . LYS A 1 323 ? -8.258 -19.364 12.719 1.00 79.44 323 LYS A N 1
ATOM 2581 C CA . LYS A 1 323 ? -8.302 -19.248 14.196 1.00 79.44 323 LYS A CA 1
ATOM 2582 C C . LYS A 1 323 ? -7.222 -18.318 14.763 1.00 79.44 323 LYS A C 1
ATOM 2584 O O . LYS A 1 323 ? -7.067 -18.241 15.976 1.00 79.44 323 LYS A O 1
ATOM 2589 N N . GLN A 1 324 ? -6.414 -17.720 13.896 1.00 85.88 324 GLN A N 1
ATOM 2590 C CA . GLN A 1 324 ? -5.338 -16.809 14.261 1.00 85.88 324 GLN A CA 1
ATOM 2591 C C . GLN A 1 324 ? -5.700 -15.403 13.800 1.00 85.88 324 GLN A C 1
ATOM 2593 O O . GLN A 1 324 ? -6.361 -15.244 12.778 1.00 85.88 324 GLN A O 1
ATOM 2598 N N . HIS A 1 325 ? -5.217 -14.406 14.528 1.00 91.75 325 HIS A N 1
ATOM 2599 C CA . HIS A 1 325 ? -5.311 -13.001 14.157 1.00 91.75 325 HIS A CA 1
ATOM 2600 C C . HIS A 1 325 ? -3.899 -12.529 13.831 1.00 91.75 325 HIS A C 1
ATOM 2602 O O . HIS A 1 325 ? -2.985 -12.757 14.622 1.00 91.75 325 HIS A O 1
ATOM 2608 N N . LEU A 1 326 ? -3.685 -11.958 12.653 1.00 96.00 326 LEU A N 1
ATOM 2609 C CA . LEU A 1 326 ? -2.398 -11.388 12.268 1.00 96.00 326 LEU A CA 1
ATOM 2610 C C . LEU A 1 326 ? -2.467 -9.875 12.414 1.00 96.00 326 LEU A C 1
ATOM 2612 O O . LEU A 1 326 ? -3.402 -9.261 11.913 1.00 96.00 326 LEU A O 1
ATOM 2616 N N . LEU A 1 327 ? -1.456 -9.291 13.051 1.00 97.62 327 LEU A N 1
ATOM 2617 C CA . LEU A 1 327 ? -1.208 -7.855 13.018 1.00 97.62 327 LEU A CA 1
ATOM 2618 C C . LEU A 1 327 ? -0.012 -7.589 12.113 1.00 97.62 327 LEU A C 1
ATOM 2620 O O . LEU A 1 327 ? 1.098 -8.055 12.392 1.00 97.62 327 LEU A O 1
ATOM 2624 N N . TYR A 1 328 ? -0.259 -6.843 11.047 1.00 98.44 328 TYR A N 1
ATOM 2625 C CA . TYR A 1 328 ? 0.743 -6.298 10.149 1.00 98.44 328 TYR A CA 1
ATOM 2626 C C . TYR A 1 328 ? 1.193 -4.923 10.626 1.00 98.44 328 TYR A C 1
ATOM 2628 O O . TYR A 1 328 ? 0.383 -4.173 11.161 1.00 98.44 328 TYR A O 1
ATOM 2636 N N . PHE A 1 329 ? 2.468 -4.600 10.430 1.00 98.31 329 PHE A N 1
ATOM 2637 C CA . PHE A 1 329 ? 3.022 -3.267 10.670 1.00 98.31 329 PHE A CA 1
ATOM 2638 C C . PHE A 1 329 ? 4.309 -3.080 9.870 1.00 98.31 329 PHE A C 1
ATOM 2640 O O . PHE A 1 329 ? 5.121 -4.000 9.762 1.00 98.31 329 PHE A O 1
ATOM 2647 N N . ASP A 1 330 ? 4.509 -1.900 9.303 1.00 96.56 330 ASP A N 1
ATOM 2648 C CA . ASP A 1 330 ? 5.797 -1.498 8.748 1.00 96.56 330 ASP A CA 1
ATOM 2649 C C . ASP A 1 330 ? 6.812 -1.294 9.878 1.00 96.56 330 ASP A C 1
ATOM 2651 O O . ASP A 1 330 ? 6.441 -0.977 11.009 1.00 96.56 330 ASP A O 1
ATOM 2655 N N . LEU A 1 331 ? 8.092 -1.512 9.592 1.00 97.31 331 LEU A N 1
ATOM 2656 C CA . LEU A 1 331 ? 9.151 -1.429 10.593 1.00 97.31 331 LEU A CA 1
ATOM 2657 C C . LEU A 1 331 ? 10.300 -0.589 10.060 1.00 97.31 331 LEU A C 1
ATOM 2659 O O . LEU A 1 331 ? 10.819 -0.867 8.977 1.00 97.31 331 LEU A O 1
ATOM 2663 N N . TYR A 1 332 ? 10.740 0.383 10.849 1.00 96.12 332 TYR A N 1
ATOM 2664 C CA . TYR A 1 332 ? 11.876 1.230 10.507 1.00 96.12 332 TYR A CA 1
ATOM 2665 C C . TYR A 1 332 ? 12.737 1.569 11.719 1.00 96.12 332 TYR A C 1
ATOM 2667 O O . TYR A 1 332 ? 12.405 1.188 12.838 1.00 96.12 332 TYR A O 1
ATOM 2675 N N . ASP A 1 333 ? 13.871 2.228 11.502 1.00 95.12 333 ASP A N 1
ATOM 2676 C CA . ASP A 1 333 ? 14.752 2.719 12.563 1.00 95.12 333 ASP A CA 1
ATOM 2677 C C . ASP A 1 333 ? 14.820 4.253 12.606 1.00 95.12 333 ASP A C 1
ATOM 2679 O O . ASP A 1 333 ? 14.351 4.958 11.715 1.00 95.12 333 ASP A O 1
ATOM 2683 N N . GLN A 1 334 ? 15.478 4.787 13.633 1.00 89.81 334 GLN A N 1
ATOM 2684 C CA . GLN A 1 334 ? 15.705 6.230 13.801 1.00 89.81 334 GLN A CA 1
ATOM 2685 C C . GLN A 1 334 ? 16.529 6.884 12.671 1.00 89.81 334 GLN A C 1
ATOM 2687 O O . GLN A 1 334 ? 16.700 8.102 12.657 1.00 89.81 334 GLN A O 1
ATOM 2692 N N . HIS A 1 335 ? 17.077 6.100 11.740 1.00 90.94 335 HIS A N 1
ATOM 2693 C CA . HIS A 1 335 ? 17.801 6.582 10.565 1.00 90.94 335 HIS A CA 1
ATOM 2694 C C . HIS A 1 335 ? 16.947 6.546 9.293 1.00 90.94 335 HIS A C 1
ATOM 2696 O O . HIS A 1 335 ? 17.504 6.676 8.194 1.00 90.94 335 HIS A O 1
ATOM 2702 N N . GLU A 1 336 ? 15.628 6.384 9.437 1.00 89.69 336 GLU A N 1
ATOM 2703 C CA . GLU A 1 336 ? 14.667 6.276 8.337 1.00 89.69 336 GLU A CA 1
ATOM 2704 C C . GLU A 1 336 ? 14.976 5.078 7.421 1.00 89.69 336 GLU A C 1
ATOM 2706 O O . GLU A 1 336 ? 14.766 5.120 6.202 1.00 89.69 336 GLU A O 1
ATOM 2711 N N . THR A 1 337 ? 15.549 4.009 7.988 1.00 93.38 337 THR A N 1
ATOM 2712 C CA . THR A 1 337 ? 15.764 2.741 7.288 1.00 93.38 337 THR A CA 1
ATOM 2713 C C . THR A 1 337 ? 14.565 1.841 7.498 1.00 93.38 337 THR A C 1
ATOM 2715 O O . THR A 1 337 ? 14.362 1.308 8.582 1.00 93.38 337 THR A O 1
ATOM 2718 N N . PHE A 1 338 ? 13.797 1.629 6.437 1.00 94.06 338 PHE A N 1
ATOM 2719 C CA . PHE A 1 338 ? 12.650 0.735 6.431 1.00 94.06 338 PHE A CA 1
ATOM 2720 C C . PHE A 1 338 ? 13.068 -0.697 6.126 1.00 94.06 338 PHE A C 1
ATOM 2722 O O . PHE A 1 338 ? 13.804 -0.944 5.168 1.00 94.06 338 PHE A O 1
ATOM 2729 N N . TYR A 1 339 ? 12.533 -1.635 6.901 1.00 94.94 339 TYR A N 1
ATOM 2730 C CA . TYR A 1 339 ? 12.713 -3.085 6.772 1.00 94.94 339 TYR A CA 1
ATOM 2731 C C . TYR A 1 339 ? 11.456 -3.785 6.239 1.00 94.94 339 TYR A C 1
ATOM 2733 O O . TYR A 1 339 ? 11.410 -5.015 6.150 1.00 94.94 339 TYR A O 1
ATOM 2741 N N . GLY A 1 340 ? 10.455 -2.989 5.858 1.00 95.19 340 GLY A N 1
ATOM 2742 C CA . GLY A 1 340 ? 9.198 -3.427 5.278 1.00 95.19 340 GLY A CA 1
ATOM 2743 C C . GLY A 1 340 ? 8.247 -4.048 6.289 1.00 95.19 340 GLY A C 1
ATOM 2744 O O . GLY A 1 340 ? 8.557 -4.218 7.473 1.00 95.19 340 GLY A O 1
ATOM 2745 N N . VAL A 1 341 ? 7.077 -4.428 5.787 1.00 97.81 341 VAL A N 1
ATOM 2746 C CA . VAL A 1 341 ? 5.981 -4.922 6.620 1.00 97.81 341 VAL A CA 1
ATOM 2747 C C . VAL A 1 341 ? 6.316 -6.261 7.275 1.00 97.81 341 VAL A C 1
ATOM 2749 O O . VAL A 1 341 ? 6.751 -7.224 6.638 1.00 9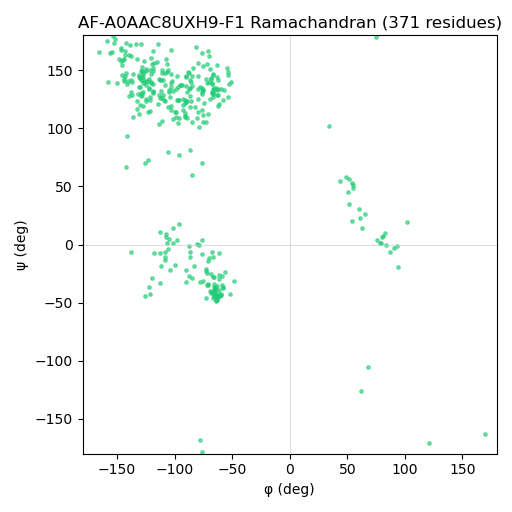7.81 341 VAL A O 1
ATOM 2752 N N . GLN A 1 342 ? 6.089 -6.308 8.580 1.00 97.88 342 GLN A N 1
ATOM 2753 C CA . GLN A 1 342 ? 6.196 -7.466 9.450 1.00 97.88 342 GLN A CA 1
ATOM 2754 C C . GLN A 1 342 ? 4.798 -7.932 9.857 1.00 97.88 342 GLN A C 1
ATOM 2756 O O . GLN A 1 342 ? 3.845 -7.162 9.818 1.00 97.88 342 GLN A O 1
ATOM 2761 N N . ALA A 1 343 ? 4.688 -9.186 10.283 1.00 97.62 343 ALA A N 1
ATOM 2762 C CA . ALA A 1 343 ? 3.483 -9.766 10.853 1.00 97.62 343 ALA A CA 1
ATOM 2763 C C . ALA A 1 343 ? 3.782 -10.452 12.187 1.00 97.62 343 ALA A C 1
ATOM 2765 O O . ALA A 1 343 ? 4.822 -11.102 12.345 1.00 97.62 343 ALA A O 1
ATOM 2766 N N . VAL A 1 344 ? 2.842 -10.365 13.124 1.00 97.69 344 VAL A N 1
ATOM 2767 C CA . VAL A 1 344 ? 2.804 -11.170 14.353 1.00 97.69 344 VAL A CA 1
ATOM 2768 C C . VAL A 1 344 ? 1.434 -11.816 14.511 1.00 97.69 344 VAL A C 1
ATOM 2770 O O . VAL A 1 344 ? 0.427 -11.247 14.104 1.00 97.69 344 VAL A O 1
ATOM 2773 N N . VAL A 1 345 ? 1.387 -12.995 15.128 1.00 96.62 345 VAL A N 1
ATOM 2774 C CA . VAL A 1 345 ? 0.128 -13.603 15.568 1.00 96.62 345 VAL A CA 1
ATOM 2775 C C . VAL A 1 345 ? -0.297 -12.947 16.874 1.00 96.62 345 VAL A C 1
ATOM 2777 O O . VAL A 1 345 ? 0.459 -12.979 17.846 1.00 96.62 345 VAL A O 1
ATOM 2780 N N . LEU A 1 346 ? -1.509 -12.413 16.925 1.00 93.31 346 LEU A N 1
ATOM 2781 C CA . LEU A 1 346 ? -2.148 -11.955 18.148 1.00 93.31 346 LEU A CA 1
ATOM 2782 C C . LEU A 1 346 ? -2.882 -13.104 18.848 1.00 93.31 346 LEU A C 1
ATOM 2784 O O . LEU A 1 346 ? -3.518 -13.951 18.214 1.00 93.31 346 LEU A O 1
ATOM 2788 N N . LYS A 1 347 ? -2.803 -13.109 20.176 1.00 90.44 347 LYS A N 1
ATOM 2789 C CA . LYS A 1 347 ? -3.634 -13.913 21.068 1.00 90.44 347 LYS A CA 1
ATOM 2790 C C . LYS A 1 347 ? -4.006 -13.043 22.262 1.00 90.44 347 LYS A C 1
ATOM 2792 O O . LYS A 1 347 ? -3.111 -12.469 22.874 1.00 90.44 347 LYS A O 1
ATOM 2797 N N . ASP A 1 348 ? -5.298 -12.960 22.573 1.00 85.56 348 ASP A N 1
ATOM 2798 C CA . ASP A 1 348 ? -5.815 -12.115 23.658 1.00 85.56 348 ASP A CA 1
ATOM 2799 C C . ASP A 1 348 ? -5.286 -10.667 23.542 1.00 85.56 348 ASP A C 1
ATOM 2801 O O . ASP A 1 348 ? -4.787 -10.086 24.502 1.00 85.56 348 ASP A O 1
ATOM 2805 N N . ASP A 1 349 ? -5.321 -10.126 22.316 1.00 81.12 349 ASP A N 1
ATOM 2806 C CA . ASP A 1 349 ? -4.847 -8.784 21.939 1.00 81.12 349 ASP A CA 1
ATOM 2807 C C . ASP A 1 349 ? -3.340 -8.519 22.139 1.00 81.12 349 ASP A C 1
ATOM 2809 O O . ASP A 1 349 ? -2.884 -7.378 22.057 1.00 81.12 349 ASP A O 1
ATOM 2813 N N . GLN A 1 350 ? -2.537 -9.566 22.354 1.00 89.25 350 GLN A N 1
ATOM 2814 C CA . GLN A 1 350 ? -1.086 -9.466 22.526 1.00 89.25 350 GLN A CA 1
ATOM 2815 C C . GLN A 1 350 ? -0.322 -10.264 21.474 1.00 89.25 350 GLN A C 1
ATOM 2817 O O . GLN A 1 350 ? -0.744 -11.343 21.051 1.00 89.25 350 GLN A O 1
ATOM 2822 N N . ALA A 1 351 ? 0.852 -9.767 21.077 1.00 94.38 351 ALA A N 1
ATOM 2823 C CA . ALA A 1 351 ? 1.744 -10.506 20.194 1.00 94.38 351 ALA A CA 1
ATOM 2824 C C . ALA A 1 351 ? 2.196 -11.818 20.860 1.00 94.38 351 ALA A C 1
ATOM 2826 O O . ALA A 1 351 ? 2.838 -11.831 21.907 1.00 94.38 351 ALA A O 1
ATOM 2827 N N . SER A 1 352 ? 1.866 -12.937 20.221 1.00 94.94 352 SER A N 1
ATOM 2828 C CA . SER A 1 352 ? 2.093 -14.301 20.715 1.00 94.94 352 SER A CA 1
ATOM 2829 C C . SER A 1 352 ? 3.130 -15.080 19.901 1.00 94.94 352 SER A C 1
ATOM 2831 O O . SER A 1 352 ? 3.533 -16.180 20.282 1.00 94.94 352 SER A O 1
ATOM 2833 N N . SER A 1 353 ? 3.593 -14.513 18.785 1.00 95.88 353 SER A N 1
ATOM 2834 C CA . SER A 1 353 ? 4.647 -15.076 17.945 1.00 95.88 353 SER A CA 1
ATOM 2835 C C . SER A 1 353 ? 5.849 -14.142 17.858 1.00 95.88 353 SER A C 1
ATOM 2837 O O . SER A 1 353 ? 5.777 -12.954 18.161 1.00 95.88 353 SER A O 1
ATOM 2839 N N . LYS A 1 354 ? 6.965 -14.669 17.347 1.00 96.12 354 LYS A N 1
ATOM 2840 C CA . LYS A 1 354 ? 8.007 -13.812 16.773 1.00 96.12 354 LYS A CA 1
ATOM 2841 C C . LYS A 1 354 ? 7.437 -13.070 15.562 1.00 96.12 354 LYS A C 1
ATOM 2843 O O . LYS A 1 354 ? 6.520 -13.578 14.911 1.00 96.12 354 LYS A O 1
ATOM 2848 N N . ARG A 1 355 ? 8.014 -11.911 15.243 1.00 95.44 355 ARG A N 1
ATOM 2849 C CA . ARG A 1 355 ? 7.719 -11.234 13.979 1.00 95.44 355 ARG A CA 1
ATOM 2850 C C . ARG A 1 355 ? 8.234 -12.042 12.791 1.00 95.44 355 ARG A C 1
ATOM 2852 O O . ARG A 1 355 ? 9.297 -12.664 12.878 1.00 95.44 355 ARG A O 1
ATOM 2859 N N . VAL A 1 356 ? 7.502 -11.985 11.689 1.00 96.25 356 VAL A N 1
ATOM 2860 C CA . VAL A 1 356 ? 7.885 -12.557 10.396 1.00 96.25 356 VAL A CA 1
ATOM 2861 C C . VAL A 1 356 ? 7.729 -11.474 9.339 1.00 96.25 356 VAL A C 1
ATOM 2863 O O . VAL A 1 356 ? 6.688 -10.830 9.280 1.00 96.25 356 VAL A O 1
ATOM 2866 N N . SER A 1 357 ? 8.745 -11.260 8.510 1.00 95.81 357 SER A N 1
ATOM 2867 C CA . SER A 1 357 ? 8.643 -10.304 7.404 1.00 95.81 357 SER A CA 1
ATOM 2868 C C . SER A 1 357 ? 7.705 -10.836 6.324 1.00 95.81 357 SER A C 1
ATOM 2870 O O . SER A 1 357 ? 7.749 -12.028 6.000 1.00 95.81 357 SER A O 1
ATOM 2872 N N . LEU A 1 358 ? 6.885 -9.959 5.744 1.00 95.62 358 LEU A N 1
ATOM 2873 C CA . LEU A 1 358 ? 6.077 -10.312 4.580 1.00 95.62 358 LEU A CA 1
ATOM 2874 C C . LEU A 1 358 ? 6.990 -10.656 3.414 1.00 95.62 358 LEU A C 1
ATOM 2876 O O . LEU A 1 358 ? 7.942 -9.937 3.106 1.00 95.62 358 LEU A O 1
ATOM 2880 N N . GLN A 1 359 ? 6.687 -11.767 2.754 1.00 95.31 359 GLN A N 1
ATOM 2881 C CA . GLN A 1 359 ? 7.480 -12.240 1.633 1.00 95.31 359 GLN A CA 1
ATOM 2882 C C . GLN A 1 359 ? 6.811 -11.830 0.327 1.00 95.31 359 GLN A C 1
ATOM 2884 O O . GLN A 1 359 ? 5.772 -12.375 -0.033 1.00 95.31 359 GLN A O 1
ATOM 2889 N N . ALA A 1 360 ? 7.432 -10.890 -0.382 1.00 95.00 360 ALA A N 1
ATOM 2890 C CA . ALA A 1 360 ? 7.070 -10.469 -1.730 1.00 95.00 360 ALA A CA 1
ATOM 2891 C C . ALA A 1 360 ? 8.341 -10.256 -2.572 1.00 95.00 360 ALA A C 1
ATOM 2893 O O . ALA A 1 360 ? 9.461 -10.275 -2.057 1.00 95.00 360 ALA A O 1
ATOM 2894 N N . ASP A 1 361 ? 8.189 -10.030 -3.879 1.00 92.38 361 ASP A N 1
ATOM 2895 C CA . ASP A 1 361 ? 9.312 -9.750 -4.787 1.00 92.38 361 ASP A CA 1
ATOM 2896 C C . ASP A 1 361 ? 9.863 -8.309 -4.674 1.00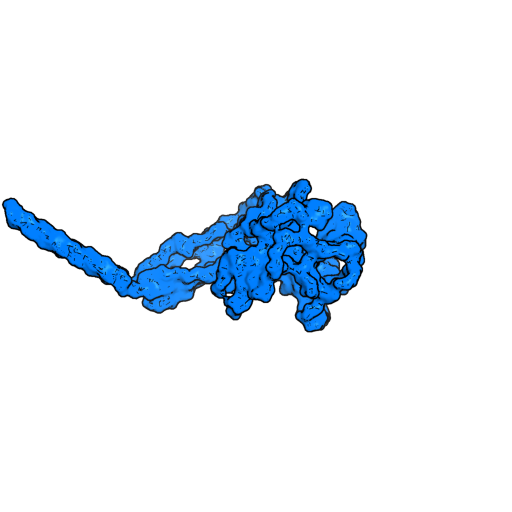 92.38 361 ASP A C 1
ATOM 2898 O O . ASP A 1 361 ? 10.786 -7.938 -5.404 1.00 92.38 361 ASP A O 1
ATOM 2902 N N . PHE A 1 362 ? 9.344 -7.514 -3.733 1.00 92.56 362 PHE A N 1
ATOM 2903 C CA . PHE A 1 362 ? 9.794 -6.167 -3.371 1.00 92.56 362 PHE A CA 1
ATOM 2904 C C . PHE A 1 362 ? 9.595 -5.898 -1.868 1.00 92.56 362 PHE A C 1
ATOM 2906 O O . PHE A 1 362 ? 8.911 -6.658 -1.183 1.00 92.56 362 PHE A O 1
ATOM 2913 N N . LEU A 1 363 ? 10.170 -4.799 -1.361 1.00 93.56 363 LEU A N 1
ATOM 2914 C CA . LEU A 1 363 ? 9.941 -4.350 0.014 1.00 93.56 363 LEU A CA 1
ATOM 2915 C C . LEU A 1 363 ? 8.531 -3.759 0.147 1.00 93.56 363 LEU A C 1
ATOM 2917 O O . LEU A 1 363 ? 8.281 -2.655 -0.337 1.00 93.56 363 LEU A O 1
ATOM 2921 N N . VAL A 1 364 ? 7.621 -4.499 0.778 1.00 94.94 364 VAL A N 1
ATOM 2922 C CA . VAL A 1 364 ? 6.254 -4.043 1.070 1.00 94.94 364 VAL A CA 1
ATOM 2923 C C . VAL A 1 364 ? 6.317 -2.920 2.103 1.00 94.94 364 VAL A C 1
ATOM 2925 O O . VAL A 1 364 ? 6.974 -3.078 3.130 1.00 94.94 364 VAL A O 1
ATOM 2928 N N . ARG A 1 365 ? 5.630 -1.812 1.827 1.00 94.12 365 ARG A N 1
ATOM 2929 C CA . ARG A 1 365 ? 5.500 -0.627 2.691 1.00 94.12 365 ARG A CA 1
ATOM 2930 C C . ARG A 1 365 ? 4.024 -0.327 2.912 1.00 94.12 365 ARG A C 1
ATOM 2932 O O . ARG A 1 365 ? 3.295 -0.485 1.939 1.00 94.12 365 ARG A O 1
ATOM 2939 N N . HIS A 1 366 ? 3.614 0.077 4.117 1.00 95.12 366 HIS A N 1
ATOM 2940 C CA . HIS A 1 366 ? 2.217 0.370 4.513 1.00 95.12 366 HIS A CA 1
ATOM 2941 C C . HIS A 1 366 ? 1.153 -0.520 3.829 1.00 95.12 366 HIS A C 1
ATOM 2943 O O . HIS A 1 366 ? 0.795 -0.329 2.662 1.00 95.12 366 HIS A O 1
ATOM 2949 N N . PHE A 1 367 ? 0.645 -1.522 4.539 1.00 97.75 367 PHE A N 1
ATOM 2950 C CA . PHE A 1 367 ? -0.073 -2.632 3.918 1.00 97.75 367 PHE A CA 1
ATOM 2951 C C . PHE A 1 367 ? -1.492 -2.780 4.444 1.00 97.75 367 PHE A C 1
ATOM 2953 O O . PHE A 1 367 ? -1.675 -3.016 5.627 1.00 97.75 367 PHE A O 1
ATOM 2960 N N . SER A 1 368 ? -2.461 -2.763 3.534 1.00 97.81 368 SER A N 1
ATOM 2961 C CA . SER A 1 368 ? -3.857 -3.099 3.801 1.00 97.81 368 SER A CA 1
ATOM 2962 C C . SER A 1 368 ? -4.200 -4.468 3.222 1.00 97.81 368 SER A C 1
ATOM 2964 O O . SER A 1 368 ? -3.647 -4.879 2.197 1.00 97.81 368 SER A O 1
ATOM 2966 N N . VAL A 1 369 ? -5.148 -5.174 3.839 1.00 97.81 369 VAL A N 1
ATOM 2967 C CA . VAL A 1 369 ? -5.578 -6.509 3.417 1.00 97.81 369 VAL A CA 1
ATOM 2968 C C . VAL A 1 369 ? -7.090 -6.671 3.461 1.00 97.81 369 VAL A C 1
ATOM 2970 O O . VAL A 1 369 ? -7.764 -6.266 4.400 1.00 97.81 369 VAL A O 1
ATOM 2973 N N . PHE A 1 370 ? -7.617 -7.344 2.443 1.00 97.19 370 PHE A N 1
ATOM 2974 C CA . PHE A 1 370 ? -9.014 -7.723 2.339 1.00 97.19 370 PHE A CA 1
ATOM 2975 C C . PHE A 1 370 ? -9.155 -9.244 2.222 1.00 97.19 370 PHE A C 1
ATOM 2977 O O . PHE A 1 370 ? -8.574 -9.885 1.335 1.00 97.19 370 PHE A O 1
ATOM 2984 N N . ALA A 1 371 ? -9.978 -9.825 3.096 1.00 95.25 371 ALA A N 1
ATOM 2985 C CA . ALA A 1 371 ? -10.379 -11.223 3.015 1.00 95.25 371 ALA A CA 1
ATOM 2986 C C . ALA A 1 371 ? -11.434 -11.410 1.917 1.00 95.25 371 ALA A C 1
ATOM 2988 O O . ALA A 1 371 ? -12.544 -10.890 1.986 1.00 95.25 371 ALA A O 1
ATOM 2989 N N . MET A 1 372 ? -11.084 -12.172 0.882 1.00 92.81 372 MET A N 1
ATOM 2990 C CA . MET A 1 372 ? -11.973 -12.473 -0.242 1.00 92.81 372 MET A CA 1
ATOM 2991 C C . MET A 1 372 ? -12.927 -13.635 0.056 1.00 92.81 372 MET A C 1
ATOM 2993 O O . MET A 1 372 ? -13.897 -13.810 -0.690 1.00 92.81 372 MET A O 1
ATOM 2997 N N . ARG A 1 373 ? -12.617 -14.454 1.077 1.00 74.31 373 ARG A N 1
ATOM 2998 C CA . ARG A 1 373 ? -13.325 -15.686 1.453 1.00 74.31 373 ARG A CA 1
ATOM 2999 C C . ARG A 1 373 ? -13.195 -16.054 2.918 1.00 74.31 373 ARG A C 1
ATOM 3001 O O . ARG A 1 373 ? -12.046 -16.017 3.419 1.00 74.31 373 ARG A O 1
#

Foldseek 3Di:
DVVVVVVVVVVVVVVVVVVVVVVVCVVPADKEKEWEQEAEPLRAGPAATDIDMDGAFDWDDVVVVDDPQKDFPDDDGDGGHNYYYYDYTYIYGPDFLVRVVVVLVVFFKKKKFWFFRAPPADQQKGQCVPGPDTDTFMWMWTHRQVFETETDDANGNRDHFHLWAWDDDPQWIWIAGQVAIWIDNRRHDIGTDPCLPQCNPVQFPGWHNWYWEQDPVRFIKIWIWTHNPVPATFIWIWGADPVRSHTHHTDGAAAPDPQRHWGQWDWYDDDQKIKIWTASPVVLFIWIFIDNHRRYTDPIDTADAQDDPQKGWGQWEWDDRPPWIKIKTWIDGPSRMTSAIWIATDDPRHGPDHIHHRHYPGRGHRMYMDGPD

Solvent-accessible surface area (backbone atoms only — not comparable to full-atom values): 19889 Å² total; per-residue (Å²): 115,72,64,60,55,52,50,52,52,53,49,52,49,52,52,50,50,52,50,51,50,51,52,48,54,56,71,71,46,59,67,23,40,40,36,36,41,41,19,31,75,65,62,20,68,77,54,52,70,44,74,44,78,41,43,50,72,41,66,65,60,70,77,81,72,65,50,86,55,44,40,68,74,63,88,78,92,50,56,34,41,84,58,70,42,82,44,81,45,50,25,35,46,67,61,52,53,69,56,43,60,56,53,56,72,76,37,34,32,42,33,23,22,23,36,75,41,46,78,91,57,56,62,67,44,35,49,56,84,64,53,88,65,87,46,36,30,63,42,42,31,38,19,78,80,85,44,55,35,47,72,58,54,52,37,51,73,69,52,80,33,47,43,27,22,42,46,78,58,91,78,35,38,38,38,32,21,40,90,50,38,33,36,27,76,54,54,63,56,74,48,72,44,79,85,33,31,92,58,78,82,65,71,45,70,37,58,37,29,28,30,77,32,59,47,94,90,68,50,40,29,34,35,27,15,35,11,69,78,66,78,49,21,42,42,31,36,22,51,39,40,87,90,80,52,47,38,41,78,78,39,78,42,46,63,54,73,96,67,79,26,32,35,32,43,31,62,49,62,53,99,80,34,27,40,37,33,27,19,33,65,84,75,49,33,38,31,37,27,39,16,79,80,73,43,57,28,37,82,56,40,76,56,71,64,84,69,59,92,67,52,34,51,36,36,44,32,72,43,85,55,91,95,43,34,36,43,33,26,20,34,29,36,90,70,46,36,33,58,26,28,29,34,25,39,42,53,96,91,34,60,71,44,71,63,43,69,56,44,50,99,47,47,46,38,35,52,23,64,31,79,75,106